Protein AF-A4AHR9-F1 (afdb_monomer)

pLDDT: mean 75.26, std 18.11, range [23.45, 96.38]

Secondary structure (DSSP, 8-state):
---EEEEEE-TTT-EEEEEEEEEEEEE-GGGS---GGG-S-HHHHHHHHTS-EEEEEEEEE--HHHHHHTBHHHHHHTT--S--SS--PPPHHHHHHHHHHHHHS--EEEEE---SS-----TTEEEEESS-TTS---HHHHGGGG--TT-EEEEEETTEEEEEEEEEEEEEEEEPPTT---SS-S--EEEEEEEEEEEEEEEEEEGGGS-HHHHHHS-STTSSB-TTSSBPS-SEEEE-HHHHHHHHHHTT-S--------------S--HHHHHHHHHHTS-PPP-----SSHHHHHHHHHTT-SEEE-TTT--EEEGGGEEEEESS-GGG--HHHHH-HHHHEEEEETTTHHHHHHTTSEEE-TTSBEEE-S-GGGSHHHHHHHHTTTTPBPTT--TTTHHHHHHHHHTT-

Structure (mmCIF, N/CA/C/O backbone):
data_AF-A4AHR9-F1
#
_entry.id   AF-A4AHR9-F1
#
loop_
_atom_site.group_PDB
_atom_site.id
_atom_site.type_symbol
_atom_site.label_atom_id
_atom_site.label_alt_id
_atom_site.label_comp_id
_atom_site.label_asym_id
_atom_site.label_entity_id
_atom_site.label_seq_id
_atom_site.pdbx_PDB_ins_code
_atom_site.Cartn_x
_atom_site.Cartn_y
_atom_site.Cartn_z
_atom_site.occupancy
_atom_site.B_iso_or_equiv
_atom_site.auth_seq_id
_atom_site.auth_comp_id
_atom_site.auth_asym_id
_atom_site.auth_atom_id
_atom_site.pdbx_PDB_model_num
ATOM 1 N N . MET A 1 1 ? 18.416 -4.545 -27.920 1.00 57.75 1 MET A N 1
ATOM 2 C CA . MET A 1 1 ? 17.160 -4.928 -27.235 1.00 57.75 1 MET A CA 1
ATOM 3 C C . MET A 1 1 ? 17.486 -4.883 -25.757 1.00 57.75 1 MET A C 1
ATOM 5 O O . MET A 1 1 ? 18.606 -5.255 -25.431 1.00 57.75 1 MET A O 1
ATOM 9 N N . ASP A 1 2 ? 16.595 -4.312 -24.946 1.00 60.19 2 ASP A N 1
ATOM 10 C CA . ASP A 1 2 ? 16.812 -3.929 -23.532 1.00 60.19 2 ASP A CA 1
ATOM 11 C C . ASP A 1 2 ? 17.636 -2.647 -23.286 1.00 60.19 2 ASP A C 1
ATOM 13 O O . ASP A 1 2 ? 18.011 -2.350 -22.154 1.00 60.19 2 ASP A O 1
ATOM 17 N N . ASP A 1 3 ? 17.876 -1.833 -24.320 1.00 79.88 3 ASP A N 1
ATOM 18 C CA . ASP A 1 3 ? 18.478 -0.508 -24.128 1.00 79.88 3 ASP A CA 1
ATOM 19 C C . ASP A 1 3 ? 17.451 0.464 -23.525 1.00 79.88 3 ASP A C 1
ATOM 21 O O . ASP A 1 3 ? 16.324 0.580 -24.020 1.00 79.88 3 ASP A O 1
ATOM 25 N N . THR A 1 4 ? 17.855 1.210 -22.495 1.00 85.25 4 THR A N 1
ATOM 26 C CA . THR A 1 4 ? 17.042 2.282 -21.905 1.00 85.25 4 THR A CA 1
ATOM 27 C C . THR A 1 4 ? 17.201 3.579 -22.697 1.00 85.25 4 THR A C 1
ATOM 29 O O . THR A 1 4 ? 18.312 4.062 -22.928 1.00 85.25 4 THR A O 1
ATOM 32 N N . ILE A 1 5 ? 16.079 4.179 -23.088 1.00 90.75 5 ILE A N 1
ATOM 33 C CA . ILE A 1 5 ? 16.001 5.462 -23.787 1.00 90.75 5 ILE A CA 1
ATOM 34 C C . ILE A 1 5 ? 15.324 6.491 -22.889 1.00 90.75 5 ILE A C 1
ATOM 36 O O . ILE A 1 5 ? 14.257 6.245 -22.338 1.00 90.75 5 ILE A O 1
ATOM 40 N N . TYR A 1 6 ? 15.921 7.679 -22.806 1.00 92.75 6 TYR A N 1
ATOM 41 C CA . TYR A 1 6 ? 15.359 8.819 -22.090 1.00 92.75 6 TYR A CA 1
ATOM 42 C C . TYR A 1 6 ? 14.897 9.881 -23.083 1.00 92.75 6 TYR A C 1
ATOM 44 O O . TYR A 1 6 ? 15.655 10.288 -23.969 1.00 92.75 6 TYR A O 1
ATOM 52 N N . LEU A 1 7 ? 13.652 10.329 -22.942 1.00 92.88 7 LEU A N 1
ATOM 53 C CA . LEU A 1 7 ? 13.069 11.363 -23.791 1.00 92.88 7 LEU A CA 1
ATOM 54 C C . LEU A 1 7 ? 13.269 12.737 -23.155 1.00 92.88 7 LEU A C 1
ATOM 56 O O . LEU A 1 7 ? 12.855 12.975 -22.020 1.00 92.88 7 LEU A O 1
ATOM 60 N N . TYR A 1 8 ? 13.873 13.658 -23.902 1.00 94.06 8 TYR A N 1
ATOM 61 C CA . TYR A 1 8 ? 14.058 15.047 -23.490 1.00 94.06 8 TYR A CA 1
ATOM 62 C C . TYR A 1 8 ? 12.941 15.927 -24.056 1.00 94.06 8 TYR A C 1
ATOM 64 O O . TYR A 1 8 ? 12.750 15.981 -25.271 1.00 94.06 8 TYR A O 1
ATOM 72 N N . GLY A 1 9 ? 12.226 16.630 -23.179 1.00 92.19 9 GLY A N 1
ATOM 73 C CA . GLY A 1 9 ? 11.267 17.656 -23.568 1.00 92.19 9 GLY A CA 1
ATOM 74 C C . GLY A 1 9 ? 11.985 18.982 -23.784 1.00 92.19 9 GLY A C 1
ATOM 75 O O . GLY A 1 9 ? 12.639 19.489 -22.872 1.00 92.19 9 GLY A O 1
ATOM 76 N N . SER A 1 10 ? 11.857 19.560 -24.978 1.00 87.12 10 SER A N 1
ATOM 77 C CA . SER A 1 10 ? 12.345 20.912 -25.264 1.00 87.12 10 SER A CA 1
ATOM 78 C C . SER A 1 10 ? 11.555 21.977 -24.487 1.00 87.12 10 SER A C 1
ATOM 80 O O . SER A 1 10 ? 10.662 21.665 -23.697 1.00 87.12 10 SER A O 1
ATOM 82 N N . SER A 1 11 ? 11.884 23.254 -24.700 1.00 82.50 11 SER A N 1
ATOM 83 C CA . SER A 1 11 ? 11.140 24.382 -24.123 1.00 82.50 11 SER A CA 1
ATOM 84 C C . SER A 1 11 ? 9.619 24.231 -24.335 1.00 82.50 11 SER A C 1
ATOM 86 O O . SER A 1 11 ? 9.219 23.835 -25.434 1.00 82.50 11 SER A O 1
ATOM 88 N N . PRO A 1 12 ? 8.776 24.518 -23.320 1.00 86.12 12 PRO A N 1
ATOM 89 C CA . PRO A 1 12 ? 9.120 25.117 -22.021 1.00 86.12 12 PRO A CA 1
ATOM 90 C C . PRO A 1 12 ? 9.610 24.124 -20.955 1.00 86.12 12 PRO A C 1
ATOM 92 O O . PRO A 1 12 ? 10.116 24.555 -19.926 1.00 86.12 12 PRO A O 1
ATOM 95 N N . ILE A 1 13 ? 9.503 22.811 -21.186 1.00 89.31 13 ILE A N 1
ATOM 96 C CA . ILE A 1 13 ? 9.798 21.785 -20.170 1.00 89.31 13 ILE A CA 1
ATOM 97 C C . ILE A 1 13 ? 11.296 21.730 -19.848 1.00 89.31 13 ILE A C 1
ATOM 99 O O . ILE A 1 13 ? 11.682 21.717 -18.685 1.00 89.31 13 ILE A O 1
ATOM 103 N N . SER A 1 14 ? 12.139 21.708 -20.884 1.00 93.75 14 SER A N 1
ATOM 104 C CA . SER A 1 14 ? 13.608 21.724 -20.785 1.00 93.75 14 SER A CA 1
ATOM 105 C C . SER A 1 14 ? 14.206 20.701 -19.801 1.00 93.75 14 SER A C 1
ATOM 107 O O . SER A 1 14 ? 15.181 21.003 -19.111 1.00 93.75 14 SER A O 1
ATOM 109 N N . ALA A 1 15 ? 13.665 19.483 -19.755 1.00 95.31 15 ALA A N 1
ATOM 110 C CA . ALA A 1 15 ? 14.046 18.426 -18.813 1.00 95.31 15 ALA A CA 1
ATOM 111 C C . ALA A 1 15 ? 13.847 17.028 -19.424 1.00 95.31 15 ALA A C 1
ATOM 113 O O . ALA A 1 15 ? 13.214 16.884 -20.476 1.00 95.31 15 ALA A O 1
ATOM 114 N N . LEU A 1 16 ? 14.364 15.984 -18.770 1.00 94.06 16 LEU A N 1
ATOM 115 C CA . LEU A 1 16 ? 13.955 14.612 -19.095 1.00 94.06 16 LEU A CA 1
ATOM 116 C C . LEU A 1 16 ? 12.494 14.393 -18.706 1.00 94.06 16 LEU A C 1
ATOM 118 O O . LEU A 1 16 ? 12.058 14.820 -17.647 1.00 94.06 16 LEU A O 1
ATOM 122 N N . THR A 1 17 ? 11.733 13.741 -19.577 1.00 92.62 17 THR A N 1
ATOM 123 C CA . THR A 1 17 ? 10.274 13.595 -19.438 1.00 92.62 17 THR A CA 1
ATOM 124 C C . THR A 1 17 ? 9.843 12.154 -19.261 1.00 92.62 17 THR A C 1
ATOM 126 O O . THR A 1 17 ? 8.966 11.886 -18.450 1.00 92.62 17 THR A O 1
ATOM 129 N N . HIS A 1 18 ? 10.493 11.227 -19.963 1.00 89.44 18 HIS A N 1
ATOM 130 C CA . HIS A 1 18 ? 10.139 9.816 -19.917 1.00 89.44 18 HIS A CA 1
ATOM 131 C C . HIS A 1 18 ? 11.390 8.946 -19.950 1.00 89.44 18 HIS A C 1
ATOM 133 O O . HIS A 1 18 ? 12.386 9.298 -20.591 1.00 89.44 18 HIS A O 1
ATOM 139 N N . MET A 1 19 ? 11.307 7.796 -19.293 1.00 86.88 19 MET A N 1
ATOM 140 C CA . MET A 1 19 ? 12.239 6.683 -19.402 1.00 86.88 19 MET A CA 1
ATOM 141 C C . MET A 1 19 ? 11.508 5.512 -20.050 1.00 86.88 19 MET A C 1
ATOM 143 O O . MET A 1 19 ? 10.445 5.102 -19.584 1.00 86.88 19 MET A O 1
ATOM 147 N N . CYS A 1 20 ? 12.086 4.962 -21.108 1.00 85.12 20 CYS A N 1
ATOM 148 C CA . CYS A 1 20 ? 11.518 3.862 -21.871 1.00 85.12 20 CYS A CA 1
ATOM 149 C C . CYS A 1 20 ? 12.560 2.766 -22.084 1.00 85.12 20 CYS A C 1
ATOM 151 O O . CYS A 1 20 ? 13.760 3.033 -22.062 1.00 85.12 20 CYS A O 1
ATOM 153 N N . VAL A 1 21 ? 12.110 1.553 -22.380 1.00 86.19 21 VAL A N 1
ATOM 154 C CA . VAL A 1 21 ? 12.971 0.465 -22.865 1.00 86.19 21 VAL A CA 1
ATOM 155 C C . VAL A 1 21 ? 12.640 0.139 -24.311 1.00 86.19 21 VAL A C 1
ATOM 157 O O . VAL A 1 21 ? 11.489 0.236 -24.744 1.00 86.19 21 VAL A O 1
ATOM 160 N N . VAL A 1 22 ? 13.663 -0.228 -25.077 1.00 86.19 22 VAL A N 1
ATOM 161 C CA . VAL A 1 22 ? 13.504 -0.638 -26.473 1.00 86.19 22 VAL A CA 1
ATOM 162 C C . VAL A 1 22 ? 12.971 -2.066 -26.530 1.00 86.19 22 VAL A C 1
ATOM 164 O O . VAL A 1 22 ? 13.717 -3.013 -26.284 1.00 86.19 22 VAL A O 1
ATOM 167 N N . GLU A 1 23 ? 11.706 -2.217 -26.922 1.00 83.44 23 GLU A N 1
ATOM 168 C CA . GLU A 1 23 ? 11.093 -3.531 -27.151 1.00 83.44 23 GLU A CA 1
ATOM 169 C C . GLU A 1 23 ? 11.484 -4.110 -28.506 1.00 83.44 23 GLU A C 1
ATOM 171 O O . GLU A 1 23 ? 11.795 -5.291 -28.629 1.00 83.44 23 GLU A O 1
ATOM 176 N N . GLN A 1 24 ? 11.481 -3.274 -29.543 1.00 82.56 24 GLN A N 1
ATOM 177 C CA . GLN A 1 24 ? 11.711 -3.725 -30.910 1.00 82.56 24 GLN A CA 1
ATOM 178 C C . GLN A 1 24 ? 12.408 -2.635 -31.719 1.00 82.56 24 GLN A C 1
ATOM 180 O O . GLN A 1 24 ? 12.124 -1.448 -31.565 1.00 82.56 24 GLN A O 1
ATOM 185 N N . VAL A 1 25 ? 13.322 -3.042 -32.599 1.00 86.62 25 VAL A N 1
ATOM 186 C CA . VAL A 1 25 ? 14.052 -2.167 -33.528 1.00 86.62 25 VAL A CA 1
ATOM 187 C C . VAL A 1 25 ? 13.825 -2.625 -34.962 1.00 86.62 25 VAL A C 1
ATOM 189 O O . VAL A 1 25 ? 13.572 -3.803 -35.199 1.00 86.62 25 VAL A O 1
ATOM 192 N N . GLY A 1 26 ? 13.956 -1.708 -35.919 1.00 83.81 26 GLY A N 1
ATOM 193 C CA . GLY A 1 26 ? 13.818 -2.030 -37.340 1.00 83.81 26 GLY A CA 1
ATOM 194 C C . GLY A 1 26 ? 12.373 -2.269 -37.772 1.00 83.81 26 GLY A C 1
ATOM 195 O O . GLY A 1 26 ? 12.147 -3.017 -38.715 1.00 83.81 26 GLY A O 1
ATOM 196 N N . ILE A 1 27 ? 11.409 -1.653 -37.084 1.00 81.06 27 ILE A N 1
ATOM 197 C CA . ILE A 1 27 ? 9.991 -1.781 -37.430 1.00 81.06 27 ILE A CA 1
ATOM 198 C C . ILE A 1 27 ? 9.753 -1.104 -38.791 1.00 81.06 27 ILE A C 1
ATOM 200 O O . ILE A 1 27 ? 10.212 0.035 -38.971 1.00 81.06 27 ILE A O 1
ATOM 204 N N . PRO A 1 28 ? 9.076 -1.779 -39.740 1.00 77.62 28 PRO A N 1
ATOM 205 C CA . PRO A 1 28 ? 8.651 -1.173 -40.998 1.00 77.62 28 PRO A CA 1
ATOM 206 C C . PRO A 1 28 ? 7.729 0.024 -40.755 1.00 77.62 28 PRO A C 1
ATOM 208 O O . PRO A 1 28 ? 6.968 0.054 -39.786 1.00 77.62 28 PRO A O 1
ATOM 211 N N . PHE A 1 29 ? 7.775 1.023 -41.635 1.00 72.56 29 PHE A N 1
ATOM 212 C CA . PHE A 1 29 ? 6.964 2.235 -41.483 1.00 72.56 29 PHE A CA 1
ATOM 213 C C . PHE A 1 29 ? 5.456 1.934 -41.477 1.00 72.56 29 PHE A C 1
ATOM 215 O O . PHE A 1 29 ? 4.679 2.685 -40.900 1.00 72.56 29 PHE A O 1
ATOM 222 N N . GLU A 1 30 ? 5.042 0.837 -42.100 1.00 76.81 30 GLU A N 1
ATOM 223 C CA . GLU A 1 30 ? 3.656 0.395 -42.235 1.00 76.81 30 GLU A CA 1
ATOM 224 C C . GLU A 1 30 ? 3.081 -0.179 -40.929 1.00 76.81 30 GLU A C 1
ATOM 226 O O . GLU A 1 30 ? 1.866 -0.219 -40.763 1.00 76.81 30 GLU A O 1
ATOM 231 N N . GLU A 1 31 ? 3.938 -0.592 -39.990 1.00 74.25 31 GLU A N 1
ATOM 232 C CA . GLU A 1 31 ? 3.554 -1.221 -38.715 1.00 74.25 31 GLU A CA 1
ATOM 233 C C . GLU A 1 31 ? 3.596 -0.248 -37.520 1.00 74.25 31 GLU A C 1
ATOM 235 O O . GLU A 1 31 ? 3.485 -0.654 -36.354 1.00 74.25 31 GLU A O 1
ATOM 240 N N . ARG A 1 32 ? 3.779 1.054 -37.780 1.00 76.38 32 ARG A N 1
ATOM 241 C CA . ARG A 1 32 ? 3.751 2.085 -36.734 1.00 76.38 32 ARG A CA 1
ATOM 242 C C . ARG A 1 32 ? 2.322 2.409 -36.292 1.00 76.38 32 ARG A C 1
ATOM 244 O O . ARG A 1 32 ? 1.348 2.163 -36.998 1.00 76.38 32 ARG A O 1
ATOM 251 N N . ILE A 1 33 ? 2.225 3.068 -35.142 1.00 67.62 33 ILE A N 1
ATOM 252 C CA . ILE A 1 33 ? 1.001 3.760 -34.730 1.00 67.62 33 ILE A CA 1
ATOM 253 C C . ILE A 1 33 ? 0.767 4.916 -35.709 1.00 67.62 33 ILE A C 1
ATOM 255 O O . ILE A 1 33 ? 1.682 5.704 -35.949 1.00 67.62 33 ILE A O 1
ATOM 259 N N . ASN A 1 34 ? -0.431 4.999 -36.291 1.00 73.38 34 ASN A N 1
ATOM 260 C CA . ASN A 1 34 ? -0.783 6.101 -37.179 1.00 73.38 34 ASN A CA 1
ATOM 261 C C . ASN A 1 34 ? -0.894 7.398 -36.366 1.00 73.38 34 ASN A C 1
ATOM 263 O O . ASN A 1 34 ? -1.883 7.617 -35.671 1.00 73.38 34 ASN A O 1
ATOM 267 N N . ASP A 1 35 ? 0.147 8.220 -36.444 1.00 71.06 35 ASP A N 1
ATOM 268 C CA . ASP A 1 35 ? 0.265 9.515 -35.780 1.00 71.06 35 ASP A CA 1
ATOM 269 C C . ASP A 1 35 ? 0.288 10.679 -36.783 1.00 71.06 35 ASP A C 1
ATOM 271 O O . ASP A 1 35 ? 0.747 11.764 -36.437 1.00 71.06 35 ASP A O 1
ATOM 275 N N . ASP A 1 36 ? -0.210 10.474 -38.011 1.00 77.75 36 ASP A N 1
ATOM 276 C CA . ASP A 1 36 ? -0.131 11.445 -39.118 1.00 77.75 36 ASP A CA 1
ATOM 277 C C . ASP A 1 36 ? -0.694 12.824 -38.745 1.00 77.75 36 ASP A C 1
ATOM 279 O O . ASP A 1 36 ? -0.117 13.844 -39.122 1.00 77.75 36 ASP A O 1
ATOM 283 N N . ASP A 1 37 ? -1.745 12.855 -37.925 1.00 75.56 37 ASP A N 1
ATOM 284 C CA . ASP A 1 37 ? -2.400 14.081 -37.453 1.00 75.56 37 ASP A CA 1
ATOM 285 C C . ASP A 1 37 ? -1.510 14.944 -36.537 1.00 75.56 37 ASP A C 1
ATOM 287 O O . ASP A 1 37 ? -1.776 16.130 -36.341 1.00 75.56 37 ASP A O 1
ATOM 291 N N . PHE A 1 38 ? -0.434 14.375 -35.982 1.00 69.06 38 PHE A N 1
ATOM 292 C CA . PHE A 1 38 ? 0.514 15.076 -35.111 1.00 69.06 38 PHE A CA 1
ATOM 293 C C . PHE A 1 38 ? 1.730 15.632 -35.869 1.00 69.06 38 PHE A C 1
ATOM 295 O O . PHE A 1 38 ? 2.564 16.328 -35.281 1.00 69.06 38 PHE A O 1
ATOM 302 N N . TRP A 1 39 ? 1.843 15.365 -37.175 1.00 72.06 39 TRP A N 1
ATOM 303 C CA . TRP A 1 39 ? 2.919 15.887 -38.015 1.00 72.06 39 TRP A CA 1
ATOM 304 C C . TRP A 1 39 ? 2.533 17.233 -38.629 1.00 72.06 39 TRP A C 1
ATOM 306 O O . TRP A 1 39 ? 1.737 17.313 -39.558 1.00 72.06 39 TRP A O 1
ATOM 316 N N . ALA A 1 40 ? 3.171 18.305 -38.157 1.00 73.50 40 ALA A N 1
ATOM 317 C CA . ALA A 1 40 ? 2.975 19.648 -38.711 1.00 73.50 40 ALA A CA 1
ATOM 318 C C . ALA A 1 40 ? 3.577 19.830 -40.123 1.00 73.50 40 ALA A C 1
ATOM 320 O O . ALA A 1 40 ? 3.170 20.732 -40.851 1.00 73.50 40 ALA A O 1
ATOM 321 N N . ASP A 1 41 ? 4.547 18.991 -40.509 1.00 80.12 41 ASP A N 1
ATOM 322 C CA . ASP A 1 41 ? 5.221 19.028 -41.811 1.00 80.12 41 ASP A CA 1
ATOM 323 C C . ASP A 1 41 ? 5.170 17.653 -42.492 1.00 80.12 41 ASP A C 1
ATOM 325 O O . ASP A 1 41 ? 5.854 16.700 -42.102 1.00 80.12 41 ASP A O 1
ATOM 329 N N . SER A 1 42 ? 4.363 17.560 -43.550 1.00 73.69 42 SER A N 1
ATOM 330 C CA . SER A 1 42 ? 4.167 16.333 -44.323 1.00 73.69 42 SER A CA 1
ATOM 331 C C . SER A 1 42 ? 5.421 15.890 -45.094 1.00 73.69 42 SER A C 1
ATOM 333 O O . SER A 1 42 ? 5.572 14.699 -45.374 1.00 73.69 42 SER A O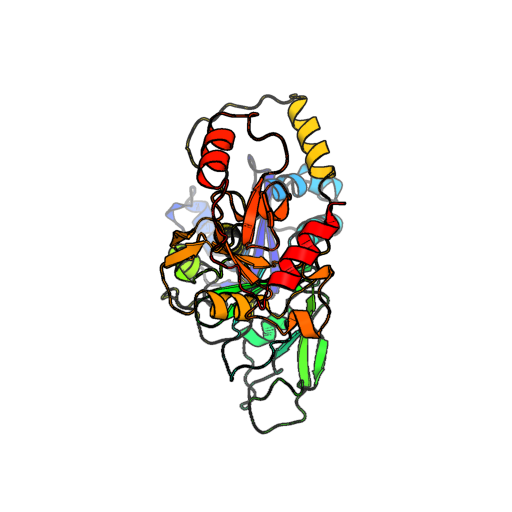 1
ATOM 335 N N . ASN A 1 43 ? 6.350 16.801 -45.409 1.00 76.62 43 ASN A N 1
ATOM 336 C CA . ASN A 1 43 ? 7.616 16.447 -46.058 1.00 76.62 43 ASN A CA 1
ATOM 337 C C . ASN A 1 43 ? 8.594 15.808 -45.063 1.00 76.62 43 ASN A C 1
ATOM 339 O O . ASN A 1 43 ? 9.242 14.814 -45.392 1.00 76.62 43 ASN A O 1
ATOM 343 N N . ALA A 1 44 ? 8.632 16.293 -43.819 1.00 73.12 44 ALA A N 1
ATOM 344 C CA . ALA A 1 44 ? 9.413 15.670 -42.750 1.00 73.12 44 ALA A CA 1
ATOM 345 C C . ALA A 1 44 ? 8.932 14.239 -42.435 1.00 73.12 44 ALA A C 1
ATOM 347 O O . ALA A 1 44 ? 9.748 13.352 -42.158 1.00 73.12 44 ALA A O 1
ATOM 348 N N . LEU A 1 45 ? 7.619 13.992 -42.533 1.00 71.75 45 LEU A N 1
ATOM 349 C CA . LEU A 1 45 ? 7.036 12.652 -42.430 1.00 71.75 45 LEU A CA 1
ATOM 350 C C . LEU A 1 45 ? 7.521 11.739 -43.570 1.00 71.75 45 LEU A C 1
ATOM 352 O O . LEU A 1 45 ? 7.919 10.602 -43.316 1.00 71.75 45 LEU A O 1
ATOM 356 N N . LEU A 1 46 ? 7.543 12.234 -44.814 1.00 71.88 46 LEU A N 1
ATOM 357 C CA . LEU A 1 46 ? 8.037 11.498 -45.988 1.00 71.88 46 LEU A CA 1
ATOM 358 C C . LEU A 1 46 ? 9.526 11.135 -45.873 1.00 71.88 46 LEU A C 1
ATOM 360 O O . LEU A 1 46 ? 9.890 9.988 -46.127 1.00 71.88 46 LEU A O 1
ATOM 364 N N . GLU A 1 47 ? 10.380 12.054 -45.419 1.00 73.62 47 GLU A N 1
ATOM 365 C CA . GLU A 1 47 ? 11.806 11.776 -45.175 1.00 73.62 47 GLU A CA 1
ATOM 366 C C . GLU A 1 47 ? 12.031 10.747 -44.054 1.00 73.62 47 GLU A C 1
ATOM 368 O O . GLU A 1 47 ? 13.013 9.995 -44.054 1.00 73.62 47 GLU A O 1
ATOM 373 N N . ARG A 1 48 ? 11.111 10.687 -43.084 1.00 71.44 48 ARG A N 1
ATOM 374 C CA . ARG A 1 48 ? 11.131 9.719 -41.978 1.00 71.44 48 ARG A CA 1
ATOM 375 C C . ARG A 1 48 ? 10.682 8.317 -42.390 1.00 71.44 48 ARG A C 1
ATOM 377 O O . ARG A 1 48 ? 11.112 7.369 -41.730 1.00 71.44 48 ARG A O 1
ATOM 384 N N . LYS A 1 49 ? 9.911 8.159 -43.478 1.00 70.19 49 LYS A N 1
ATOM 385 C CA . LYS A 1 49 ? 9.473 6.844 -44.001 1.00 70.19 49 LYS A CA 1
ATOM 386 C C . LYS A 1 49 ? 10.633 5.905 -44.311 1.00 70.19 49 LYS A C 1
ATOM 388 O O . LYS A 1 49 ? 10.527 4.706 -44.098 1.00 70.19 49 LYS A O 1
ATOM 393 N N . ALA A 1 50 ? 11.756 6.449 -44.775 1.00 69.50 50 ALA A N 1
ATOM 394 C CA . ALA A 1 50 ? 12.919 5.666 -45.187 1.00 69.50 50 ALA A CA 1
ATOM 395 C C . ALA A 1 50 ? 13.837 5.235 -44.024 1.00 69.50 50 ALA A C 1
ATOM 397 O O . ALA A 1 50 ? 14.893 4.647 -44.260 1.00 69.50 50 ALA A O 1
ATOM 398 N N . ARG A 1 51 ? 13.496 5.563 -42.769 1.00 73.69 51 ARG A N 1
ATOM 399 C CA . ARG A 1 51 ? 14.337 5.279 -41.596 1.00 73.69 51 ARG A CA 1
ATOM 400 C C . ARG A 1 51 ? 13.760 4.129 -40.767 1.00 73.69 51 ARG A C 1
ATOM 402 O O . ARG A 1 51 ? 12.545 4.024 -40.662 1.00 73.69 51 ARG A O 1
ATOM 409 N N . PRO A 1 52 ? 14.607 3.308 -40.121 1.00 72.81 52 PRO A N 1
ATOM 410 C CA . PRO A 1 52 ? 14.138 2.250 -39.234 1.00 72.81 52 PRO A CA 1
ATOM 411 C C . PRO A 1 52 ? 13.483 2.834 -37.977 1.00 72.81 52 PRO A C 1
ATOM 413 O O . PRO A 1 52 ? 14.038 3.738 -37.336 1.00 72.81 52 PRO A O 1
ATOM 416 N N . TRP A 1 53 ? 12.324 2.285 -37.613 1.00 81.25 53 TRP A N 1
ATOM 417 C CA . TRP A 1 53 ? 11.575 2.658 -36.414 1.00 81.25 53 TRP A CA 1
ATOM 418 C C . TRP A 1 53 ? 11.882 1.719 -35.249 1.00 81.25 53 TRP A C 1
ATOM 420 O O . TRP A 1 53 ? 12.439 0.632 -35.419 1.00 81.25 53 TRP A O 1
ATOM 430 N N . MET A 1 54 ? 11.541 2.164 -34.045 1.00 85.31 54 MET A N 1
ATOM 431 C CA . MET A 1 54 ? 11.628 1.360 -32.832 1.00 85.31 54 MET A CA 1
ATOM 432 C C . MET A 1 54 ? 10.336 1.494 -32.037 1.00 85.31 54 MET A C 1
ATOM 434 O O . MET A 1 54 ? 9.730 2.566 -32.030 1.00 85.31 54 MET A O 1
ATOM 438 N N . ARG A 1 55 ? 9.942 0.416 -31.362 1.00 84.31 55 ARG A N 1
ATOM 439 C CA . ARG A 1 55 ? 8.863 0.430 -30.378 1.00 84.31 55 ARG A CA 1
ATOM 440 C C . ARG A 1 55 ? 9.481 0.556 -29.002 1.00 84.31 55 ARG A C 1
ATOM 442 O O . ARG A 1 55 ? 10.412 -0.175 -28.656 1.00 84.31 55 ARG A O 1
ATOM 449 N N . LEU A 1 56 ? 8.972 1.528 -28.262 1.00 84.12 56 LEU A N 1
ATOM 450 C CA . LEU A 1 56 ? 9.382 1.813 -26.902 1.00 84.12 56 LEU A CA 1
ATOM 451 C C . LEU A 1 56 ? 8.242 1.439 -25.974 1.00 84.12 56 LEU A C 1
ATOM 453 O O . LEU A 1 56 ? 7.102 1.822 -26.230 1.00 84.12 56 LEU A O 1
ATOM 457 N N . ARG A 1 57 ? 8.572 0.762 -24.880 1.00 82.94 57 ARG A N 1
ATOM 458 C CA . ARG A 1 57 ? 7.665 0.627 -23.747 1.00 82.94 57 ARG A CA 1
ATOM 459 C C . ARG A 1 57 ? 8.030 1.666 -22.709 1.00 82.94 57 ARG A C 1
ATOM 461 O O . ARG A 1 57 ? 9.186 1.740 -22.285 1.00 82.94 57 ARG A O 1
ATOM 468 N N . LEU A 1 58 ? 7.051 2.484 -22.345 1.00 80.00 58 LEU A N 1
ATOM 469 C CA . LEU A 1 58 ? 7.188 3.453 -21.269 1.00 80.00 58 LEU A CA 1
ATOM 470 C C . LEU A 1 58 ? 7.429 2.706 -19.954 1.00 80.00 58 LEU A C 1
ATOM 472 O O . LEU A 1 58 ? 6.723 1.748 -19.651 1.00 80.00 58 LEU A O 1
ATOM 476 N N . ILE A 1 59 ? 8.442 3.137 -19.206 1.00 76.56 59 ILE A N 1
ATOM 477 C CA . ILE A 1 59 ? 8.734 2.629 -17.862 1.00 76.56 59 ILE A CA 1
ATOM 478 C C . ILE A 1 59 ? 8.379 3.669 -16.808 1.00 76.56 59 ILE A C 1
ATOM 480 O O . ILE A 1 59 ? 7.813 3.320 -15.782 1.00 76.56 59 ILE A O 1
ATOM 484 N N . HIS A 1 60 ? 8.729 4.935 -17.047 1.00 71.56 60 HIS A N 1
ATOM 485 C CA . HIS A 1 60 ? 8.515 5.997 -16.070 1.00 71.56 60 HIS A CA 1
ATOM 486 C C . HIS A 1 60 ? 8.255 7.336 -16.745 1.00 71.56 60 HIS A C 1
ATOM 488 O O . HIS A 1 60 ? 8.983 7.719 -17.667 1.00 71.56 60 HIS A O 1
ATOM 494 N N . SER A 1 61 ? 7.254 8.054 -16.251 1.00 83.38 61 SER A N 1
ATOM 495 C CA . SER A 1 61 ? 6.981 9.447 -16.599 1.00 83.38 61 SER A CA 1
ATOM 496 C C . SER A 1 61 ? 7.462 10.327 -15.452 1.00 83.38 61 SER A C 1
ATOM 498 O O . SER A 1 61 ? 6.924 10.251 -14.352 1.00 83.38 61 SER A O 1
ATOM 500 N N . PHE A 1 62 ? 8.462 11.175 -15.696 1.00 80.31 62 PHE A N 1
ATOM 501 C CA . PHE A 1 62 ? 9.024 12.017 -14.642 1.00 80.31 62 PHE A CA 1
ATOM 502 C C . PHE A 1 62 ? 8.011 13.088 -14.199 1.00 80.31 62 PHE A C 1
ATOM 504 O O . PHE A 1 62 ? 7.517 13.900 -14.998 1.00 80.31 62 PHE A O 1
ATOM 511 N N . SER A 1 63 ? 7.731 13.118 -12.899 1.00 76.94 63 SER A N 1
ATOM 512 C CA . SER A 1 63 ? 6.919 14.127 -12.219 1.00 76.94 63 SER A CA 1
ATOM 513 C C . SER A 1 63 ? 7.509 15.533 -12.374 1.00 76.94 63 SER A C 1
ATOM 515 O O . SER A 1 63 ? 8.620 15.726 -12.873 1.00 76.94 63 SER A O 1
ATOM 517 N N . GLU A 1 64 ? 6.761 16.560 -11.968 1.00 77.31 64 GLU A N 1
ATOM 518 C CA . GLU A 1 64 ? 7.272 17.935 -11.993 1.00 77.31 64 GLU A CA 1
ATOM 519 C C . GLU A 1 64 ? 8.501 18.103 -11.085 1.00 77.31 64 GLU A C 1
ATOM 521 O O . GLU A 1 64 ? 9.459 18.781 -11.454 1.00 77.31 64 GLU A O 1
ATOM 526 N N . GLN A 1 65 ? 8.504 17.440 -9.927 1.00 70.69 65 GLN A N 1
ATOM 527 C CA . GLN A 1 65 ? 9.614 17.475 -8.980 1.00 70.69 65 GLN A CA 1
ATOM 528 C C . GLN A 1 65 ? 10.869 16.816 -9.562 1.00 70.69 65 GLN A C 1
ATOM 530 O O . GLN A 1 65 ? 11.928 17.444 -9.587 1.00 70.69 65 GLN A O 1
ATOM 535 N N . GLU A 1 66 ? 10.738 15.614 -10.125 1.00 78.88 66 GLU A N 1
ATOM 536 C CA . GLU A 1 66 ? 11.855 14.919 -10.775 1.00 78.88 66 GLU A CA 1
ATOM 537 C C . GLU A 1 66 ? 12.365 15.706 -11.985 1.00 78.88 66 GLU A C 1
ATOM 539 O O . GLU A 1 66 ? 13.569 15.816 -12.196 1.00 78.88 66 GLU A O 1
ATOM 544 N N . ARG A 1 67 ? 11.475 16.343 -12.759 1.00 89.69 67 ARG A N 1
ATOM 545 C CA . ARG A 1 67 ? 11.8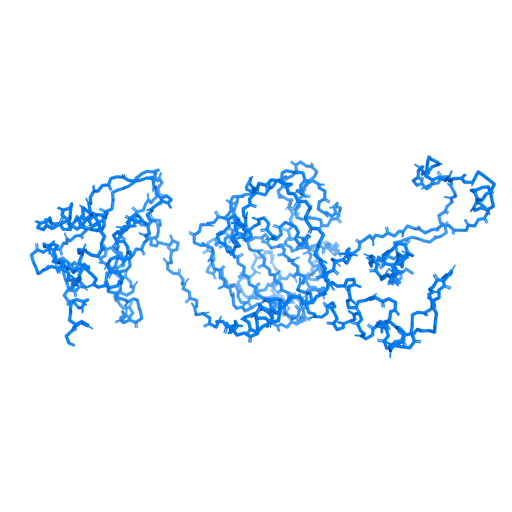59 17.217 -13.880 1.00 89.69 67 ARG A CA 1
ATOM 546 C C . ARG A 1 67 ? 12.674 18.433 -13.450 1.00 89.69 67 ARG A C 1
ATOM 548 O O . ARG A 1 67 ? 13.536 18.866 -14.214 1.00 89.69 67 ARG A O 1
ATOM 555 N N . ARG A 1 68 ? 12.451 18.976 -12.249 1.00 84.38 68 ARG A N 1
ATOM 556 C CA . ARG A 1 68 ? 13.293 20.055 -11.696 1.00 84.38 68 ARG A CA 1
ATOM 557 C C . ARG A 1 68 ? 14.708 19.547 -11.413 1.00 84.38 68 ARG A C 1
ATOM 559 O O . ARG A 1 68 ? 15.679 20.227 -11.752 1.00 84.38 68 ARG A O 1
ATOM 566 N N . VAL A 1 69 ? 14.836 18.334 -10.871 1.00 83.50 69 VAL A N 1
ATOM 567 C CA . VAL A 1 69 ? 16.139 17.696 -10.619 1.00 83.50 69 VAL A CA 1
ATOM 568 C C . VAL A 1 69 ? 16.821 17.276 -11.924 1.00 83.50 69 VAL A C 1
ATOM 570 O O . VAL A 1 69 ? 18.023 17.474 -12.076 1.00 83.50 69 VAL A O 1
ATOM 573 N N . LEU A 1 70 ? 16.061 16.781 -12.901 1.00 91.88 70 LEU A N 1
ATOM 574 C CA . LEU A 1 70 ? 16.508 16.337 -14.227 1.00 91.88 70 LEU A CA 1
ATOM 575 C C . LEU A 1 70 ? 16.402 17.434 -15.298 1.00 91.88 70 LEU A C 1
ATOM 577 O O . LEU A 1 70 ? 16.239 17.157 -16.493 1.00 91.88 70 LEU A O 1
ATOM 581 N N . SER A 1 71 ? 16.484 18.693 -14.870 1.00 95.00 71 SER A N 1
ATOM 582 C CA . SER A 1 71 ? 16.442 19.853 -15.753 1.00 95.00 71 SER A CA 1
ATOM 583 C C . SER A 1 71 ? 17.696 19.944 -16.624 1.00 95.00 71 SER A C 1
ATOM 585 O O . SER A 1 71 ? 18.744 19.364 -16.326 1.00 95.00 71 SER A O 1
ATOM 587 N N . LEU A 1 72 ? 17.619 20.709 -17.716 1.00 93.00 72 LEU A N 1
ATOM 588 C CA . LEU A 1 72 ? 18.770 20.981 -18.576 1.00 93.00 72 LEU A CA 1
ATOM 589 C C . LEU A 1 72 ? 19.959 21.554 -17.793 1.00 93.00 72 LEU A C 1
ATOM 591 O O . LEU A 1 72 ? 21.100 21.211 -18.095 1.00 93.00 72 LEU A O 1
ATOM 595 N N . GLU A 1 73 ? 19.707 22.422 -16.815 1.00 91.44 73 GLU A N 1
ATOM 596 C CA . GLU A 1 73 ? 20.755 23.024 -15.986 1.00 91.44 73 GLU A CA 1
ATOM 597 C C . GLU A 1 73 ? 21.445 21.975 -15.117 1.00 91.44 73 GLU A C 1
ATOM 599 O O . GLU A 1 73 ? 22.669 21.842 -15.170 1.00 91.44 73 GLU A O 1
ATOM 604 N N . SER A 1 74 ? 20.669 21.154 -14.409 1.00 88.56 74 SER A N 1
ATOM 605 C CA . SER A 1 74 ? 21.202 20.052 -13.608 1.00 88.56 74 SER A CA 1
ATOM 606 C C . SER A 1 74 ? 21.970 19.050 -14.464 1.00 88.56 74 SER A C 1
ATOM 608 O O . SER A 1 74 ? 23.083 18.661 -14.116 1.00 88.56 74 SER A O 1
ATOM 610 N N . MET A 1 75 ? 21.440 18.665 -15.626 1.00 93.25 75 MET A N 1
ATOM 611 C CA . MET A 1 75 ? 22.148 17.761 -16.532 1.00 93.25 75 MET A CA 1
ATOM 612 C C . MET A 1 75 ? 23.454 18.372 -17.047 1.00 93.25 75 MET A C 1
ATOM 614 O O . MET A 1 75 ? 24.439 17.650 -17.194 1.00 93.25 75 MET A O 1
ATOM 618 N N . LYS A 1 76 ? 23.503 19.691 -17.283 1.00 90.56 76 LYS A N 1
ATOM 619 C CA . LYS A 1 76 ? 24.741 20.382 -17.670 1.00 90.56 76 LYS A CA 1
ATOM 620 C C . LYS A 1 76 ? 25.804 20.331 -16.583 1.00 90.56 76 LYS A C 1
ATOM 622 O O . LYS A 1 76 ? 26.957 20.028 -16.882 1.00 90.56 76 LYS A O 1
ATOM 627 N N . LEU A 1 77 ? 25.405 20.544 -15.330 1.00 89.88 77 LEU A N 1
ATOM 628 C CA . LEU A 1 77 ? 26.288 20.379 -14.170 1.00 89.88 77 LEU A CA 1
ATOM 629 C C . LEU A 1 77 ? 26.805 18.940 -14.028 1.00 89.88 77 LEU A C 1
ATOM 631 O O . LEU A 1 77 ? 27.882 18.729 -13.484 1.00 89.88 77 LEU A O 1
ATOM 635 N N . ASN A 1 78 ? 26.068 17.965 -14.563 1.00 88.81 78 ASN A N 1
ATOM 636 C CA . ASN A 1 78 ? 26.408 16.543 -14.536 1.00 88.81 78 ASN A CA 1
ATOM 637 C C . ASN A 1 78 ? 26.982 16.029 -15.877 1.00 88.81 78 ASN A C 1
ATOM 639 O O . ASN A 1 78 ? 26.957 14.832 -16.161 1.00 88.81 78 ASN A O 1
ATOM 643 N N . GLY A 1 79 ? 27.530 16.923 -16.710 1.00 89.00 79 GLY A N 1
ATOM 644 C CA . GLY A 1 79 ? 28.338 16.556 -17.881 1.00 89.00 79 GLY A CA 1
ATOM 645 C C . GLY A 1 79 ? 27.629 16.624 -19.236 1.00 89.00 79 GLY A C 1
ATOM 646 O O . GLY A 1 79 ? 28.231 16.295 -20.260 1.00 89.00 79 GLY A O 1
ATOM 647 N N . LEU A 1 80 ? 26.373 17.076 -19.296 1.00 92.12 80 LEU A N 1
ATOM 648 C CA . LEU A 1 80 ? 25.706 17.359 -20.567 1.00 92.12 80 LEU A CA 1
ATOM 649 C C . LEU A 1 80 ? 26.185 18.702 -21.140 1.00 92.12 80 LEU A C 1
ATOM 651 O O . LEU A 1 80 ? 26.026 19.743 -20.526 1.00 92.12 80 LEU A O 1
ATOM 655 N N . GLN A 1 81 ? 26.725 18.737 -22.356 1.00 88.12 81 GLN A N 1
ATOM 656 C CA . GLN A 1 81 ? 27.236 20.006 -22.902 1.00 88.12 81 GLN A CA 1
ATOM 657 C C . GLN A 1 81 ? 26.112 20.984 -23.293 1.00 88.12 81 GLN A C 1
ATOM 659 O O . GLN A 1 81 ? 26.135 22.171 -22.959 1.00 88.12 81 GLN A O 1
ATOM 664 N N . HIS A 1 82 ? 25.111 20.490 -24.024 1.00 88.94 82 HIS A N 1
ATOM 665 C CA . HIS A 1 82 ? 24.013 21.284 -24.579 1.00 88.94 82 HIS A CA 1
ATOM 666 C C . HIS A 1 82 ? 22.729 20.452 -24.606 1.00 88.94 82 HIS A C 1
ATOM 668 O O . HIS A 1 82 ? 22.791 19.223 -24.524 1.00 88.94 82 HIS A O 1
ATOM 674 N N . ALA A 1 83 ? 21.582 21.110 -24.795 1.00 87.88 83 ALA A N 1
ATOM 675 C CA . ALA A 1 83 ? 20.306 20.421 -24.959 1.00 87.88 83 ALA A CA 1
ATOM 676 C C . ALA A 1 83 ? 20.391 19.353 -26.076 1.00 87.88 83 ALA A C 1
ATOM 678 O O . ALA A 1 83 ? 20.970 19.630 -27.137 1.00 87.88 83 ALA A O 1
ATOM 679 N N . PRO A 1 84 ? 19.853 18.138 -25.868 1.00 87.50 84 PRO A N 1
ATOM 680 C CA . PRO A 1 84 ? 19.840 17.103 -26.894 1.00 87.50 84 PRO A CA 1
ATOM 681 C C . PRO A 1 84 ? 18.985 17.544 -28.089 1.00 87.50 84 PRO A C 1
ATOM 683 O O . PRO A 1 84 ? 17.787 17.755 -27.954 1.00 87.50 84 PRO A O 1
ATOM 686 N N . GLN A 1 85 ? 19.608 17.676 -29.262 1.00 81.75 85 GLN A N 1
ATOM 687 C CA . GLN A 1 85 ? 18.927 17.965 -30.539 1.00 81.75 85 GLN A CA 1
ATOM 688 C C . GLN A 1 85 ? 18.761 16.706 -31.409 1.00 81.75 85 GLN A C 1
ATOM 690 O O . GLN A 1 85 ? 18.115 16.719 -32.452 1.00 81.75 85 GLN A O 1
ATOM 695 N N . SER A 1 86 ? 19.393 15.605 -31.007 1.00 81.31 86 SER A N 1
ATOM 696 C CA . SER A 1 86 ? 19.382 14.319 -31.698 1.00 81.31 86 SER A CA 1
ATOM 697 C C . SER A 1 86 ? 19.717 13.199 -30.713 1.00 81.31 86 SER A C 1
ATOM 699 O O . SER A 1 86 ? 20.049 13.460 -29.552 1.00 81.31 86 SER A O 1
ATOM 701 N N . ARG A 1 87 ? 19.643 11.943 -31.175 1.00 83.25 87 ARG A N 1
ATOM 702 C CA . ARG A 1 87 ? 20.064 10.773 -30.394 1.00 83.25 87 ARG A CA 1
ATOM 703 C C . ARG A 1 87 ? 21.522 10.939 -29.963 1.00 83.25 87 ARG A C 1
ATOM 705 O O . ARG A 1 87 ? 22.408 11.045 -30.808 1.00 83.25 87 ARG A O 1
ATOM 712 N N . LYS A 1 88 ? 21.757 10.954 -28.654 1.00 86.44 88 LYS A N 1
ATOM 713 C CA . LYS A 1 88 ? 23.084 11.062 -28.046 1.00 86.44 88 LYS A CA 1
ATOM 714 C C . LYS A 1 88 ? 23.227 10.023 -26.950 1.00 86.44 88 LYS A C 1
ATOM 716 O O . LYS A 1 88 ? 22.258 9.711 -26.262 1.00 86.44 88 LYS A O 1
ATOM 721 N N . ARG A 1 89 ? 24.448 9.515 -26.779 1.00 88.88 89 ARG A N 1
ATOM 722 C CA . ARG A 1 89 ? 24.779 8.701 -25.612 1.00 88.88 89 ARG A CA 1
ATOM 723 C C . ARG A 1 89 ? 24.703 9.584 -24.372 1.00 88.88 89 ARG A C 1
ATOM 725 O O . ARG A 1 89 ? 25.187 10.716 -24.391 1.00 88.88 89 ARG A O 1
ATOM 732 N N . MET A 1 90 ? 24.079 9.067 -23.325 1.00 89.94 90 MET A N 1
ATOM 733 C CA . MET A 1 90 ? 23.942 9.792 -22.074 1.00 89.94 90 MET A CA 1
ATOM 734 C C . MET A 1 90 ? 25.299 9.897 -21.364 1.00 89.94 90 MET A C 1
ATOM 736 O O . MET A 1 90 ? 25.992 8.880 -21.269 1.00 89.94 90 MET A O 1
ATOM 740 N N . PRO A 1 91 ? 25.700 11.091 -20.888 1.00 92.19 91 PRO A N 1
ATOM 741 C CA . PRO A 1 91 ? 26.874 11.228 -20.033 1.00 92.19 91 PRO A CA 1
ATOM 742 C C . PRO A 1 91 ? 26.711 10.422 -18.741 1.00 92.19 91 PRO A C 1
ATOM 744 O O . PRO A 1 91 ? 25.612 10.357 -18.192 1.00 92.19 91 PRO A O 1
ATOM 747 N N . GLU A 1 92 ? 27.808 9.856 -18.240 1.00 88.69 92 GLU A N 1
ATOM 748 C CA . GLU A 1 92 ? 27.816 9.027 -17.028 1.00 88.69 92 GLU A CA 1
ATOM 749 C C . GLU A 1 92 ? 27.282 9.784 -15.806 1.00 88.69 92 GLU A C 1
ATOM 751 O O . GLU A 1 92 ? 26.376 9.293 -15.146 1.00 88.69 92 GLU A O 1
ATOM 756 N N . GLY A 1 93 ? 27.708 11.034 -15.588 1.00 83.94 93 GLY A N 1
ATOM 757 C CA . GLY A 1 93 ? 27.196 11.851 -14.480 1.00 83.94 93 GLY A CA 1
ATOM 758 C C . GLY A 1 93 ? 25.690 12.132 -14.561 1.00 83.94 93 GLY A C 1
ATOM 759 O O . GLY A 1 93 ? 25.010 12.200 -13.540 1.00 83.94 93 GLY A O 1
ATOM 760 N N . VAL A 1 94 ? 25.123 12.246 -15.768 1.00 89.25 94 VAL A N 1
ATOM 761 C CA . VAL A 1 94 ? 23.665 12.364 -15.941 1.00 89.25 94 VAL A CA 1
ATOM 762 C C . VAL A 1 94 ? 22.982 11.031 -15.642 1.00 89.25 94 VAL A C 1
ATOM 764 O O . VAL A 1 94 ? 21.929 11.019 -15.011 1.00 89.25 94 VAL A O 1
ATOM 767 N N . ALA A 1 95 ? 23.582 9.910 -16.048 1.00 85.62 95 ALA A N 1
ATOM 768 C CA . ALA A 1 95 ? 23.078 8.584 -15.707 1.00 85.62 95 ALA A CA 1
ATOM 769 C C . ALA A 1 95 ? 23.097 8.348 -14.186 1.00 85.62 95 ALA A C 1
ATOM 771 O O . ALA A 1 95 ? 22.124 7.830 -13.648 1.00 85.62 95 ALA A O 1
ATOM 772 N N . GLU A 1 96 ? 24.140 8.791 -13.481 1.00 79.12 96 GLU A N 1
ATOM 773 C CA . GLU A 1 96 ? 24.226 8.758 -12.015 1.00 79.12 96 GLU A CA 1
ATOM 774 C C . GLU A 1 96 ? 23.201 9.678 -11.345 1.00 79.12 96 GLU A C 1
ATOM 776 O O . GLU A 1 96 ? 22.600 9.301 -10.342 1.00 79.12 96 GLU A O 1
ATOM 781 N N . LEU A 1 97 ? 22.972 10.876 -11.894 1.00 79.38 97 LEU A N 1
ATOM 782 C CA . LEU A 1 97 ? 21.931 11.794 -11.425 1.00 79.38 97 LEU A CA 1
ATOM 783 C C . LEU A 1 97 ? 20.545 11.149 -11.532 1.00 79.38 97 LEU A C 1
ATOM 785 O O . LEU A 1 97 ? 19.788 11.174 -10.567 1.00 79.38 97 LEU A O 1
ATOM 789 N N . ILE A 1 98 ? 20.237 10.545 -12.681 1.00 82.62 98 ILE A N 1
ATOM 790 C CA . ILE A 1 98 ? 18.990 9.806 -12.898 1.00 82.62 98 ILE A CA 1
ATOM 791 C C . ILE A 1 98 ? 18.915 8.613 -11.958 1.00 82.62 98 ILE A C 1
ATOM 793 O O . ILE A 1 98 ? 17.882 8.400 -11.342 1.00 82.62 98 ILE A O 1
ATOM 797 N N . ALA A 1 99 ? 19.993 7.843 -11.823 1.00 69.75 99 ALA A N 1
ATOM 798 C CA . ALA A 1 99 ? 20.029 6.703 -10.924 1.00 69.75 99 ALA A CA 1
ATOM 799 C C . ALA A 1 99 ? 19.821 7.133 -9.472 1.00 69.75 99 ALA A C 1
ATOM 801 O O . ALA A 1 99 ? 19.155 6.418 -8.747 1.00 69.75 99 ALA A O 1
ATOM 802 N N . ARG A 1 100 ? 20.331 8.294 -9.047 1.00 69.06 100 ARG A N 1
ATOM 803 C CA . ARG A 1 100 ? 20.089 8.855 -7.713 1.00 69.06 100 ARG A CA 1
ATOM 804 C C . ARG A 1 100 ? 18.643 9.303 -7.541 1.00 69.06 100 ARG A C 1
ATOM 806 O O . ARG A 1 100 ? 18.061 9.000 -6.510 1.00 69.06 100 ARG A O 1
ATOM 813 N N . GLU A 1 101 ? 18.075 9.981 -8.533 1.00 68.50 101 GLU A N 1
ATOM 814 C CA . GLU A 1 101 ? 16.673 10.409 -8.497 1.00 68.50 101 GLU A CA 1
ATOM 815 C C . GLU A 1 101 ? 15.736 9.194 -8.467 1.00 68.50 101 GLU A C 1
ATOM 817 O O . GLU A 1 101 ? 14.892 9.071 -7.588 1.00 68.50 101 GLU A O 1
ATOM 822 N N . LEU A 1 102 ? 15.976 8.216 -9.341 1.00 62.72 102 LEU A N 1
ATOM 823 C CA . LEU A 1 102 ? 15.220 6.967 -9.416 1.00 62.72 102 LEU A CA 1
ATOM 824 C C . LEU A 1 102 ? 15.527 5.993 -8.270 1.00 62.72 102 LEU A C 1
ATOM 826 O O . LEU A 1 102 ? 14.678 5.178 -7.944 1.00 62.72 102 LEU A O 1
ATOM 830 N N . ALA A 1 103 ? 16.698 6.057 -7.629 1.00 52.22 103 ALA A N 1
ATOM 831 C CA . ALA A 1 103 ? 16.996 5.281 -6.418 1.00 52.22 103 ALA A CA 1
ATOM 832 C C . ALA A 1 103 ? 16.228 5.803 -5.197 1.00 52.22 103 ALA A C 1
ATOM 834 O O . ALA A 1 103 ? 16.129 5.105 -4.188 1.00 52.22 103 ALA A O 1
ATOM 835 N N . VAL A 1 104 ? 15.694 7.025 -5.280 1.00 48.28 104 VAL A N 1
ATOM 836 C CA . VAL A 1 104 ? 14.768 7.591 -4.294 1.00 48.28 104 VAL A CA 1
ATOM 837 C C . VAL A 1 104 ? 13.312 7.244 -4.643 1.00 48.28 104 VAL A C 1
ATOM 839 O O . VAL A 1 104 ? 12.470 7.196 -3.742 1.00 48.28 104 VAL A O 1
ATOM 842 N N . VAL A 1 105 ? 13.015 6.914 -5.907 1.00 50.56 105 VAL A N 1
ATOM 843 C CA . VAL A 1 105 ? 11.699 6.425 -6.336 1.00 50.56 105 VAL A CA 1
ATOM 844 C C . VAL A 1 105 ? 11.548 4.960 -5.944 1.00 50.56 105 VAL A C 1
ATOM 846 O O . VAL A 1 105 ? 12.204 4.066 -6.470 1.00 50.56 105 VAL A O 1
ATOM 849 N N . LYS A 1 106 ? 10.653 4.703 -4.994 1.00 62.41 106 LYS A N 1
ATOM 850 C CA . LYS A 1 106 ? 10.251 3.340 -4.656 1.00 62.41 106 LYS A CA 1
ATOM 851 C C . LYS A 1 106 ? 9.367 2.812 -5.781 1.00 62.41 106 LYS A C 1
ATOM 853 O O . LYS A 1 106 ? 8.352 3.441 -6.077 1.00 62.41 106 LYS A O 1
ATOM 858 N N . ASN A 1 107 ? 9.710 1.667 -6.369 1.00 78.56 107 ASN A N 1
ATOM 859 C CA . ASN A 1 107 ? 8.758 0.981 -7.239 1.00 78.56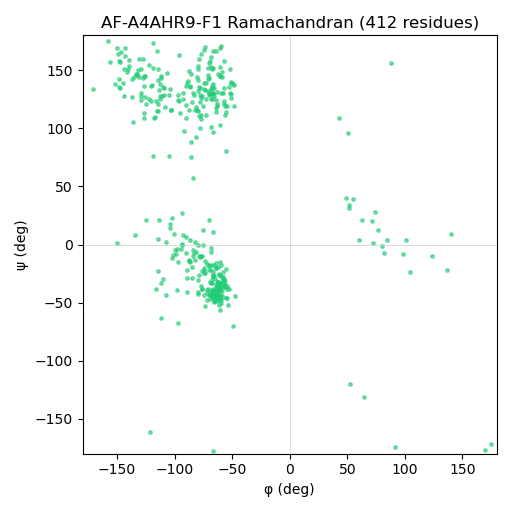 107 ASN A CA 1
ATOM 860 C C . ASN A 1 107 ? 7.643 0.386 -6.382 1.00 78.56 107 ASN A C 1
ATOM 862 O O . ASN A 1 107 ? 7.856 0.045 -5.212 1.00 78.56 107 ASN A O 1
ATOM 866 N N . PHE A 1 108 ? 6.461 0.257 -6.973 1.00 83.06 108 PHE A N 1
ATOM 867 C CA . PHE A 1 108 ? 5.315 -0.352 -6.325 1.00 83.06 108 PHE A CA 1
ATOM 868 C C . PHE A 1 108 ? 5.031 -1.706 -6.959 1.00 83.06 108 PHE A C 1
ATOM 870 O O . PHE A 1 108 ? 5.021 -1.862 -8.179 1.00 83.06 108 PHE A O 1
ATOM 877 N N . TRP A 1 109 ? 4.796 -2.688 -6.104 1.00 92.75 109 TRP A N 1
ATOM 878 C CA . TRP A 1 109 ? 4.550 -4.064 -6.490 1.00 92.75 109 TRP A CA 1
ATOM 879 C C . TRP A 1 109 ? 3.253 -4.549 -5.876 1.00 92.75 109 TRP A C 1
ATOM 881 O O . TRP A 1 109 ? 2.936 -4.217 -4.740 1.00 92.75 109 TRP A O 1
ATOM 891 N N . TRP A 1 110 ? 2.540 -5.393 -6.597 1.00 93.62 110 TRP A N 1
ATOM 892 C CA . TRP A 1 110 ? 1.344 -6.082 -6.158 1.00 93.62 110 TRP A CA 1
ATOM 893 C C . TRP A 1 110 ? 1.635 -7.571 -6.021 1.00 93.62 110 TRP A C 1
ATOM 895 O O . TRP A 1 110 ? 2.107 -8.206 -6.966 1.00 93.62 110 TRP A O 1
ATOM 905 N N . VAL A 1 111 ? 1.316 -8.151 -4.863 1.00 91.62 111 VAL A N 1
ATOM 906 C CA . VAL A 1 111 ? 1.409 -9.599 -4.651 1.00 91.62 111 VAL A CA 1
ATOM 907 C C . VAL A 1 111 ? 0.042 -10.216 -4.379 1.00 91.62 111 VAL A C 1
ATOM 909 O O . VAL A 1 111 ? -0.647 -9.850 -3.429 1.00 91.62 111 VAL A O 1
ATOM 912 N N . ASN A 1 112 ? -0.335 -11.199 -5.194 1.00 87.50 112 ASN A N 1
ATOM 913 C CA . ASN A 1 112 ? -1.513 -12.029 -4.981 1.00 87.50 112 ASN A CA 1
ATOM 914 C C . ASN A 1 112 ? -1.201 -13.129 -3.964 1.00 87.50 112 ASN A C 1
ATOM 916 O O . ASN A 1 112 ? -0.412 -14.039 -4.223 1.00 87.50 112 ASN A O 1
ATOM 920 N N . GLN A 1 113 ? -1.873 -13.097 -2.822 1.00 73.62 113 GLN A N 1
ATOM 921 C CA . GLN A 1 113 ? -1.703 -14.054 -1.734 1.00 73.62 113 GLN A CA 1
ATOM 922 C C . GLN A 1 113 ? -3.027 -14.790 -1.489 1.00 73.62 113 GLN A C 1
ATOM 924 O O . GLN A 1 113 ? -3.772 -14.477 -0.560 1.00 73.62 113 GLN A O 1
ATOM 929 N N . GLY A 1 114 ? -3.351 -15.740 -2.379 1.00 57.44 114 GLY A N 1
ATOM 930 C CA . GLY A 1 114 ? -4.711 -16.292 -2.523 1.00 57.44 114 GLY A CA 1
ATOM 931 C C . GLY A 1 114 ? -4.874 -17.817 -2.626 1.00 57.44 114 GLY A C 1
ATOM 932 O O . GLY A 1 114 ? -5.984 -18.279 -2.861 1.00 57.44 114 GLY A O 1
ATOM 933 N N . GLY A 1 115 ? -3.837 -18.632 -2.423 1.00 47.44 115 GLY A N 1
ATOM 934 C CA . GLY A 1 115 ? -3.995 -20.093 -2.304 1.00 47.44 115 GLY A CA 1
ATOM 935 C C . GLY A 1 115 ? -2.688 -20.746 -1.859 1.00 47.44 115 GLY A C 1
ATOM 936 O O . GLY A 1 115 ? -1.639 -20.377 -2.367 1.00 47.44 115 GLY A O 1
ATOM 937 N N . THR A 1 116 ? -2.632 -21.660 -0.888 1.00 36.66 116 THR A N 1
ATOM 938 C CA . THR A 1 116 ? -3.629 -22.595 -0.339 1.00 36.66 116 THR A CA 1
ATOM 939 C C . THR A 1 116 ? -3.725 -22.526 1.196 1.00 36.66 116 THR A C 1
ATOM 941 O O . THR A 1 116 ? -2.734 -22.760 1.883 1.00 36.66 116 THR A O 1
ATOM 944 N N . ALA A 1 117 ? -4.945 -22.279 1.690 1.00 30.98 117 ALA A N 1
ATOM 945 C CA . ALA A 1 117 ? -5.462 -22.526 3.045 1.00 30.98 117 ALA A CA 1
ATOM 946 C C . ALA A 1 117 ? -4.634 -22.012 4.246 1.00 30.98 117 ALA A C 1
ATOM 948 O O . ALA A 1 117 ? -3.763 -22.707 4.756 1.00 30.98 117 ALA A O 1
ATOM 949 N N . ASP A 1 118 ? -5.003 -20.826 4.746 1.00 38.00 118 ASP A N 1
ATOM 950 C CA . ASP A 1 118 ? -4.879 -20.404 6.159 1.00 38.00 118 ASP A CA 1
ATOM 951 C C . ASP A 1 118 ? -3.494 -20.577 6.818 1.00 38.00 118 ASP A C 1
ATOM 953 O O . ASP A 1 118 ? -3.352 -20.828 8.018 1.00 38.00 118 ASP A O 1
ATOM 957 N N . ARG A 1 119 ? -2.429 -20.459 6.021 1.00 40.03 119 ARG A N 1
ATOM 958 C CA . ARG A 1 119 ? -1.062 -20.456 6.537 1.00 40.03 119 ARG A CA 1
ATOM 959 C C . ARG A 1 119 ? -0.824 -19.121 7.225 1.00 40.03 119 ARG A C 1
ATOM 961 O O . ARG A 1 119 ? -1.235 -18.080 6.721 1.00 40.03 119 ARG A O 1
ATOM 968 N N . ARG A 1 120 ? -0.151 -19.165 8.376 1.00 43.81 120 ARG A N 1
ATOM 969 C CA . ARG A 1 120 ? 0.390 -18.015 9.113 1.00 43.81 120 ARG A CA 1
ATOM 970 C C . ARG A 1 120 ? 1.298 -17.218 8.167 1.00 43.81 120 ARG A C 1
ATOM 972 O O . ARG A 1 120 ? 2.499 -17.448 8.185 1.00 43.81 120 ARG A O 1
ATOM 979 N N . GLN A 1 121 ? 0.723 -16.379 7.301 1.00 51.78 121 GLN A N 1
ATOM 980 C CA . GLN A 1 121 ? 1.435 -15.734 6.201 1.00 51.78 121 GLN A CA 1
ATOM 981 C C . GLN A 1 121 ? 2.632 -14.993 6.768 1.00 51.78 121 GLN A C 1
ATOM 983 O O . GLN A 1 121 ? 2.489 -14.060 7.565 1.00 51.78 121 GLN A O 1
ATOM 988 N N . ASP A 1 122 ? 3.815 -15.470 6.396 1.00 55.00 122 ASP A N 1
ATOM 989 C CA . ASP A 1 122 ? 5.035 -14.790 6.746 1.00 55.00 122 ASP A CA 1
ATOM 990 C C . ASP A 1 122 ? 5.244 -13.661 5.740 1.00 55.00 122 ASP A C 1
ATOM 992 O O . ASP A 1 122 ? 5.804 -13.847 4.664 1.00 55.00 122 ASP A O 1
ATOM 996 N N . PHE A 1 123 ? 4.758 -12.467 6.084 1.00 66.69 123 PHE A N 1
ATOM 997 C CA . PHE A 1 123 ? 4.973 -11.243 5.305 1.00 66.69 123 PHE A CA 1
ATOM 998 C C . PHE A 1 123 ? 6.445 -10.788 5.297 1.00 66.69 123 PHE A C 1
ATOM 1000 O O . PHE A 1 123 ? 6.732 -9.670 4.885 1.00 66.69 123 PHE A O 1
ATOM 1007 N N . GLN A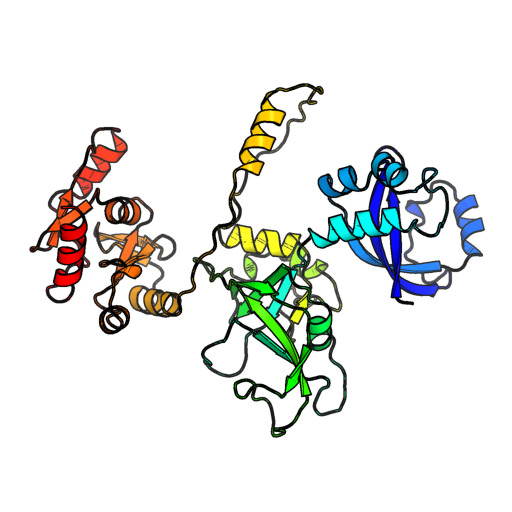 1 124 ? 7.378 -11.615 5.781 1.00 73.69 124 GLN A N 1
ATOM 1008 C CA . GLN A 1 124 ? 8.816 -11.343 5.790 1.00 73.69 124 GLN A CA 1
ATOM 1009 C C . GLN A 1 124 ? 9.522 -11.780 4.504 1.00 73.69 124 GLN A C 1
ATOM 1011 O O . GLN A 1 124 ? 10.658 -11.366 4.280 1.00 73.69 124 GLN A O 1
ATOM 1016 N N . HIS A 1 125 ? 8.894 -12.595 3.652 1.00 79.44 125 HIS A N 1
ATOM 1017 C CA . HIS A 1 125 ? 9.495 -12.990 2.380 1.00 79.44 125 HIS A CA 1
ATOM 1018 C C . HIS A 1 125 ? 8.469 -13.416 1.324 1.00 79.44 125 HIS A C 1
ATOM 1020 O O . HIS A 1 125 ? 7.349 -13.820 1.630 1.00 79.44 125 HIS A O 1
ATOM 1026 N N . LEU A 1 126 ? 8.874 -13.330 0.062 1.00 87.12 126 LEU A N 1
ATOM 1027 C CA . LEU A 1 126 ? 8.167 -13.843 -1.102 1.00 87.12 126 LEU A CA 1
ATOM 1028 C C . LEU A 1 126 ? 9.064 -14.857 -1.793 1.00 87.12 126 LEU A C 1
ATOM 1030 O O . LEU A 1 126 ? 10.245 -14.583 -1.988 1.00 87.12 126 LEU A O 1
ATOM 1034 N N . TRP A 1 127 ? 8.498 -15.981 -2.222 1.00 88.00 127 TRP A N 1
ATOM 1035 C CA . TRP A 1 127 ? 9.234 -16.984 -2.982 1.00 88.00 127 TRP A CA 1
ATOM 1036 C C . TRP A 1 127 ? 8.476 -17.412 -4.240 1.00 88.00 127 TRP A C 1
ATOM 1038 O O . TRP A 1 127 ? 7.248 -17.512 -4.221 1.00 88.00 127 TRP A O 1
ATOM 1048 N N . ALA A 1 128 ? 9.199 -17.686 -5.326 1.00 87.69 128 ALA A N 1
ATOM 1049 C CA . ALA A 1 128 ? 8.650 -18.318 -6.524 1.00 87.69 128 ALA A CA 1
ATOM 1050 C C . ALA A 1 128 ? 9.662 -19.272 -7.179 1.00 87.69 128 ALA A C 1
ATOM 1052 O O . ALA A 1 128 ? 10.871 -19.038 -7.097 1.00 87.69 128 ALA A O 1
ATOM 1053 N N . PRO A 1 129 ? 9.204 -20.331 -7.869 1.00 87.25 129 PRO A N 1
ATOM 1054 C CA . PRO A 1 129 ? 10.104 -21.235 -8.574 1.00 87.25 129 PRO A CA 1
ATOM 1055 C C . PRO A 1 129 ? 10.759 -20.553 -9.787 1.00 87.25 129 PRO A C 1
ATOM 1057 O O . PRO A 1 129 ? 10.237 -19.582 -10.340 1.00 87.25 129 PRO A O 1
ATOM 1060 N N . LEU A 1 130 ? 11.904 -21.088 -10.232 1.00 86.31 130 LEU A N 1
ATOM 1061 C CA . LEU A 1 130 ? 12.583 -20.588 -11.434 1.00 86.31 130 LEU A CA 1
ATOM 1062 C C . LEU A 1 130 ? 11.757 -20.816 -12.709 1.00 86.31 130 LEU A C 1
ATOM 1064 O O . LEU A 1 130 ? 11.693 -19.947 -13.580 1.00 86.31 130 LEU A O 1
ATOM 1068 N N . THR A 1 131 ? 11.116 -21.983 -12.796 1.00 83.50 131 THR A N 1
ATOM 1069 C CA . THR A 1 131 ? 10.280 -22.426 -13.918 1.00 83.50 131 THR A CA 1
ATOM 1070 C C . THR A 1 131 ? 9.085 -23.226 -13.405 1.00 83.50 131 THR A C 1
ATOM 1072 O O . THR A 1 131 ? 9.067 -23.673 -12.258 1.00 83.50 131 THR A O 1
ATOM 1075 N N . ALA A 1 132 ? 8.062 -23.383 -14.241 1.00 81.81 132 ALA A N 1
ATOM 1076 C CA . ALA A 1 132 ? 6.915 -24.233 -13.951 1.00 81.81 132 ALA A CA 1
ATOM 1077 C C . ALA A 1 132 ? 7.306 -25.715 -14.074 1.00 81.81 132 ALA A C 1
ATOM 1079 O O . ALA A 1 132 ? 8.365 -26.046 -14.601 1.00 81.81 132 ALA A O 1
ATOM 1080 N N . ALA A 1 133 ? 6.427 -26.623 -13.642 1.00 77.19 133 ALA A N 1
ATOM 1081 C CA . ALA A 1 133 ? 6.674 -28.068 -13.725 1.00 77.19 133 ALA A CA 1
ATOM 1082 C C . ALA A 1 133 ? 6.937 -28.572 -15.162 1.00 77.19 133 ALA A C 1
ATOM 1084 O O . ALA A 1 133 ? 7.578 -29.601 -15.346 1.00 77.19 133 ALA A O 1
ATOM 1085 N N . ASP A 1 134 ? 6.455 -27.849 -16.175 1.00 79.25 134 ASP A N 1
ATOM 1086 C CA . ASP A 1 134 ? 6.680 -28.126 -17.597 1.00 79.25 134 ASP A CA 1
ATOM 1087 C C . ASP A 1 134 ? 7.900 -27.384 -18.188 1.00 79.25 134 ASP A C 1
ATOM 1089 O O . ASP A 1 134 ? 8.106 -27.392 -19.400 1.00 79.25 134 ASP A O 1
ATOM 1093 N N . GLY A 1 135 ? 8.706 -26.731 -17.346 1.00 77.94 135 GLY A N 1
ATOM 1094 C CA . GLY A 1 135 ? 9.905 -25.987 -17.731 1.00 77.94 135 GLY A CA 1
ATOM 1095 C C . GLY A 1 135 ? 9.646 -24.581 -18.281 1.00 77.94 135 GLY A C 1
ATOM 1096 O O . GLY A 1 135 ? 10.603 -23.866 -18.583 1.00 77.94 135 GLY A O 1
ATOM 1097 N N . ARG A 1 136 ? 8.386 -24.136 -18.405 1.00 83.38 136 ARG A N 1
ATOM 1098 C CA . ARG A 1 136 ? 8.088 -22.774 -18.876 1.00 83.38 136 ARG A CA 1
ATOM 1099 C C . ARG A 1 136 ? 8.471 -21.723 -17.836 1.00 83.38 136 ARG A C 1
ATOM 1101 O O . ARG A 1 136 ? 8.273 -21.904 -16.635 1.00 83.38 136 ARG A O 1
ATOM 1108 N N . ARG A 1 137 ? 8.967 -20.580 -18.312 1.00 82.00 137 ARG A N 1
ATOM 1109 C CA . ARG A 1 137 ? 9.121 -19.368 -17.497 1.00 82.00 137 ARG A CA 1
ATOM 1110 C C . ARG A 1 137 ? 7.789 -18.632 -17.394 1.00 82.00 137 ARG A C 1
ATOM 1112 O O . ARG A 1 137 ? 7.033 -18.588 -18.362 1.00 82.00 137 ARG A O 1
ATOM 1119 N N . MET A 1 138 ? 7.530 -18.036 -16.235 1.00 82.44 138 MET A N 1
ATOM 1120 C CA . MET A 1 138 ? 6.331 -17.239 -15.980 1.00 82.44 138 MET A CA 1
ATOM 1121 C C . MET A 1 138 ? 6.755 -15.823 -15.594 1.00 82.44 138 MET A C 1
ATOM 1123 O O . MET A 1 138 ? 7.482 -15.644 -14.616 1.00 82.44 138 MET A O 1
ATOM 1127 N N . ARG A 1 139 ? 6.262 -14.815 -16.327 1.00 83.69 139 ARG A N 1
ATOM 1128 C CA . ARG A 1 139 ? 6.650 -13.405 -16.136 1.00 83.69 139 ARG A CA 1
ATOM 1129 C C . ARG A 1 139 ? 6.454 -12.943 -14.686 1.00 83.69 139 ARG A C 1
ATOM 1131 O O . ARG A 1 139 ? 7.376 -12.410 -14.092 1.00 83.69 139 ARG A O 1
ATOM 1138 N N . HIS A 1 140 ? 5.310 -13.259 -14.079 1.00 85.81 140 HIS A N 1
ATOM 1139 C CA . HIS A 1 140 ? 4.985 -12.888 -12.693 1.00 85.81 140 HIS A CA 1
ATOM 1140 C C . HIS A 1 140 ? 5.829 -13.598 -11.611 1.00 85.81 140 HIS A C 1
ATOM 1142 O O . HIS A 1 140 ? 5.647 -13.349 -10.422 1.00 85.81 140 HIS A O 1
ATOM 1148 N N . TRP A 1 141 ? 6.672 -14.571 -11.974 1.00 89.38 141 TRP A N 1
ATOM 1149 C CA . TRP A 1 141 ? 7.692 -15.130 -11.074 1.00 89.38 141 TRP A CA 1
ATOM 1150 C C . TRP A 1 141 ? 9.051 -14.492 -11.323 1.00 89.38 141 TRP A C 1
ATOM 1152 O O . TRP A 1 141 ? 9.779 -14.220 -10.374 1.00 89.38 141 TRP A O 1
ATOM 1162 N N . ASP A 1 142 ? 9.372 -14.239 -12.592 1.00 86.69 142 ASP A N 1
ATOM 1163 C CA . ASP A 1 142 ? 10.591 -13.538 -12.989 1.00 86.69 142 ASP A CA 1
ATOM 1164 C C . ASP A 1 142 ? 10.631 -12.106 -12.419 1.00 86.69 142 ASP A C 1
ATOM 1166 O O . ASP A 1 142 ? 11.695 -11.654 -12.010 1.00 86.69 142 ASP A O 1
ATOM 1170 N N . SER A 1 143 ? 9.480 -11.436 -12.275 1.00 89.31 143 SER A N 1
ATOM 1171 C CA . SER A 1 143 ? 9.380 -10.087 -11.692 1.00 89.31 143 SER A CA 1
ATOM 1172 C C . SER A 1 143 ? 9.896 -9.966 -10.251 1.00 89.31 143 SER A C 1
ATOM 1174 O O . SER A 1 143 ? 10.187 -8.860 -9.810 1.00 89.31 143 SER A O 1
ATOM 1176 N N . LEU A 1 144 ? 10.063 -11.067 -9.503 1.00 90.12 144 LEU A N 1
ATOM 1177 C CA . LEU A 1 144 ? 10.736 -11.010 -8.197 1.00 90.12 144 LEU A CA 1
ATOM 1178 C C . LEU A 1 144 ? 12.197 -10.552 -8.319 1.00 90.12 144 LEU A C 1
ATOM 1180 O O . LEU A 1 144 ? 12.689 -9.864 -7.429 1.00 90.12 144 LEU A O 1
ATOM 1184 N N . ASP A 1 145 ? 12.882 -10.889 -9.416 1.00 89.44 145 ASP A N 1
ATOM 1185 C CA . ASP A 1 145 ? 14.276 -10.482 -9.644 1.00 89.44 145 ASP A CA 1
ATOM 1186 C C . ASP A 1 145 ? 14.415 -8.975 -9.915 1.00 89.44 145 ASP A C 1
ATOM 1188 O O . ASP A 1 145 ? 15.501 -8.413 -9.770 1.00 89.44 145 ASP A O 1
ATOM 1192 N N . GLU A 1 146 ? 13.318 -8.311 -10.279 1.00 85.44 146 GLU A N 1
ATOM 1193 C CA . GLU A 1 146 ? 13.278 -6.876 -10.558 1.00 85.44 146 GLU A CA 1
ATOM 1194 C C . GLU A 1 146 ? 13.085 -6.030 -9.288 1.00 85.44 146 GLU A C 1
ATOM 1196 O O . GLU A 1 146 ? 13.422 -4.843 -9.289 1.00 85.44 146 GLU A O 1
ATOM 1201 N N . ALA A 1 147 ? 12.595 -6.633 -8.198 1.00 85.94 147 ALA A N 1
ATOM 1202 C CA . ALA A 1 147 ? 12.348 -5.956 -6.931 1.00 85.94 147 ALA A CA 1
ATOM 1203 C C . ALA A 1 147 ? 13.657 -5.542 -6.237 1.00 85.94 147 ALA A C 1
ATOM 1205 O O . ALA A 1 147 ? 14.569 -6.350 -6.020 1.00 85.94 147 ALA A O 1
ATOM 1206 N N . LYS A 1 148 ? 13.743 -4.271 -5.837 1.00 81.81 148 LYS A N 1
ATOM 1207 C CA . LYS A 1 148 ? 14.934 -3.673 -5.219 1.00 81.81 148 LYS A CA 1
ATOM 1208 C C . LYS A 1 148 ? 14.668 -3.263 -3.782 1.00 81.81 148 LYS A C 1
ATOM 1210 O O . LYS A 1 148 ? 13.560 -2.886 -3.417 1.00 81.81 148 LYS A O 1
ATOM 1215 N N . ALA A 1 149 ? 15.721 -3.291 -2.965 1.00 78.06 149 ALA A N 1
ATOM 1216 C CA . ALA A 1 149 ? 15.661 -2.788 -1.598 1.00 78.06 149 ALA A CA 1
ATOM 1217 C C . ALA A 1 149 ? 15.083 -1.364 -1.576 1.00 78.06 149 ALA A C 1
ATOM 1219 O O . ALA A 1 149 ? 15.589 -0.478 -2.260 1.00 78.06 149 ALA A O 1
ATOM 1220 N N . GLY A 1 150 ? 14.037 -1.152 -0.782 1.00 70.69 150 GLY A N 1
ATOM 1221 C CA . GLY A 1 150 ? 13.331 0.122 -0.702 1.00 70.69 150 GLY A CA 1
ATOM 1222 C C . GLY A 1 150 ? 11.981 0.153 -1.417 1.00 70.69 150 GLY A C 1
ATOM 1223 O O . GLY A 1 150 ? 11.137 0.946 -0.989 1.00 70.69 150 GLY A O 1
ATOM 1224 N N . ASP A 1 151 ? 11.749 -0.716 -2.404 1.00 82.12 151 ASP A N 1
ATOM 1225 C CA . ASP A 1 151 ? 10.472 -0.830 -3.116 1.00 82.12 151 ASP A CA 1
ATOM 1226 C C . ASP A 1 151 ? 9.322 -1.196 -2.171 1.00 82.12 151 ASP A C 1
ATOM 1228 O O . ASP A 1 151 ? 9.529 -1.833 -1.137 1.00 82.12 151 ASP A O 1
ATOM 1232 N N . VAL A 1 152 ? 8.101 -0.803 -2.520 1.00 84.94 152 VAL A N 1
ATOM 1233 C CA . VAL A 1 152 ? 6.896 -1.054 -1.724 1.00 84.94 152 VAL A CA 1
ATOM 1234 C C . VAL A 1 152 ? 6.087 -2.178 -2.352 1.00 84.94 152 VAL A C 1
ATOM 1236 O O . VAL A 1 152 ? 5.832 -2.170 -3.549 1.00 84.94 152 VAL A O 1
ATOM 1239 N N . VAL A 1 153 ? 5.641 -3.127 -1.537 1.00 90.56 153 VAL A N 1
ATOM 1240 C CA . VAL A 1 153 ? 4.794 -4.244 -1.966 1.00 90.56 153 VAL A CA 1
ATOM 1241 C C . VAL A 1 153 ? 3.429 -4.113 -1.308 1.00 90.56 153 VAL A C 1
ATOM 1243 O O . VAL A 1 153 ? 3.358 -4.120 -0.085 1.00 90.56 153 VAL A O 1
ATOM 1246 N N . VAL A 1 154 ? 2.347 -4.023 -2.078 1.00 91.00 154 VAL A N 1
ATOM 1247 C CA . VAL A 1 154 ? 0.969 -4.145 -1.589 1.00 91.00 154 VAL A CA 1
ATOM 1248 C C . VAL A 1 154 ? 0.513 -5.602 -1.649 1.00 91.00 154 VAL A C 1
ATOM 1250 O O . VAL A 1 154 ? 0.763 -6.316 -2.620 1.00 91.00 154 VAL A O 1
ATOM 1253 N N . HIS A 1 155 ? -0.146 -6.055 -0.586 1.00 88.12 155 HIS A N 1
ATOM 1254 C CA . HIS A 1 155 ? -0.555 -7.445 -0.407 1.00 88.12 155 HIS A CA 1
ATOM 1255 C C . HIS A 1 155 ? -2.042 -7.594 -0.697 1.00 88.12 155 HIS A C 1
ATOM 1257 O O . HIS A 1 155 ? -2.866 -7.041 0.030 1.00 88.12 155 HIS A O 1
ATOM 1263 N N . TYR A 1 156 ? -2.386 -8.353 -1.734 1.00 86.31 156 TYR A N 1
ATOM 1264 C CA . TYR A 1 156 ? -3.763 -8.613 -2.127 1.00 86.31 156 TYR A CA 1
ATOM 1265 C C . TYR A 1 156 ? -4.203 -10.023 -1.743 1.00 86.31 156 TYR A C 1
ATOM 1267 O O . TYR A 1 156 ? -3.544 -11.010 -2.071 1.00 86.31 156 TYR A O 1
ATOM 1275 N N . SER A 1 157 ? -5.341 -10.139 -1.069 1.00 77.38 157 SER A N 1
ATOM 1276 C CA . SER A 1 157 ? -5.912 -11.413 -0.651 1.00 77.38 157 SER A CA 1
ATOM 1277 C C . SER A 1 157 ? -7.434 -11.330 -0.554 1.00 77.38 157 SER A C 1
ATOM 1279 O O . SER A 1 157 ? -7.982 -10.362 -0.037 1.00 77.38 157 SER A O 1
ATOM 1281 N N . HIS A 1 158 ? -8.126 -12.369 -1.029 1.00 69.38 158 HIS A N 1
ATOM 1282 C CA . HIS A 1 158 ? -9.581 -12.536 -0.887 1.00 69.38 158 HIS A CA 1
ATOM 1283 C C . HIS A 1 158 ? -10.439 -11.334 -1.332 1.00 69.38 158 HIS A C 1
ATOM 1285 O O . HIS A 1 158 ? -11.492 -11.096 -0.749 1.00 69.38 158 HIS A O 1
ATOM 1291 N N . GLY A 1 159 ? -10.022 -10.588 -2.358 1.00 73.38 159 GLY A N 1
ATOM 1292 C CA . GLY A 1 159 ? -10.765 -9.411 -2.832 1.00 73.38 159 GLY A CA 1
ATOM 1293 C C . GLY A 1 159 ? -10.242 -8.071 -2.313 1.00 73.38 159 GLY A C 1
ATOM 1294 O O . GLY A 1 159 ? -10.667 -7.034 -2.812 1.00 73.38 159 GLY A O 1
ATOM 1295 N N . TYR A 1 160 ? -9.293 -8.084 -1.373 1.00 78.69 160 TYR A N 1
ATOM 1296 C CA . TYR A 1 160 ? -8.844 -6.895 -0.655 1.00 78.69 160 TYR A CA 1
ATOM 1297 C C . TYR A 1 160 ? -7.335 -6.701 -0.747 1.00 78.69 160 TYR A C 1
ATOM 1299 O O . TYR A 1 160 ? -6.575 -7.664 -0.661 1.00 78.69 160 TYR A O 1
ATOM 1307 N N . VAL A 1 161 ? -6.886 -5.449 -0.812 1.00 84.19 161 VAL A N 1
ATOM 1308 C CA . VAL A 1 161 ? -5.523 -5.084 -0.424 1.00 84.19 161 VAL A CA 1
ATOM 1309 C C . VAL A 1 161 ? -5.494 -4.915 1.091 1.00 84.19 161 VAL A C 1
ATOM 1311 O O . VAL A 1 161 ? -6.165 -4.050 1.653 1.00 84.19 161 VAL A O 1
ATOM 1314 N N . ILE A 1 162 ? -4.734 -5.774 1.762 1.00 75.25 162 ILE A N 1
ATOM 1315 C CA . ILE A 1 162 ? -4.744 -5.903 3.225 1.00 75.25 162 ILE A CA 1
ATOM 1316 C C . ILE A 1 162 ? -3.626 -5.115 3.905 1.00 75.25 162 ILE A C 1
ATOM 1318 O O . ILE A 1 162 ? -3.661 -4.918 5.115 1.00 75.25 162 ILE A O 1
ATOM 1322 N N . GLY A 1 163 ? -2.618 -4.678 3.157 1.00 75.00 163 GLY A N 1
ATOM 1323 C CA . GLY A 1 163 ? -1.480 -3.974 3.722 1.00 75.00 163 GLY A CA 1
ATOM 1324 C C . GLY A 1 163 ? -0.338 -3.788 2.740 1.00 75.00 163 GLY A C 1
ATOM 1325 O O . GLY A 1 163 ? -0.422 -4.186 1.577 1.00 75.00 163 GLY A O 1
ATOM 1326 N N . SER A 1 164 ? 0.754 -3.215 3.235 1.00 84.69 164 SER A N 1
ATOM 1327 C CA . SER A 1 164 ? 1.965 -2.957 2.458 1.00 84.69 164 SER A CA 1
ATOM 1328 C C . SER A 1 164 ? 3.236 -3.336 3.215 1.00 84.69 164 SER A C 1
ATOM 1330 O O . SER A 1 164 ? 3.319 -3.067 4.408 1.00 84.69 164 SER A O 1
ATOM 1332 N N . SER A 1 165 ? 4.247 -3.853 2.526 1.00 82.88 165 SER A N 1
ATOM 1333 C CA . SER A 1 165 ? 5.612 -4.057 3.034 1.00 82.88 165 SER A CA 1
ATOM 1334 C C . SER A 1 165 ? 6.626 -3.248 2.233 1.00 82.88 165 SER A C 1
ATOM 1336 O O . SER A 1 165 ? 6.303 -2.667 1.198 1.00 82.88 165 SER A O 1
ATOM 1338 N N . GLN A 1 166 ? 7.876 -3.253 2.686 1.00 81.81 166 GLN A N 1
ATOM 1339 C CA . GLN A 1 166 ? 9.020 -2.768 1.930 1.00 81.81 166 GLN A CA 1
ATOM 1340 C C . GLN A 1 166 ? 9.973 -3.923 1.607 1.00 81.81 166 GLN A C 1
ATOM 1342 O O . GLN A 1 166 ? 10.192 -4.793 2.443 1.00 81.81 166 GLN A O 1
ATOM 1347 N N . VAL A 1 167 ? 10.559 -3.936 0.414 1.00 82.12 167 VAL A N 1
ATOM 1348 C CA . VAL A 1 167 ? 11.608 -4.891 0.043 1.00 82.12 167 VAL A CA 1
ATOM 1349 C C . VAL A 1 167 ? 12.884 -4.564 0.816 1.00 82.12 167 VAL A C 1
ATOM 1351 O O . VAL A 1 167 ? 13.345 -3.420 0.811 1.00 82.12 167 VAL A O 1
ATOM 1354 N N . SER A 1 168 ? 13.470 -5.563 1.473 1.00 75.31 168 SER A N 1
ATOM 1355 C CA . SER A 1 168 ? 14.661 -5.399 2.316 1.00 75.31 168 SER A CA 1
ATOM 1356 C C . SER A 1 168 ? 15.961 -5.561 1.541 1.00 75.31 168 SER A C 1
ATOM 1358 O O . SER A 1 168 ? 16.903 -4.793 1.734 1.00 75.31 168 SER A O 1
ATOM 1360 N N . LYS A 1 169 ? 16.006 -6.541 0.639 1.00 78.31 169 LYS A N 1
ATOM 1361 C CA . LYS A 1 169 ? 17.150 -6.853 -0.221 1.00 78.31 169 LYS A CA 1
ATOM 1362 C C . LYS A 1 169 ? 16.667 -7.417 -1.552 1.00 78.31 169 LYS A C 1
ATOM 1364 O O . LYS A 1 169 ? 15.554 -7.932 -1.642 1.00 78.31 169 LYS A O 1
ATOM 1369 N N . ALA A 1 170 ? 17.531 -7.309 -2.558 1.00 76.19 170 ALA A N 1
ATOM 1370 C CA . ALA A 1 170 ? 17.299 -7.875 -3.880 1.00 76.19 170 ALA A CA 1
ATOM 1371 C C . ALA A 1 170 ? 17.061 -9.392 -3.819 1.00 76.19 170 ALA A C 1
ATOM 1373 O O . ALA A 1 170 ? 17.485 -10.056 -2.865 1.00 76.19 170 ALA A O 1
ATOM 1374 N N . SER A 1 171 ? 16.411 -9.912 -4.863 1.00 88.25 171 SER A N 1
ATOM 1375 C CA . SER A 1 171 ? 16.169 -11.344 -5.038 1.00 88.25 171 SER A CA 1
ATOM 1376 C C . SER A 1 171 ? 17.452 -12.162 -4.888 1.00 88.25 171 SER A C 1
ATOM 1378 O O . SER A 1 171 ? 18.520 -11.789 -5.382 1.00 88.25 171 SER A O 1
ATOM 1380 N N . SER A 1 172 ? 17.342 -13.300 -4.211 1.00 87.12 172 SER A N 1
ATOM 1381 C CA . SER A 1 172 ? 18.421 -14.276 -4.094 1.00 87.12 172 SER A CA 1
ATOM 1382 C C . SER A 1 172 ? 17.918 -15.694 -4.362 1.00 87.12 172 SER A C 1
ATOM 1384 O O . SER A 1 172 ? 16.784 -16.008 -3.987 1.00 87.12 172 SER A O 1
ATOM 1386 N N . PRO A 1 173 ? 18.746 -16.575 -4.955 1.00 89.19 173 PRO A N 1
ATOM 1387 C CA . PRO A 1 173 ? 18.409 -17.986 -5.075 1.00 89.19 173 PRO A CA 1
ATOM 1388 C C . PRO A 1 173 ? 18.190 -18.614 -3.697 1.00 89.19 173 PRO A C 1
ATOM 1390 O O . PRO A 1 173 ? 19.033 -18.473 -2.810 1.00 89.19 173 PRO A O 1
ATOM 1393 N N . MET A 1 174 ? 17.079 -19.327 -3.525 1.00 86.38 174 MET A N 1
ATOM 1394 C CA . MET A 1 174 ? 16.728 -19.972 -2.261 1.00 86.38 174 MET A CA 1
ATOM 1395 C C . MET A 1 174 ? 16.012 -21.292 -2.519 1.00 86.38 174 MET A C 1
ATOM 1397 O O . MET A 1 174 ? 15.154 -21.384 -3.404 1.00 86.38 174 MET A O 1
ATOM 1401 N N . ALA A 1 175 ? 16.348 -22.312 -1.728 1.00 83.00 175 ALA A N 1
ATOM 1402 C CA . ALA A 1 175 ? 15.603 -23.563 -1.725 1.00 83.00 175 ALA A CA 1
ATOM 1403 C C . ALA A 1 175 ? 14.142 -23.293 -1.354 1.00 83.00 175 ALA A C 1
ATOM 1405 O O . ALA A 1 175 ? 13.855 -22.421 -0.537 1.00 83.00 175 ALA A O 1
ATOM 1406 N N . ARG A 1 176 ? 13.217 -24.038 -1.954 1.00 79.38 176 ARG A N 1
ATOM 1407 C CA . ARG A 1 176 ? 11.790 -23.924 -1.650 1.00 79.38 176 ARG A CA 1
ATOM 1408 C C . ARG A 1 176 ? 11.536 -23.934 -0.129 1.00 79.38 176 ARG A C 1
ATOM 1410 O O . ARG A 1 176 ? 11.856 -24.933 0.520 1.00 79.38 176 ARG A O 1
ATOM 1417 N N . PRO A 1 177 ? 10.956 -22.864 0.449 1.00 74.62 177 PRO A N 1
ATOM 1418 C CA . PRO A 1 177 ? 10.636 -22.840 1.869 1.00 74.62 177 PRO A CA 1
ATOM 1419 C C . PRO A 1 177 ? 9.615 -23.926 2.217 1.00 74.62 177 PRO A C 1
ATOM 1421 O O . PRO A 1 177 ? 8.716 -24.213 1.426 1.00 74.62 177 PRO A O 1
ATOM 1424 N N . ALA A 1 178 ? 9.710 -24.493 3.422 1.00 66.94 178 ALA A N 1
ATOM 1425 C CA . ALA A 1 178 ? 8.798 -25.548 3.879 1.00 66.94 178 ALA A CA 1
ATOM 1426 C C . ALA A 1 178 ? 7.318 -25.111 3.863 1.00 66.94 178 ALA A C 1
ATOM 1428 O O . ALA A 1 178 ? 6.427 -25.930 3.654 1.00 66.94 178 ALA A O 1
ATOM 1429 N N . ASP A 1 179 ? 7.069 -23.809 4.022 1.00 59.19 179 ASP A N 1
ATOM 1430 C CA . ASP A 1 179 ? 5.729 -23.219 4.032 1.00 59.19 179 ASP A CA 1
ATOM 1431 C C . ASP A 1 179 ? 5.152 -22.980 2.614 1.00 59.19 179 ASP A C 1
ATOM 1433 O O . ASP A 1 179 ? 3.969 -22.652 2.468 1.00 59.19 179 ASP A O 1
ATOM 1437 N N . PHE A 1 180 ? 5.947 -23.198 1.555 1.00 60.94 180 PHE A N 1
ATOM 1438 C CA . PHE A 1 180 ? 5.580 -23.061 0.138 1.00 60.94 180 PHE A CA 1
ATOM 1439 C C . PHE A 1 180 ? 5.387 -24.439 -0.528 1.00 60.94 180 PHE A C 1
ATOM 1441 O O . PHE A 1 180 ? 6.214 -24.903 -1.307 1.00 60.94 180 PHE A O 1
ATOM 1448 N N . GLU A 1 181 ? 4.266 -25.115 -0.262 1.00 51.69 181 GLU A N 1
ATOM 1449 C CA . GLU A 1 181 ? 3.902 -26.338 -1.002 1.00 51.69 181 GLU A CA 1
ATOM 1450 C C . GLU A 1 181 ? 2.948 -26.067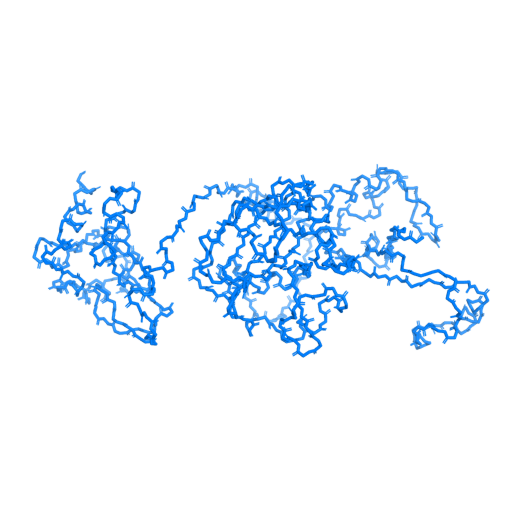 -2.175 1.00 51.69 181 GLU A C 1
ATOM 1452 O O . GLU A 1 181 ? 1.774 -25.768 -1.965 1.00 51.69 181 GLU A O 1
ATOM 1457 N N . THR A 1 182 ? 3.430 -26.280 -3.404 1.00 49.12 182 THR A N 1
ATOM 1458 C CA . THR A 1 182 ? 2.614 -26.732 -4.544 1.00 49.12 182 THR A CA 1
ATOM 1459 C C . THR A 1 182 ? 3.389 -27.821 -5.303 1.00 49.12 182 THR A C 1
ATOM 1461 O O . THR A 1 182 ? 4.365 -27.554 -5.996 1.00 49.12 182 THR A O 1
ATOM 1464 N N . GLY A 1 183 ? 2.972 -29.082 -5.152 1.00 49.91 183 GLY A N 1
ATOM 1465 C CA . GLY A 1 183 ? 3.477 -30.207 -5.953 1.00 49.91 183 GLY A CA 1
ATOM 1466 C C . GLY A 1 183 ? 4.734 -30.924 -5.428 1.00 49.91 183 GLY A C 1
ATOM 1467 O O . GLY A 1 183 ? 5.535 -30.383 -4.672 1.00 49.91 183 GLY A O 1
ATOM 1468 N N . ALA A 1 184 ? 4.873 -32.184 -5.854 1.00 46.09 184 ALA A N 1
ATOM 1469 C CA . ALA A 1 184 ? 5.663 -33.273 -5.263 1.00 46.09 184 ALA A CA 1
ATOM 1470 C C . ALA A 1 184 ? 7.208 -33.174 -5.330 1.00 46.09 184 ALA A C 1
ATOM 1472 O O . ALA A 1 184 ? 7.879 -34.198 -5.214 1.00 46.09 184 ALA A O 1
ATOM 1473 N N . VAL A 1 185 ? 7.795 -31.988 -5.505 1.00 50.38 185 VAL A N 1
ATOM 1474 C CA . VAL A 1 185 ? 9.255 -31.835 -5.666 1.00 50.38 185 VAL A CA 1
ATOM 1475 C C . VAL A 1 185 ? 9.824 -31.038 -4.493 1.00 50.38 185 VAL A C 1
ATOM 1477 O O . VAL A 1 185 ? 9.465 -29.883 -4.282 1.00 50.38 185 VAL A O 1
ATOM 1480 N N . ARG A 1 186 ? 10.667 -31.680 -3.678 1.00 49.09 186 ARG A N 1
ATOM 1481 C CA . ARG A 1 186 ? 11.184 -31.129 -2.411 1.00 49.09 186 ARG A CA 1
ATOM 1482 C C . ARG A 1 186 ? 12.493 -30.335 -2.538 1.00 49.09 186 ARG A C 1
ATOM 1484 O O . ARG A 1 186 ? 12.843 -29.666 -1.577 1.00 49.09 186 ARG A O 1
ATOM 1491 N N . ASP A 1 187 ? 13.137 -30.324 -3.710 1.00 56.28 187 ASP A N 1
ATOM 1492 C CA . ASP A 1 187 ? 14.516 -29.818 -3.871 1.00 56.28 187 ASP A CA 1
ATOM 1493 C C . ASP A 1 187 ? 14.685 -28.716 -4.943 1.00 56.28 187 ASP A C 1
ATOM 1495 O O . ASP A 1 187 ? 15.788 -28.484 -5.437 1.00 56.28 187 ASP A O 1
ATOM 1499 N N . ASP A 1 188 ? 13.614 -28.007 -5.315 1.00 72.56 188 ASP A N 1
ATOM 1500 C CA . ASP A 1 188 ? 13.713 -26.936 -6.316 1.00 72.56 188 ASP A CA 1
ATOM 1501 C C . ASP A 1 188 ? 14.333 -25.655 -5.732 1.00 72.56 188 ASP A C 1
ATOM 1503 O O . ASP A 1 188 ? 13.855 -25.102 -4.734 1.00 72.56 188 ASP A O 1
ATOM 1507 N N . ILE A 1 189 ? 15.364 -25.139 -6.410 1.00 83.38 189 ILE A N 1
ATOM 1508 C CA . ILE A 1 189 ? 15.874 -23.780 -6.201 1.00 83.38 189 ILE A CA 1
ATOM 1509 C C . ILE A 1 189 ? 14.921 -22.802 -6.893 1.00 83.38 189 ILE A C 1
ATOM 1511 O O . ILE A 1 189 ? 14.620 -22.931 -8.081 1.00 83.38 189 ILE A O 1
ATOM 1515 N N . GLY A 1 190 ? 14.450 -21.819 -6.134 1.00 88.31 190 GLY A N 1
ATOM 1516 C CA . GLY A 1 190 ? 13.652 -20.703 -6.618 1.00 88.31 190 GLY A CA 1
ATOM 1517 C C . GLY A 1 190 ? 14.311 -19.366 -6.316 1.00 88.31 190 GLY A C 1
ATOM 1518 O O . GLY A 1 190 ? 15.509 -19.282 -6.046 1.00 88.31 190 GLY A O 1
ATOM 1519 N N . ARG A 1 191 ? 13.493 -18.324 -6.361 1.00 89.75 191 ARG A N 1
ATOM 1520 C CA . ARG A 1 191 ? 13.852 -16.931 -6.105 1.00 89.75 191 ARG A CA 1
ATOM 1521 C C . ARG A 1 191 ? 13.165 -16.479 -4.841 1.00 89.75 191 ARG A C 1
ATOM 1523 O O . ARG A 1 191 ? 11.986 -16.776 -4.663 1.00 89.75 191 ARG A O 1
ATOM 1530 N N . GLU A 1 192 ? 13.878 -15.742 -4.008 1.00 90.19 192 GLU A N 1
ATOM 1531 C CA . GLU A 1 192 ? 13.343 -15.194 -2.772 1.00 90.19 192 GLU A CA 1
ATOM 1532 C C . GLU A 1 192 ? 13.616 -13.701 -2.664 1.00 90.19 192 GLU A C 1
ATOM 1534 O O . GLU A 1 192 ? 14.761 -13.265 -2.776 1.00 90.19 192 GLU A O 1
ATOM 1539 N N . VAL A 1 193 ? 12.568 -12.941 -2.361 1.00 89.50 193 VAL A N 1
ATOM 1540 C CA . VAL A 1 193 ? 12.643 -11.521 -2.018 1.00 89.50 193 VAL A CA 1
ATOM 1541 C C . VAL A 1 193 ? 12.254 -11.371 -0.562 1.00 89.50 193 VAL A C 1
ATOM 1543 O O . VAL A 1 193 ? 11.179 -11.798 -0.152 1.00 89.50 193 VAL A O 1
ATOM 1546 N N . TRP A 1 194 ? 13.116 -10.744 0.230 1.00 83.44 194 TRP A N 1
ATOM 1547 C CA . TRP A 1 194 ? 12.813 -10.485 1.631 1.00 83.44 194 TRP A CA 1
ATOM 1548 C C . TRP A 1 194 ? 12.095 -9.156 1.779 1.00 83.44 194 TRP A C 1
ATOM 1550 O O . TRP A 1 194 ? 12.445 -8.163 1.141 1.00 83.44 194 TRP A O 1
ATOM 1560 N N . LEU A 1 195 ? 11.122 -9.143 2.673 1.00 81.38 195 LEU A N 1
ATOM 1561 C CA . LEU A 1 195 ? 10.287 -8.006 2.993 1.00 81.38 195 LEU A CA 1
ATOM 1562 C C . LEU A 1 195 ? 10.474 -7.626 4.461 1.00 81.38 195 LEU A C 1
ATOM 1564 O O . LEU A 1 195 ? 10.779 -8.450 5.323 1.00 81.38 195 LEU A O 1
ATOM 1568 N N . HIS A 1 196 ? 10.268 -6.356 4.761 1.00 65.56 196 HIS A N 1
ATOM 1569 C CA . HIS A 1 196 ? 10.249 -5.824 6.112 1.00 65.56 196 HIS A CA 1
ATOM 1570 C C . HIS A 1 196 ? 9.182 -4.729 6.219 1.00 65.56 196 HIS A C 1
ATOM 1572 O O . HIS A 1 196 ? 8.613 -4.290 5.223 1.00 65.56 196 HIS A O 1
ATOM 1578 N N . HIS A 1 197 ? 8.876 -4.298 7.443 1.00 64.25 197 HIS A N 1
ATOM 1579 C CA . HIS A 1 197 ? 7.871 -3.256 7.710 1.00 64.25 197 HIS A CA 1
ATOM 1580 C C . HIS A 1 197 ? 6.471 -3.537 7.127 1.00 64.25 197 HIS A C 1
ATOM 1582 O O . HIS A 1 197 ? 5.813 -2.605 6.667 1.00 64.25 197 HIS A O 1
ATOM 1588 N N . PHE A 1 198 ? 5.987 -4.786 7.167 1.00 69.81 198 PHE A N 1
ATOM 1589 C CA . PHE A 1 198 ? 4.586 -5.048 6.827 1.00 69.81 198 PHE A CA 1
ATOM 1590 C C . PHE A 1 198 ? 3.646 -4.234 7.731 1.00 69.81 198 PHE A C 1
ATOM 1592 O O . PHE A 1 198 ? 3.688 -4.343 8.961 1.00 69.81 198 PHE A O 1
ATOM 1599 N N . ARG A 1 199 ? 2.789 -3.436 7.097 1.00 63.75 199 ARG A N 1
ATOM 1600 C CA . ARG A 1 199 ? 1.741 -2.614 7.692 1.00 63.75 199 ARG A CA 1
ATOM 1601 C C . ARG A 1 199 ? 0.396 -3.097 7.171 1.00 63.75 199 ARG A C 1
ATOM 1603 O O . ARG A 1 199 ? 0.071 -2.855 6.013 1.00 63.75 199 ARG A O 1
ATOM 1610 N N . GLU A 1 200 ? -0.380 -3.742 8.034 1.00 62.94 200 GLU A N 1
ATOM 1611 C CA . GLU A 1 200 ? -1.788 -4.032 7.758 1.00 62.94 200 GLU A CA 1
ATOM 1612 C C . GLU A 1 200 ? -2.574 -2.713 7.706 1.00 62.94 200 GLU A C 1
ATOM 1614 O O . GLU A 1 200 ? -2.334 -1.803 8.508 1.00 62.94 200 GLU A O 1
ATOM 1619 N N . PHE A 1 201 ? -3.483 -2.588 6.745 1.00 65.06 201 PHE A N 1
ATOM 1620 C CA . PHE A 1 201 ? -4.387 -1.449 6.665 1.00 65.06 201 PHE A CA 1
ATOM 1621 C C . PHE A 1 201 ? -5.513 -1.615 7.684 1.00 65.06 201 PHE A C 1
ATOM 1623 O O . PHE A 1 201 ? -6.102 -2.687 7.810 1.00 65.06 201 PHE A O 1
ATOM 1630 N N . GLU A 1 202 ? -5.830 -0.543 8.411 1.00 56.44 202 GLU A N 1
ATOM 1631 C CA . GLU A 1 202 ? -6.916 -0.555 9.402 1.00 56.44 202 GLU A CA 1
ATOM 1632 C C . GLU A 1 202 ? -8.268 -0.875 8.755 1.00 56.44 202 GLU A C 1
ATOM 1634 O O . GLU A 1 202 ? -9.097 -1.587 9.331 1.00 56.44 202 GLU A O 1
ATOM 1639 N N . VAL A 1 203 ? -8.447 -0.379 7.529 1.00 62.81 203 VAL A N 1
ATOM 1640 C CA . VAL A 1 203 ? -9.537 -0.724 6.624 1.00 62.81 203 VAL A CA 1
ATOM 1641 C C . VAL A 1 203 ? -8.917 -1.386 5.389 1.00 62.81 203 VAL A C 1
ATOM 1643 O O . VAL A 1 203 ? -8.238 -0.702 4.622 1.00 62.81 203 VAL A O 1
ATOM 1646 N N . PRO A 1 204 ? -9.108 -2.705 5.190 1.00 68.50 204 PRO A N 1
ATOM 1647 C CA . PRO A 1 204 ? -8.705 -3.371 3.959 1.00 68.50 204 PRO A CA 1
ATOM 1648 C C . PRO A 1 204 ? -9.365 -2.705 2.752 1.00 68.50 204 PRO A C 1
ATOM 1650 O O . PRO A 1 204 ? -10.563 -2.421 2.771 1.00 68.50 204 PRO A O 1
ATOM 1653 N N . VAL A 1 205 ? -8.584 -2.462 1.707 1.00 76.25 205 VAL A N 1
ATOM 1654 C CA . VAL A 1 205 ? -9.043 -1.739 0.520 1.00 76.25 205 VAL A CA 1
ATOM 1655 C C . VAL A 1 205 ? -9.671 -2.735 -0.445 1.00 76.25 205 VAL A C 1
ATOM 1657 O O . VAL A 1 205 ? -8.986 -3.627 -0.943 1.00 76.25 205 VAL A O 1
ATOM 1660 N N . GLU A 1 206 ? -10.971 -2.607 -0.698 1.00 79.88 206 GLU A N 1
ATOM 1661 C CA . GLU A 1 206 ? -11.660 -3.381 -1.738 1.00 79.88 206 GLU A CA 1
ATOM 1662 C C . GLU A 1 206 ? -11.063 -3.081 -3.114 1.00 79.88 206 GLU A C 1
ATOM 1664 O O . GLU A 1 206 ? -10.674 -1.947 -3.395 1.00 79.88 206 GLU A O 1
ATOM 1669 N N . LEU A 1 207 ? -11.008 -4.084 -3.994 1.00 84.31 207 LEU A N 1
ATOM 1670 C CA . LEU A 1 207 ? -10.527 -3.901 -5.367 1.00 84.31 207 LEU A CA 1
ATOM 1671 C C . LEU A 1 207 ? -11.258 -2.750 -6.080 1.00 84.31 207 LEU A C 1
ATOM 1673 O O . LEU A 1 207 ? -10.655 -1.989 -6.833 1.00 84.31 207 LEU A O 1
ATOM 1677 N N . GLU A 1 208 ? -12.555 -2.623 -5.826 1.00 85.88 208 GLU A N 1
ATOM 1678 C CA . GLU A 1 208 ? -13.452 -1.627 -6.398 1.00 85.88 208 GLU A CA 1
ATOM 1679 C C . GLU A 1 208 ? -13.150 -0.196 -5.935 1.00 85.88 208 GLU A C 1
ATOM 1681 O O . GLU A 1 208 ? -13.566 0.748 -6.605 1.00 85.88 208 GLU A O 1
ATOM 1686 N N . ALA A 1 209 ? -12.396 -0.017 -4.844 1.00 79.56 209 ALA A N 1
ATOM 1687 C CA . ALA A 1 209 ? -11.897 1.295 -4.440 1.00 79.56 209 ALA A CA 1
ATOM 1688 C C . ALA A 1 209 ? -10.816 1.829 -5.398 1.00 79.56 209 ALA A C 1
ATOM 1690 O O . ALA A 1 209 ? -10.552 3.028 -5.410 1.00 79.56 209 ALA A O 1
ATOM 1691 N N . ILE A 1 210 ? -10.213 0.959 -6.217 1.00 86.56 210 ILE A N 1
ATOM 1692 C CA . ILE A 1 210 ? -9.287 1.341 -7.283 1.00 86.56 210 ILE A CA 1
ATOM 1693 C C . ILE A 1 210 ? -10.104 1.577 -8.570 1.00 86.56 210 ILE A C 1
ATOM 1695 O O . ILE A 1 210 ? -10.749 0.635 -9.063 1.00 86.56 210 ILE A O 1
ATOM 1699 N N . PRO A 1 211 ? -10.071 2.796 -9.150 1.00 87.38 211 PRO A N 1
ATOM 1700 C CA . PRO A 1 211 ? -10.815 3.136 -10.362 1.00 87.38 211 PRO A CA 1
ATOM 1701 C C . PRO A 1 211 ? -10.634 2.110 -11.485 1.00 87.38 211 PRO A C 1
ATOM 1703 O O . PRO A 1 211 ? -9.535 1.601 -11.723 1.00 87.38 211 PRO A O 1
ATOM 1706 N N . LEU A 1 212 ? -11.727 1.784 -12.178 1.00 85.94 212 LEU A N 1
ATOM 1707 C CA . LEU A 1 212 ? -11.718 0.756 -13.222 1.00 85.94 212 LEU A CA 1
ATOM 1708 C C . LEU A 1 212 ? -10.811 1.147 -14.394 1.00 85.94 212 LEU A C 1
ATOM 1710 O O . LEU A 1 212 ? -10.183 0.281 -14.993 1.00 85.94 212 LEU A O 1
ATOM 1714 N N . GLU A 1 213 ? -10.735 2.436 -14.703 1.00 81.50 213 GLU A N 1
ATOM 1715 C CA . GLU A 1 213 ? -9.909 3.003 -15.765 1.00 81.50 213 GLU A CA 1
ATOM 1716 C C . GLU A 1 213 ? -8.429 2.710 -15.494 1.00 81.50 213 GLU A C 1
ATOM 1718 O O . GLU A 1 213 ? -7.753 2.132 -16.340 1.00 81.50 213 GLU A O 1
ATOM 1723 N N . LEU A 1 214 ? -7.965 2.969 -14.265 1.00 77.50 214 LEU A N 1
ATOM 1724 C CA . LEU A 1 214 ? -6.591 2.668 -13.858 1.00 77.50 214 LEU A CA 1
ATOM 1725 C C . LEU A 1 214 ? -6.295 1.168 -13.915 1.00 77.50 214 LEU A C 1
ATOM 1727 O O . LEU A 1 214 ? -5.232 0.768 -14.373 1.00 77.50 214 LEU A O 1
ATOM 1731 N N . ARG A 1 215 ? -7.246 0.316 -13.514 1.00 87.44 215 ARG A N 1
ATOM 1732 C CA . ARG A 1 215 ? -7.066 -1.144 -13.585 1.00 87.44 215 ARG A CA 1
ATOM 1733 C C . ARG A 1 215 ? -6.989 -1.671 -15.018 1.00 87.44 215 ARG A C 1
ATOM 1735 O O . ARG A 1 215 ? -6.393 -2.716 -15.240 1.00 87.44 215 ARG A O 1
ATOM 1742 N N . ARG A 1 216 ? -7.601 -0.993 -15.989 1.00 79.25 216 ARG A N 1
ATOM 1743 C CA . ARG A 1 216 ? -7.566 -1.403 -17.404 1.00 79.25 216 ARG A CA 1
ATOM 1744 C C . ARG A 1 216 ? -6.329 -0.890 -18.137 1.00 79.25 216 ARG A C 1
ATOM 1746 O O . ARG A 1 216 ? -5.876 -1.565 -19.061 1.00 79.25 216 ARG A O 1
ATOM 1753 N N . ASP A 1 217 ? -5.798 0.247 -17.693 1.00 60.81 217 ASP A N 1
ATOM 1754 C CA . ASP A 1 217 ? -4.721 0.980 -18.364 1.00 60.81 217 ASP A CA 1
ATOM 1755 C C . ASP A 1 217 ? -3.359 0.880 -17.651 1.00 60.81 217 ASP A C 1
ATOM 1757 O O . ASP A 1 217 ? -2.393 1.466 -18.127 1.00 60.81 217 ASP A O 1
ATOM 1761 N N . ASP A 1 218 ? -3.261 0.126 -16.548 1.00 64.44 218 ASP A N 1
ATOM 1762 C CA . ASP A 1 218 ? -2.061 -0.003 -15.705 1.00 64.44 218 ASP A CA 1
ATOM 1763 C C . ASP A 1 218 ? -0.781 -0.305 -16.510 1.00 64.44 218 ASP A C 1
ATOM 1765 O O . ASP A 1 218 ? 0.086 0.556 -16.629 1.00 64.44 218 ASP A O 1
ATOM 1769 N N . LEU A 1 219 ? -0.651 -1.515 -17.081 1.00 59.94 219 LEU A N 1
ATOM 1770 C CA . LEU A 1 219 ? 0.574 -1.958 -17.780 1.00 59.94 219 LEU A CA 1
ATOM 1771 C C . LEU A 1 219 ? 0.351 -2.973 -18.926 1.00 59.94 219 LEU A C 1
ATOM 1773 O O . LEU A 1 219 ? 1.316 -3.437 -19.535 1.00 59.94 219 LEU A O 1
ATOM 1777 N N . GLY A 1 220 ? -0.892 -3.357 -19.238 1.00 66.12 220 GLY A N 1
ATOM 1778 C CA . GLY A 1 220 ? -1.177 -4.394 -20.243 1.00 66.12 220 GLY A CA 1
ATOM 1779 C C . GLY A 1 220 ? -0.646 -5.781 -19.843 1.00 66.12 220 GLY A C 1
ATOM 1780 O O . GLY A 1 220 ? -0.881 -6.236 -18.722 1.00 66.12 220 GLY A O 1
ATOM 1781 N N . GLU A 1 221 ? 0.069 -6.475 -20.744 1.00 57.69 221 GLU A N 1
ATOM 1782 C CA . GLU A 1 221 ? 0.734 -7.747 -20.415 1.00 57.69 221 GLU A CA 1
ATOM 1783 C C . GLU A 1 221 ? 1.764 -7.520 -19.293 1.00 57.69 221 GLU A C 1
ATOM 1785 O O . GLU A 1 221 ? 2.858 -7.013 -19.527 1.00 57.69 221 GLU A O 1
ATOM 1790 N N . GLY A 1 222 ? 1.436 -7.904 -18.061 1.00 72.75 222 GLY A N 1
ATOM 1791 C CA . GLY A 1 222 ? 2.296 -7.698 -16.887 1.00 72.75 222 GLY A CA 1
ATOM 1792 C C . GLY A 1 222 ? 1.640 -6.923 -15.746 1.00 72.75 222 GLY A C 1
ATOM 1793 O O . GLY A 1 222 ? 2.189 -6.930 -14.651 1.00 72.75 222 GLY A O 1
ATOM 1794 N N . SER A 1 223 ? 0.463 -6.334 -15.973 1.00 85.12 223 SER A N 1
ATOM 1795 C CA . SER A 1 223 ? -0.389 -5.778 -14.913 1.00 85.12 223 SER A CA 1
ATOM 1796 C C . SER A 1 223 ? -0.935 -6.882 -13.992 1.00 85.12 223 SER A C 1
ATOM 1798 O O . SER A 1 223 ? -1.144 -7.995 -14.469 1.00 85.12 223 SER A O 1
ATOM 1800 N N . PRO A 1 224 ? -1.247 -6.646 -12.704 1.00 90.81 224 PRO A N 1
ATOM 1801 C CA . PRO A 1 224 ? -2.044 -7.581 -11.909 1.00 90.81 224 PRO A CA 1
ATOM 1802 C C . PRO A 1 224 ? -3.509 -7.675 -12.369 1.00 90.81 224 PRO A C 1
ATOM 1804 O O . PRO A 1 224 ? -4.246 -8.496 -11.818 1.00 90.81 224 PRO A O 1
ATOM 1807 N N . PHE A 1 225 ? -3.947 -6.889 -13.359 1.00 91.69 225 PHE A N 1
ATOM 1808 C CA . PHE A 1 225 ? -5.330 -6.851 -13.830 1.00 91.69 225 PHE A CA 1
ATOM 1809 C C . PHE A 1 225 ? -5.501 -7.415 -15.247 1.00 91.69 225 PHE A C 1
ATOM 1811 O O . PHE A 1 225 ? -4.675 -7.232 -16.137 1.00 91.69 225 PHE A O 1
ATOM 1818 N N . GLU A 1 226 ? -6.623 -8.096 -15.466 1.00 88.75 226 GLU A N 1
ATOM 1819 C CA . GLU A 1 226 ? -7.120 -8.466 -16.789 1.00 88.75 226 GLU A CA 1
ATOM 1820 C C . GLU A 1 226 ? -7.703 -7.239 -17.510 1.00 88.75 226 GLU A C 1
ATOM 1822 O O . GLU A 1 226 ? -8.076 -6.251 -16.879 1.00 88.75 226 GLU A O 1
ATOM 1827 N N . HIS A 1 227 ? -7.966 -7.342 -18.819 1.00 80.31 227 HIS A N 1
ATOM 1828 C CA . HIS A 1 227 ? -8.706 -6.311 -19.570 1.00 80.31 227 HIS A CA 1
ATOM 1829 C C . HIS A 1 227 ? -10.089 -5.967 -18.982 1.00 80.31 227 HIS A C 1
ATOM 1831 O O . HIS A 1 227 ? -10.637 -4.901 -19.264 1.00 80.31 227 HIS A O 1
ATOM 1837 N N . SER A 1 228 ? -10.665 -6.872 -18.183 1.00 84.69 228 SER A N 1
ATOM 1838 C CA . SER A 1 228 ? -11.923 -6.668 -17.456 1.00 84.69 228 SER A CA 1
ATOM 1839 C C . SER A 1 228 ? -11.771 -5.802 -16.193 1.00 84.69 228 SER A C 1
ATOM 1841 O O . SER A 1 228 ? -12.772 -5.421 -15.590 1.00 84.69 228 SER A O 1
ATOM 1843 N N . GLY A 1 229 ? -10.535 -5.520 -15.769 1.00 85.50 229 GLY A N 1
ATOM 1844 C CA . GLY A 1 229 ? -10.174 -4.900 -14.496 1.00 85.50 229 GLY A CA 1
ATOM 1845 C C . GLY A 1 229 ? -10.121 -5.881 -13.319 1.00 85.50 229 GLY A C 1
ATOM 1846 O O . GLY A 1 229 ? -9.716 -5.494 -12.222 1.00 85.50 229 GLY A O 1
ATOM 1847 N N . LYS A 1 230 ? -10.538 -7.141 -13.492 1.00 89.44 230 LYS A N 1
ATOM 1848 C CA . LYS A 1 230 ? -10.399 -8.163 -12.443 1.00 89.44 230 LYS A CA 1
ATOM 1849 C C . LYS A 1 230 ? -8.934 -8.504 -12.222 1.00 89.44 230 LYS A C 1
ATOM 1851 O O . LYS A 1 230 ? -8.136 -8.415 -13.146 1.00 89.44 230 LYS A O 1
ATOM 1856 N N . VAL A 1 231 ? -8.597 -8.939 -11.014 1.00 90.12 231 VAL A N 1
ATOM 1857 C CA . VAL A 1 231 ? -7.246 -9.422 -10.718 1.00 90.12 231 VAL A CA 1
ATOM 1858 C C . VAL A 1 231 ? -6.995 -10.720 -11.478 1.00 90.12 231 VAL A C 1
ATOM 1860 O O . VAL A 1 231 ? -7.767 -11.672 -11.351 1.00 90.12 231 VAL A O 1
ATOM 1863 N N . GLN A 1 232 ? -5.923 -10.751 -12.264 1.00 89.56 232 GLN A N 1
ATOM 1864 C CA . GLN A 1 232 ? -5.563 -11.915 -13.060 1.00 89.56 232 GLN A CA 1
ATOM 1865 C C . GLN A 1 232 ? -4.880 -13.001 -12.221 1.00 89.56 232 GLN A C 1
ATOM 1867 O O . GLN A 1 232 ? -4.308 -12.745 -11.156 1.00 89.56 232 GLN A O 1
ATOM 1872 N N . GLN A 1 233 ? -4.890 -14.234 -12.733 1.00 84.38 233 GLN A N 1
ATOM 1873 C CA . GLN A 1 233 ? -4.144 -15.330 -12.122 1.00 84.38 233 GLN A CA 1
ATOM 1874 C C . GLN A 1 233 ? -2.636 -15.171 -12.351 1.00 84.38 233 GLN A C 1
ATOM 1876 O O . GLN A 1 233 ? -2.124 -15.330 -13.455 1.00 84.38 233 GLN A O 1
ATOM 1881 N N . GLY A 1 234 ? -1.923 -14.904 -11.264 1.00 87.12 234 GLY A N 1
ATOM 1882 C CA . GLY A 1 234 ? -0.467 -14.881 -11.172 1.00 87.12 234 GLY A CA 1
ATOM 1883 C C . GLY A 1 234 ? -0.053 -14.414 -9.781 1.00 87.12 234 GLY A C 1
ATOM 1884 O O . GLY A 1 234 ? -0.905 -14.329 -8.894 1.00 87.12 234 GLY A O 1
ATOM 1885 N N . TYR A 1 235 ? 1.241 -14.168 -9.570 1.00 89.00 235 TYR A N 1
ATOM 1886 C CA . TYR A 1 235 ? 1.795 -14.013 -8.222 1.00 89.00 235 TYR A CA 1
ATOM 1887 C C . TYR A 1 235 ? 2.272 -12.597 -7.895 1.00 89.00 235 TYR A C 1
ATOM 1889 O O . TYR A 1 235 ? 1.716 -11.983 -6.990 1.00 89.00 235 TYR A O 1
ATOM 1897 N N . PHE A 1 236 ? 3.276 -12.084 -8.606 1.00 91.31 236 PHE A N 1
ATOM 1898 C CA . PHE A 1 236 ? 3.938 -10.820 -8.292 1.00 91.31 236 PHE A CA 1
ATOM 1899 C C . PHE A 1 236 ? 3.999 -9.936 -9.538 1.00 91.31 236 PHE A C 1
ATOM 1901 O O . PHE A 1 236 ? 4.439 -10.395 -10.592 1.00 91.31 236 PHE A O 1
ATOM 1908 N N . PHE A 1 237 ? 3.534 -8.693 -9.424 1.00 92.25 237 PHE A N 1
ATOM 1909 C CA . PHE A 1 237 ? 3.363 -7.779 -10.553 1.00 92.25 237 PHE A CA 1
ATOM 1910 C C . PHE A 1 237 ? 3.841 -6.372 -10.195 1.00 92.25 237 PHE A C 1
ATOM 1912 O O . PHE A 1 237 ? 3.612 -5.940 -9.066 1.00 92.25 237 PHE A O 1
ATOM 1919 N N . PRO A 1 238 ? 4.471 -5.631 -11.116 1.00 87.81 238 PRO A N 1
ATOM 1920 C CA . PRO A 1 238 ? 4.621 -4.190 -10.952 1.00 87.81 238 PRO A CA 1
ATOM 1921 C C . PRO A 1 238 ? 3.248 -3.508 -11.040 1.00 87.81 238 PRO A C 1
ATOM 1923 O O . PRO A 1 238 ? 2.355 -3.999 -11.729 1.00 87.81 238 PRO A O 1
ATOM 1926 N N . ILE A 1 239 ? 3.091 -2.378 -10.355 1.00 83.00 239 ILE A N 1
ATOM 1927 C CA . ILE A 1 239 ? 1.944 -1.473 -10.516 1.00 83.00 239 ILE A CA 1
ATOM 1928 C C . ILE A 1 239 ? 2.436 -0.040 -10.678 1.00 83.00 239 ILE A C 1
ATOM 1930 O O . ILE A 1 239 ? 3.479 0.330 -10.129 1.00 83.00 239 ILE A O 1
ATOM 1934 N N . VAL A 1 240 ? 1.675 0.777 -11.401 1.00 74.25 240 VAL A N 1
ATOM 1935 C CA . VAL A 1 240 ? 1.974 2.210 -11.502 1.00 74.25 240 VAL A CA 1
ATOM 1936 C C . VAL A 1 240 ? 1.704 2.937 -10.177 1.00 74.25 240 VAL A C 1
ATOM 1938 O O . VAL A 1 240 ? 0.931 2.482 -9.324 1.00 74.25 240 VAL A O 1
ATOM 1941 N N . SER A 1 241 ? 2.360 4.081 -9.975 1.00 74.06 241 SER A N 1
ATOM 1942 C CA . SER A 1 241 ? 2.279 4.844 -8.724 1.00 74.06 241 SER A CA 1
ATOM 1943 C C . SER A 1 241 ? 0.879 5.405 -8.465 1.00 74.06 241 SER A C 1
ATOM 1945 O O . SER A 1 241 ? 0.491 5.544 -7.308 1.00 74.06 241 SER A O 1
ATOM 1947 N N . GLU A 1 242 ? 0.089 5.656 -9.509 1.00 73.75 242 GLU A N 1
ATOM 1948 C CA . GLU A 1 242 ? -1.303 6.097 -9.421 1.00 73.75 242 GLU A CA 1
ATOM 1949 C C . GLU A 1 242 ? -2.184 5.047 -8.733 1.00 73.75 242 GLU A C 1
ATOM 1951 O O . GLU A 1 242 ? -2.997 5.385 -7.872 1.00 73.75 242 GLU A O 1
ATOM 1956 N N . ILE A 1 243 ? -1.977 3.760 -9.037 1.00 79.25 243 ILE A N 1
ATOM 1957 C CA . ILE A 1 243 ? -2.699 2.661 -8.382 1.00 79.25 243 ILE A CA 1
ATOM 1958 C C . ILE A 1 243 ? -2.288 2.554 -6.918 1.00 79.25 243 ILE A C 1
ATOM 1960 O O . ILE A 1 243 ? -3.148 2.454 -6.043 1.00 79.25 243 ILE A O 1
ATOM 1964 N N . ALA A 1 244 ? -0.987 2.626 -6.632 1.00 81.81 244 ALA A N 1
ATOM 1965 C CA . ALA A 1 244 ? -0.503 2.655 -5.256 1.00 81.81 244 ALA A CA 1
ATOM 1966 C C . ALA A 1 244 ? -1.073 3.858 -4.479 1.00 81.81 244 ALA A C 1
ATOM 1968 O O . ALA A 1 244 ? -1.482 3.710 -3.328 1.00 81.81 244 ALA A O 1
ATOM 1969 N N . GLY A 1 245 ? -1.161 5.027 -5.117 1.00 74.25 245 GLY A N 1
ATOM 1970 C CA . GLY A 1 245 ? -1.754 6.239 -4.560 1.00 74.25 245 GLY A CA 1
ATOM 1971 C C . GLY A 1 245 ? -3.220 6.057 -4.174 1.00 74.25 245 GLY A C 1
ATOM 1972 O O . GLY A 1 245 ? -3.581 6.337 -3.031 1.00 74.25 245 GLY A O 1
ATOM 1973 N N . GLU A 1 246 ? -4.056 5.526 -5.071 1.00 80.50 246 GLU A N 1
ATOM 1974 C CA . GLU A 1 246 ? -5.468 5.259 -4.758 1.00 80.50 246 GLU A CA 1
ATOM 1975 C C . GLU A 1 246 ? -5.625 4.205 -3.652 1.00 80.50 246 GLU A C 1
ATOM 1977 O O . GLU A 1 246 ? -6.469 4.369 -2.772 1.00 80.50 246 GLU A O 1
ATOM 1982 N N . ILE A 1 247 ? -4.761 3.184 -3.607 1.00 83.50 247 ILE A N 1
ATOM 1983 C CA . ILE A 1 247 ? -4.735 2.210 -2.505 1.00 83.50 247 ILE A CA 1
ATOM 1984 C C . ILE A 1 247 ? -4.431 2.902 -1.173 1.00 83.50 247 ILE A C 1
ATOM 1986 O O . ILE A 1 247 ? -5.168 2.726 -0.205 1.00 83.50 247 ILE A O 1
ATOM 1990 N N . PHE A 1 248 ? -3.358 3.692 -1.093 1.00 79.75 248 PHE A N 1
ATOM 1991 C CA . PHE A 1 248 ? -2.970 4.340 0.161 1.00 79.75 248 PHE A CA 1
ATOM 1992 C C . PHE A 1 248 ? -3.970 5.410 0.600 1.00 79.75 248 PHE A C 1
ATOM 1994 O O . PHE A 1 248 ? -4.220 5.555 1.795 1.00 79.75 248 PHE A O 1
ATOM 2001 N N . LYS A 1 249 ? -4.596 6.111 -0.343 1.00 76.06 249 LYS A N 1
ATOM 2002 C CA . LYS A 1 249 ? -5.700 7.036 -0.077 1.00 76.06 249 LYS A CA 1
ATOM 2003 C C . LYS A 1 249 ? -6.927 6.306 0.468 1.00 76.06 249 LYS A C 1
ATOM 2005 O O . LYS A 1 249 ? -7.445 6.697 1.510 1.00 76.06 249 LYS A O 1
ATOM 2010 N N . ALA A 1 250 ? -7.353 5.217 -0.173 1.00 72.19 250 ALA A N 1
ATOM 2011 C CA . ALA A 1 250 ? -8.468 4.396 0.301 1.00 72.19 250 ALA A CA 1
ATOM 2012 C C . ALA A 1 250 ? -8.181 3.756 1.671 1.00 72.19 250 ALA A C 1
ATOM 2014 O O . ALA A 1 250 ? -9.085 3.616 2.491 1.00 72.19 250 ALA A O 1
ATOM 2015 N N . ALA A 1 251 ? -6.915 3.436 1.952 1.00 68.94 251 ALA A N 1
ATOM 2016 C CA . ALA A 1 251 ? -6.454 2.953 3.251 1.00 68.94 251 ALA A CA 1
ATOM 2017 C C . ALA A 1 251 ? -6.359 4.055 4.330 1.00 68.94 251 ALA A C 1
ATOM 2019 O O . ALA A 1 251 ? -5.956 3.763 5.457 1.00 68.94 251 ALA A O 1
ATOM 2020 N N . GLY A 1 252 ? -6.680 5.315 4.005 1.00 70.12 252 GLY A N 1
ATOM 2021 C CA . GLY A 1 252 ? -6.595 6.453 4.929 1.00 70.12 252 GLY A CA 1
ATOM 2022 C C . GLY A 1 252 ? -5.163 6.884 5.261 1.00 70.12 252 GLY A C 1
ATOM 2023 O O . GLY A 1 252 ? -4.926 7.510 6.290 1.00 70.12 252 GLY A O 1
ATOM 2024 N N . LEU A 1 253 ? -4.192 6.517 4.422 1.00 67.25 253 LEU A N 1
ATOM 2025 C CA . LEU A 1 253 ? -2.763 6.789 4.614 1.00 67.25 253 LEU A CA 1
ATOM 2026 C C . LEU A 1 253 ? -2.263 8.000 3.822 1.00 67.25 253 LEU A C 1
ATOM 2028 O O . LEU A 1 253 ? -1.125 8.424 4.019 1.00 67.25 253 LEU A O 1
ATOM 2032 N N . LEU A 1 254 ? -3.107 8.547 2.950 1.00 54.78 254 LEU A N 1
ATOM 2033 C CA . LEU A 1 254 ? -2.899 9.810 2.254 1.00 54.78 254 LEU A CA 1
ATOM 2034 C C . LEU A 1 254 ? -4.112 10.699 2.524 1.00 54.78 254 LEU A C 1
ATOM 2036 O O . LEU A 1 254 ? -5.248 10.275 2.305 1.00 54.78 254 LEU A O 1
ATOM 2040 N N . GLU A 1 255 ? -3.884 11.920 3.007 1.00 41.28 255 GLU A N 1
ATOM 2041 C CA . GLU A 1 255 ? -4.965 12.891 3.155 1.00 41.28 255 GLU A CA 1
ATOM 2042 C C . GLU A 1 255 ? -5.476 13.301 1.770 1.00 41.28 255 GLU A C 1
ATOM 2044 O O . GLU A 1 255 ? -4.708 13.676 0.881 1.00 41.28 255 GLU A O 1
ATOM 2049 N N . SER A 1 256 ? -6.794 13.260 1.580 1.00 37.34 256 SER A N 1
ATOM 2050 C CA . SER A 1 256 ? -7.432 13.982 0.489 1.00 37.34 256 SER A CA 1
ATOM 2051 C C . SER A 1 256 ? -7.275 15.476 0.764 1.00 37.34 256 SER A C 1
ATOM 2053 O O . SER A 1 256 ? -8.055 16.054 1.521 1.00 37.34 256 SER A O 1
ATOM 2055 N N . GLY A 1 257 ? -6.264 16.097 0.154 1.00 33.84 257 GLY A N 1
ATOM 2056 C CA . GLY A 1 257 ? -6.236 17.548 0.002 1.00 33.84 257 GLY A CA 1
ATOM 2057 C C . GLY A 1 257 ? -7.556 18.029 -0.621 1.00 33.84 257 GLY A C 1
ATOM 2058 O O . GLY A 1 257 ? -8.202 17.257 -1.342 1.00 33.84 257 GLY A O 1
ATOM 2059 N N . PRO A 1 258 ? -7.997 19.265 -0.326 1.00 29.45 258 PRO A N 1
ATOM 2060 C CA . PRO A 1 258 ? -9.290 19.751 -0.772 1.00 29.45 258 PRO A CA 1
ATOM 2061 C C . PRO A 1 258 ? -9.399 19.609 -2.289 1.00 29.45 258 PRO A C 1
ATOM 2063 O O . PRO A 1 258 ? -8.614 20.170 -3.051 1.00 29.45 258 PRO A O 1
ATOM 2066 N N . THR A 1 259 ? -10.381 18.820 -2.709 1.00 36.59 259 THR A N 1
ATOM 2067 C CA . THR A 1 259 ? -10.853 18.772 -4.083 1.00 36.59 259 THR A CA 1
ATOM 2068 C C . THR A 1 259 ? -11.881 19.878 -4.218 1.00 36.59 259 THR A C 1
ATOM 2070 O O . THR A 1 259 ? -13.058 19.656 -3.990 1.00 36.59 259 THR A O 1
ATOM 2073 N N . ASP A 1 260 ? -11.422 21.077 -4.554 1.00 31.09 260 ASP A N 1
ATOM 2074 C CA . ASP A 1 260 ? -12.253 22.059 -5.240 1.00 31.09 260 ASP A CA 1
ATOM 2075 C C . ASP A 1 260 ? -11.377 22.827 -6.230 1.00 31.09 260 ASP A C 1
ATOM 2077 O O . ASP A 1 260 ? -10.259 23.248 -5.927 1.00 31.09 260 ASP A O 1
ATOM 2081 N N . GLY A 1 261 ? -11.856 22.867 -7.471 1.00 30.41 261 GLY A N 1
ATOM 2082 C CA . GLY A 1 261 ? -11.126 23.350 -8.634 1.00 30.41 261 GLY A CA 1
ATOM 2083 C C . GLY A 1 261 ? -10.817 24.845 -8.612 1.00 30.41 261 GLY A C 1
ATOM 2084 O O . GLY A 1 261 ? -11.413 25.597 -7.858 1.00 30.41 261 GLY A O 1
ATOM 2085 N N . ALA A 1 262 ? -9.909 25.224 -9.521 1.00 34.97 262 ALA A N 1
ATOM 2086 C CA . ALA A 1 262 ? -9.652 26.571 -10.044 1.00 34.97 262 ALA A CA 1
ATOM 2087 C C . ALA A 1 262 ? -9.643 27.701 -8.992 1.00 34.97 262 ALA A C 1
ATOM 2089 O O . ALA A 1 262 ? -10.670 28.152 -8.516 1.00 34.97 262 ALA A O 1
ATOM 2090 N N . GLU A 1 263 ? -8.486 28.266 -8.672 1.00 25.31 263 GLU A N 1
ATOM 2091 C CA . GLU A 1 263 ? -7.942 29.345 -9.498 1.00 25.31 263 GLU A CA 1
ATOM 2092 C C . GLU A 1 263 ? -6.407 29.328 -9.518 1.00 25.31 263 GLU A C 1
ATOM 2094 O O . GLU A 1 263 ? -5.734 29.209 -8.496 1.00 25.31 263 GLU A O 1
ATOM 2099 N N . ARG A 1 264 ? -5.842 29.484 -10.720 1.00 40.84 264 ARG A N 1
ATOM 2100 C CA . ARG A 1 264 ? -4.438 29.853 -10.900 1.00 40.84 264 ARG A CA 1
ATOM 2101 C C . ARG A 1 264 ? -4.237 31.249 -10.310 1.00 40.84 264 ARG A C 1
ATOM 2103 O O . ARG A 1 264 ? -4.721 32.214 -10.893 1.00 40.84 264 ARG A O 1
ATOM 2110 N N . SER A 1 265 ? -3.456 31.369 -9.242 1.00 30.75 265 SER A N 1
ATOM 2111 C CA . SER A 1 265 ? -2.743 32.613 -8.950 1.00 30.75 265 SER A CA 1
ATOM 2112 C C . SER A 1 265 ? -1.257 32.393 -9.212 1.00 30.75 265 SER A C 1
ATOM 2114 O O . SER A 1 265 ? -0.633 31.529 -8.595 1.00 30.75 265 SER A O 1
ATOM 2116 N N . GLU A 1 266 ? -0.705 33.147 -10.158 1.00 33.59 266 GLU A N 1
ATOM 2117 C CA . GLU A 1 266 ? 0.718 33.167 -10.489 1.00 33.59 266 GLU A CA 1
ATOM 2118 C C . GLU A 1 266 ? 1.545 33.511 -9.240 1.00 33.59 266 GLU A C 1
ATOM 2120 O O . GLU A 1 266 ? 1.484 34.625 -8.722 1.00 33.59 266 GLU A O 1
ATOM 2125 N N . ALA A 1 267 ? 2.315 32.546 -8.737 1.00 30.12 267 ALA A N 1
ATOM 2126 C CA . ALA A 1 267 ? 3.236 32.772 -7.633 1.00 30.12 267 ALA A CA 1
ATOM 2127 C C . ALA A 1 267 ? 4.502 33.466 -8.156 1.00 30.12 267 ALA A C 1
ATOM 2129 O O . ALA A 1 267 ? 5.309 32.876 -8.878 1.00 30.12 267 ALA A O 1
ATOM 2130 N N . SER A 1 268 ? 4.683 34.732 -7.782 1.00 32.31 268 SER A N 1
ATOM 2131 C CA . SER A 1 268 ? 5.932 35.466 -7.965 1.00 32.31 268 SER A CA 1
ATOM 2132 C C . SER A 1 268 ? 7.028 34.899 -7.060 1.00 32.31 268 SER A C 1
ATOM 2134 O O . SER A 1 268 ? 6.811 34.692 -5.865 1.00 32.31 268 SER A O 1
ATOM 2136 N N . ALA A 1 269 ? 8.217 34.689 -7.621 1.00 31.14 269 ALA A N 1
ATOM 2137 C CA . ALA A 1 269 ? 9.397 34.228 -6.901 1.00 31.14 269 ALA A CA 1
ATOM 2138 C C . ALA A 1 269 ? 9.753 35.162 -5.727 1.00 31.14 269 ALA A C 1
ATOM 2140 O O . ALA A 1 269 ? 10.030 36.342 -5.939 1.00 31.14 269 ALA A O 1
ATOM 2141 N N . GLY A 1 270 ? 9.783 34.616 -4.505 1.00 39.38 270 GLY A N 1
ATOM 2142 C CA . GLY A 1 270 ? 10.342 35.301 -3.333 1.00 39.38 270 GLY A CA 1
ATOM 2143 C C . GLY A 1 270 ? 9.596 35.162 -2.002 1.00 39.38 270 GLY A C 1
ATOM 2144 O O . GLY A 1 270 ? 9.968 35.869 -1.071 1.00 39.38 270 GLY A O 1
ATOM 2145 N N . ASP A 1 271 ? 8.578 34.306 -1.868 1.00 36.53 271 ASP A N 1
ATOM 2146 C CA . ASP A 1 271 ? 7.805 34.198 -0.618 1.00 36.53 271 ASP A CA 1
ATOM 2147 C C . ASP A 1 271 ? 8.562 33.435 0.506 1.00 36.53 271 ASP A C 1
ATOM 2149 O O . ASP A 1 271 ? 8.851 32.241 0.356 1.00 36.53 271 ASP A O 1
ATOM 2153 N N . PRO A 1 272 ? 8.845 34.072 1.664 1.00 34.31 272 PRO A N 1
ATOM 2154 C CA . PRO A 1 272 ? 9.442 33.438 2.844 1.00 34.31 272 PRO A CA 1
ATOM 2155 C C . PRO A 1 272 ? 8.626 32.283 3.456 1.00 34.31 272 PRO A C 1
ATOM 2157 O O . PRO A 1 272 ? 9.176 31.520 4.255 1.00 34.31 272 PRO A O 1
ATOM 2160 N N . PHE A 1 273 ? 7.343 32.113 3.104 1.00 34.25 273 PHE A N 1
ATOM 2161 C CA . PHE A 1 273 ? 6.543 30.956 3.530 1.00 34.25 273 PHE A CA 1
ATOM 2162 C C . PHE A 1 273 ? 7.002 29.638 2.888 1.00 34.25 273 PHE A C 1
ATOM 2164 O O . PHE A 1 273 ? 7.006 28.609 3.565 1.00 34.25 273 PHE A O 1
ATOM 2171 N N . ALA A 1 274 ? 7.493 29.663 1.642 1.00 38.91 274 ALA A N 1
ATOM 2172 C CA . ALA A 1 274 ? 8.038 28.475 0.977 1.00 38.91 274 ALA A CA 1
ATOM 2173 C C . ALA A 1 274 ? 9.287 27.943 1.702 1.00 38.91 274 ALA A C 1
ATOM 2175 O O . ALA A 1 274 ? 9.463 26.737 1.866 1.00 38.91 274 ALA A O 1
ATOM 2176 N N . GLN A 1 275 ? 10.114 28.851 2.231 1.00 36.00 275 GLN A N 1
ATOM 2177 C CA . GLN A 1 275 ? 11.296 28.501 3.021 1.00 36.00 275 GLN A CA 1
ATOM 2178 C C . GLN A 1 275 ? 10.930 27.851 4.368 1.00 36.00 275 GLN A C 1
ATOM 2180 O O . GLN A 1 275 ? 11.687 27.028 4.881 1.00 36.00 275 GLN A O 1
ATOM 2185 N N . ARG A 1 276 ? 9.769 28.204 4.943 1.00 30.25 276 ARG A N 1
ATOM 2186 C CA . ARG A 1 276 ? 9.275 27.653 6.215 1.00 30.25 276 ARG A CA 1
ATOM 2187 C C . ARG A 1 276 ? 8.623 26.276 6.044 1.00 30.25 276 ARG A C 1
ATOM 2189 O O . ARG A 1 276 ? 8.758 25.457 6.9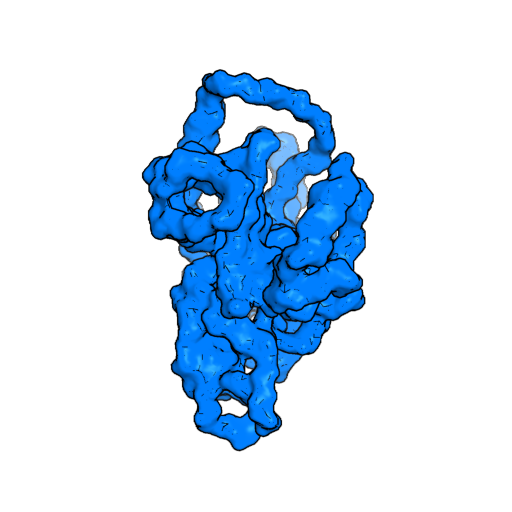46 1.00 30.25 276 ARG A O 1
ATOM 2196 N N . GLN A 1 277 ? 8.012 26.002 4.889 1.00 34.62 277 GLN A N 1
ATOM 2197 C CA . GLN A 1 277 ? 7.489 24.676 4.532 1.00 34.62 277 GLN A CA 1
ATOM 2198 C C . GLN A 1 277 ? 8.623 23.662 4.294 1.00 34.62 277 GLN A C 1
ATOM 2200 O O . GLN A 1 277 ? 8.595 22.572 4.851 1.00 34.62 277 GLN A O 1
ATOM 2205 N N . ILE A 1 278 ? 9.695 24.071 3.601 1.00 37.62 278 ILE A N 1
ATOM 2206 C CA . ILE A 1 278 ? 10.917 23.260 3.401 1.00 37.62 278 ILE A CA 1
ATOM 2207 C C . ILE A 1 278 ? 11.564 22.849 4.739 1.00 37.62 278 ILE A C 1
ATOM 2209 O O . ILE A 1 278 ? 12.149 21.774 4.851 1.00 37.62 278 ILE A O 1
ATOM 2213 N N . LEU A 1 279 ? 11.462 23.701 5.765 1.00 33.06 279 LEU A N 1
ATOM 2214 C CA . LEU A 1 279 ? 11.977 23.437 7.113 1.00 33.06 279 LEU A CA 1
ATOM 2215 C C . LEU A 1 279 ? 11.071 22.510 7.941 1.00 33.06 279 LEU A C 1
ATOM 2217 O O . LEU A 1 279 ? 11.587 21.828 8.822 1.00 33.06 279 LEU A O 1
ATOM 2221 N N . LEU A 1 280 ? 9.764 22.470 7.660 1.00 31.31 280 LEU A N 1
ATOM 2222 C CA . LEU A 1 280 ? 8.805 21.560 8.301 1.00 31.31 280 LEU A CA 1
ATOM 2223 C C . LEU A 1 280 ? 8.865 20.153 7.681 1.00 31.31 280 LEU A C 1
ATOM 2225 O O . LEU A 1 280 ? 8.941 19.173 8.419 1.00 31.31 280 LEU A O 1
ATOM 2229 N N . ASP A 1 281 ? 8.997 20.048 6.358 1.00 37.66 281 ASP A N 1
ATOM 2230 C CA . ASP A 1 281 ? 9.161 18.763 5.656 1.00 37.66 281 ASP A CA 1
ATOM 2231 C C . ASP A 1 281 ? 10.533 18.110 5.959 1.00 37.66 281 ASP A C 1
ATOM 2233 O O . ASP A 1 281 ? 10.705 16.895 5.863 1.00 37.66 281 ASP A O 1
ATOM 2237 N N . ALA A 1 282 ? 11.522 18.910 6.387 1.00 33.38 282 ALA A N 1
ATOM 2238 C CA . ALA A 1 282 ? 12.808 18.436 6.907 1.00 33.38 282 ALA A CA 1
ATOM 2239 C C . ALA A 1 282 ? 12.746 17.944 8.370 1.00 33.38 282 ALA A C 1
ATOM 2241 O O . ALA A 1 282 ? 13.721 17.363 8.855 1.00 33.38 282 ALA A O 1
ATOM 2242 N N . THR A 1 283 ? 11.634 18.174 9.081 1.00 27.98 283 THR A N 1
ATOM 2243 C CA . THR A 1 283 ? 11.426 17.724 10.472 1.00 27.98 283 THR A CA 1
ATOM 2244 C C . THR A 1 283 ? 10.584 16.456 10.609 1.00 27.98 283 THR A C 1
ATOM 2246 O O . THR A 1 283 ? 10.502 15.909 11.711 1.00 27.98 283 THR A O 1
ATOM 2249 N N . ASP A 1 284 ? 10.040 15.923 9.513 1.00 29.67 284 ASP A N 1
ATOM 2250 C CA . ASP A 1 284 ? 9.284 14.672 9.541 1.00 29.67 284 ASP A CA 1
ATOM 2251 C C . ASP A 1 284 ? 10.217 13.455 9.616 1.00 29.67 284 ASP A C 1
ATOM 2253 O O . ASP A 1 284 ? 10.824 12.985 8.649 1.00 29.67 284 ASP A O 1
ATOM 2257 N N . GLY A 1 285 ? 10.350 12.936 10.835 1.00 28.06 285 GLY A N 1
ATOM 2258 C CA . GLY A 1 285 ? 11.076 11.711 11.136 1.00 28.06 285 GLY A CA 1
ATOM 2259 C C . GLY A 1 285 ? 10.312 10.454 10.710 1.00 28.06 285 GLY A C 1
ATOM 2260 O O . GLY A 1 285 ? 9.113 10.308 10.941 1.00 28.06 285 GLY A O 1
ATOM 2261 N N . LYS A 1 286 ? 11.042 9.482 10.152 1.00 28.03 286 LYS A N 1
ATOM 2262 C CA . LYS A 1 286 ? 10.552 8.118 9.901 1.00 28.03 286 LYS A CA 1
ATOM 2263 C C . LYS A 1 286 ? 10.207 7.427 11.225 1.00 28.03 286 LYS A C 1
ATOM 2265 O O . LYS A 1 286 ? 11.091 7.181 12.044 1.00 28.03 286 LYS A O 1
ATOM 2270 N N . ALA A 1 287 ? 8.944 7.044 11.400 1.00 23.45 287 ALA A N 1
ATOM 2271 C CA . ALA A 1 287 ? 8.524 6.178 12.496 1.00 23.45 287 ALA A CA 1
ATOM 2272 C C . ALA A 1 287 ? 8.798 4.701 12.154 1.00 23.45 287 ALA A C 1
ATOM 2274 O O . ALA A 1 287 ? 8.237 4.150 11.207 1.00 23.45 287 ALA A O 1
ATOM 2275 N N . ILE A 1 288 ? 9.653 4.048 12.943 1.00 26.58 288 ILE A N 1
ATOM 2276 C CA . ILE A 1 288 ? 9.799 2.586 12.967 1.00 26.58 288 ILE A CA 1
ATOM 2277 C C . ILE A 1 288 ? 8.651 2.047 13.822 1.00 26.58 288 ILE A C 1
ATOM 2279 O O . ILE A 1 288 ? 8.602 2.327 15.019 1.00 26.58 288 ILE A O 1
ATOM 2283 N N . VAL A 1 289 ? 7.723 1.283 13.240 1.00 26.69 289 VAL A N 1
ATOM 2284 C CA . VAL A 1 289 ? 6.564 0.751 13.978 1.00 26.69 289 VAL A CA 1
ATOM 2285 C C . VAL A 1 289 ? 6.550 -0.775 13.939 1.00 26.69 289 VAL A C 1
ATOM 2287 O O . VAL A 1 289 ? 6.831 -1.403 12.922 1.00 26.69 289 VAL A O 1
ATOM 2290 N N . SER A 1 290 ? 6.264 -1.367 15.097 1.00 25.97 290 SER A N 1
ATOM 2291 C CA . SER A 1 290 ? 6.246 -2.808 15.344 1.00 25.97 290 SER A CA 1
ATOM 2292 C C . SER A 1 290 ? 4.902 -3.461 14.981 1.00 25.97 290 SER A C 1
ATOM 2294 O O . SER A 1 290 ? 3.832 -2.874 15.129 1.00 25.97 290 SER A O 1
ATOM 2296 N N . TYR A 1 291 ? 4.998 -4.709 14.519 1.00 30.56 291 TYR A N 1
ATOM 2297 C CA . TYR A 1 291 ? 3.959 -5.556 13.918 1.00 30.56 291 TYR A CA 1
ATOM 2298 C C . TYR A 1 291 ? 3.007 -6.242 14.930 1.00 30.56 291 TYR A C 1
ATOM 2300 O O . TYR A 1 291 ? 3.392 -6.514 16.072 1.00 30.56 291 TYR A O 1
ATOM 2308 N N . ARG A 1 292 ? 1.764 -6.561 14.513 1.00 38.56 292 ARG A N 1
ATOM 2309 C CA . ARG A 1 292 ? 0.726 -7.227 15.336 1.00 38.56 292 ARG A CA 1
ATOM 2310 C C . ARG A 1 292 ? -0.020 -8.319 14.541 1.00 38.56 292 ARG A C 1
ATOM 2312 O O . ARG A 1 292 ? -0.560 -8.035 13.487 1.00 38.56 292 ARG A O 1
ATOM 2319 N N . LYS A 1 293 ? -0.094 -9.551 15.074 1.00 38.53 293 LYS A N 1
ATOM 2320 C CA . LYS A 1 293 ? -0.742 -10.737 14.447 1.00 38.53 293 LYS A CA 1
ATOM 2321 C C . LYS A 1 293 ? -2.247 -10.893 14.727 1.00 38.53 293 LYS A C 1
ATOM 2323 O O . LYS A 1 293 ? -2.895 -11.737 14.126 1.00 38.53 293 LYS A O 1
ATOM 2328 N N . GLU A 1 294 ? -2.789 -10.153 15.692 1.00 41.59 294 GLU A N 1
ATOM 2329 C CA . GLU A 1 294 ? -4.072 -10.481 16.346 1.00 41.59 294 GLU A CA 1
ATOM 2330 C C . GLU A 1 294 ? -5.253 -9.625 15.846 1.00 41.59 294 GLU A C 1
ATOM 2332 O O . GLU A 1 294 ? -6.407 -9.917 16.155 1.00 41.59 294 GLU A O 1
ATOM 2337 N N . GLN A 1 295 ? -4.995 -8.558 15.083 1.00 47.41 295 GLN A N 1
ATOM 2338 C CA . GLN A 1 295 ? -5.966 -7.479 14.868 1.00 47.41 295 GLN A CA 1
ATOM 2339 C C . GLN A 1 295 ? -7.164 -7.895 14.005 1.00 47.41 295 GLN A C 1
ATOM 2341 O O . GLN A 1 295 ? -8.308 -7.621 14.381 1.00 47.41 295 GLN A O 1
ATOM 2346 N N . SER A 1 296 ? -6.929 -8.628 12.917 1.00 51.97 296 SER A N 1
ATOM 2347 C CA . SER A 1 296 ? -7.992 -9.209 12.087 1.00 51.97 296 SER A CA 1
ATOM 2348 C C . SER A 1 296 ? -8.875 -10.189 12.877 1.00 51.97 296 SER A C 1
ATOM 2350 O O . SER A 1 296 ? -10.104 -10.152 12.768 1.00 51.97 296 SER A O 1
ATOM 2352 N N . GLY A 1 297 ? -8.273 -10.999 13.757 1.00 59.41 297 GLY A N 1
ATOM 2353 C CA . GLY A 1 297 ? -8.973 -11.926 14.651 1.00 59.41 297 GLY A CA 1
ATOM 2354 C C . GLY A 1 297 ? -9.860 -11.217 15.677 1.00 59.41 297 GLY A C 1
ATOM 2355 O O . GLY A 1 297 ? -11.020 -11.590 15.855 1.00 59.41 297 GLY A O 1
ATOM 2356 N N . LEU A 1 298 ? -9.355 -10.147 16.294 1.00 66.75 298 LEU A N 1
ATOM 2357 C CA . LEU A 1 298 ? -10.103 -9.334 17.258 1.00 66.75 298 LEU A CA 1
ATOM 2358 C C . LEU A 1 298 ? -11.248 -8.562 16.586 1.00 66.75 298 LEU A C 1
ATOM 2360 O O . LEU A 1 298 ? -12.354 -8.495 17.122 1.00 66.75 298 LEU A O 1
ATOM 2364 N N . ARG A 1 299 ? -11.022 -8.025 15.380 1.00 73.62 299 ARG A N 1
ATOM 2365 C CA . ARG A 1 299 ? -12.068 -7.353 14.594 1.00 73.62 299 ARG A CA 1
ATOM 2366 C C . ARG A 1 299 ? -13.173 -8.336 14.194 1.00 73.62 299 ARG A C 1
ATOM 2368 O O . ARG A 1 299 ? -14.353 -8.041 14.385 1.00 73.62 299 ARG A O 1
ATOM 2375 N N . LYS A 1 300 ? -12.809 -9.539 13.733 1.00 70.75 300 LYS A N 1
ATOM 2376 C CA . LYS A 1 300 ? -13.765 -10.620 13.439 1.00 70.75 300 LYS A CA 1
ATOM 2377 C C . LYS A 1 300 ? -14.523 -11.079 14.686 1.00 70.75 300 LYS A C 1
ATOM 2379 O O . LYS A 1 300 ? -15.714 -11.353 14.586 1.00 70.75 300 LYS A O 1
ATOM 2384 N N . LEU A 1 301 ? -13.871 -11.133 15.849 1.00 78.38 301 LEU A N 1
ATOM 2385 C CA . LEU A 1 301 ? -14.515 -11.477 17.119 1.00 78.38 301 LEU A CA 1
ATOM 2386 C C . LEU A 1 301 ? -15.602 -10.465 17.507 1.00 78.38 301 LEU A C 1
ATOM 2388 O O . LEU A 1 301 ? -16.692 -10.870 17.907 1.00 78.38 301 LEU A O 1
ATOM 2392 N N . LEU A 1 302 ? -15.310 -9.166 17.402 1.00 83.69 302 LEU A N 1
ATOM 2393 C CA . LEU A 1 302 ? -16.235 -8.111 17.822 1.00 83.69 302 LEU A CA 1
ATOM 2394 C C . LEU A 1 302 ? -17.396 -7.920 16.842 1.00 83.69 302 LEU A C 1
ATOM 2396 O O . LEU A 1 302 ? -18.550 -7.786 17.258 1.00 83.69 302 LEU A O 1
ATOM 2400 N N . PHE A 1 303 ? -17.097 -7.915 15.543 1.00 84.75 303 PHE A N 1
ATOM 2401 C CA . PHE A 1 303 ? -18.055 -7.489 14.523 1.00 84.75 303 PHE A CA 1
ATOM 2402 C C . PHE A 1 303 ? -18.566 -8.638 13.657 1.00 84.75 303 PHE A C 1
ATOM 2404 O O . PHE A 1 303 ? -19.716 -8.605 13.229 1.00 84.75 303 PHE A O 1
ATOM 2411 N N . GLY A 1 304 ? -17.772 -9.687 13.431 1.00 78.00 304 GLY A N 1
ATOM 2412 C CA . GLY A 1 304 ? -18.149 -10.801 12.561 1.00 78.00 304 GLY A CA 1
ATOM 2413 C C . GLY A 1 304 ? -18.600 -10.311 11.183 1.00 78.00 304 GLY A C 1
ATOM 2414 O O . GLY A 1 304 ? -17.840 -9.657 10.479 1.00 78.00 304 GLY A O 1
ATOM 2415 N N . THR A 1 305 ? -19.847 -10.613 10.818 1.00 75.44 305 THR A N 1
ATOM 2416 C CA . THR A 1 305 ? -20.496 -10.168 9.569 1.00 75.44 305 THR A CA 1
ATOM 2417 C C . THR A 1 305 ? -21.503 -9.035 9.788 1.00 75.44 305 THR A C 1
ATOM 2419 O O . THR A 1 305 ? -22.363 -8.794 8.942 1.00 75.44 305 THR A O 1
ATOM 2422 N N . LYS A 1 306 ? -21.483 -8.385 10.957 1.00 74.69 306 LYS A N 1
ATOM 2423 C CA . LYS A 1 306 ? -22.418 -7.307 11.280 1.00 74.69 306 LYS A CA 1
ATOM 2424 C C . LYS A 1 306 ? -22.083 -6.058 10.467 1.00 74.69 306 LYS A C 1
ATOM 2426 O O . LYS A 1 306 ? -20.919 -5.716 10.292 1.00 74.69 306 LYS A O 1
ATOM 2431 N N . VAL A 1 307 ? -23.122 -5.352 10.029 1.00 70.75 307 VAL A N 1
ATOM 2432 C CA . VAL A 1 307 ? -23.004 -4.044 9.360 1.00 70.75 307 VAL A CA 1
ATOM 2433 C C . VAL A 1 307 ? -23.034 -2.885 10.357 1.00 70.75 307 VAL A C 1
ATOM 2435 O O . VAL A 1 307 ? -22.398 -1.856 10.136 1.00 70.75 307 VAL A O 1
ATOM 2438 N N . THR A 1 308 ? -23.712 -3.075 11.491 1.00 85.25 308 THR A N 1
ATOM 2439 C CA . THR A 1 308 ? -23.754 -2.144 12.621 1.00 85.25 308 THR A CA 1
ATOM 2440 C C . THR A 1 308 ? -23.435 -2.867 13.926 1.00 85.25 308 THR A C 1
ATOM 2442 O O . THR A 1 308 ? -23.692 -4.060 14.083 1.00 85.25 308 THR A O 1
ATOM 2445 N N . GLU A 1 309 ? -22.859 -2.145 14.879 1.00 94.88 309 GLU A N 1
ATOM 2446 C CA . GLU A 1 309 ? -22.670 -2.610 16.252 1.00 94.88 309 GLU A CA 1
ATOM 2447 C C . GLU A 1 309 ? -22.725 -1.407 17.206 1.00 94.88 309 GLU A C 1
ATOM 2449 O O . GLU A 1 309 ? -22.663 -0.243 16.802 1.00 94.88 309 GLU A O 1
ATOM 2454 N N . ARG A 1 310 ? -22.902 -1.664 18.498 1.00 96.38 310 ARG A N 1
ATOM 2455 C CA . ARG A 1 310 ? -22.904 -0.634 19.528 1.00 96.38 310 ARG A CA 1
ATOM 2456 C C . ARG A 1 310 ? -21.506 -0.393 20.066 1.00 96.38 310 ARG A C 1
ATOM 2458 O O . ARG A 1 310 ? -20.766 -1.324 20.372 1.00 96.38 310 ARG A O 1
ATOM 2465 N N . CYS A 1 311 ? -21.195 0.878 20.287 1.00 95.88 311 CYS A N 1
ATOM 2466 C CA . CYS A 1 311 ? -20.022 1.274 21.048 1.00 95.88 311 CYS A CA 1
ATOM 2467 C C . CYS A 1 311 ? -20.080 0.663 22.458 1.00 95.88 311 CYS A C 1
ATOM 2469 O O . CYS A 1 311 ? -21.083 0.786 23.167 1.00 95.88 311 CYS A O 1
ATOM 2471 N N . GLY A 1 312 ? -18.987 0.036 22.877 1.00 95.12 312 GLY A N 1
ATOM 2472 C CA . GLY A 1 312 ? -18.790 -0.547 24.197 1.00 95.12 312 GLY A CA 1
ATOM 2473 C C . GLY A 1 312 ? -18.805 0.480 25.326 1.00 95.12 312 GLY A C 1
ATOM 2474 O O . GLY A 1 312 ? -19.088 0.109 26.456 1.00 95.12 312 GLY A O 1
ATOM 2475 N N . ILE A 1 313 ? -18.585 1.764 25.031 1.00 94.69 313 ILE A N 1
ATOM 2476 C CA . ILE A 1 313 ? -18.611 2.849 26.022 1.00 94.69 313 ILE A CA 1
ATOM 2477 C C . ILE A 1 313 ? -19.973 3.550 26.023 1.00 94.69 313 ILE A C 1
ATOM 2479 O O . ILE A 1 313 ? -20.731 3.426 26.979 1.00 94.69 313 ILE A O 1
ATOM 2483 N N . CYS A 1 314 ? -20.328 4.260 24.946 1.00 93.19 314 CYS A N 1
ATOM 2484 C CA . CYS A 1 314 ? -21.537 5.095 24.931 1.00 93.19 314 CYS A CA 1
ATOM 2485 C C . CYS A 1 314 ? -22.835 4.354 24.590 1.00 93.19 314 CYS A C 1
ATOM 2487 O O . CYS A 1 314 ? -23.899 4.976 24.598 1.00 93.19 314 CYS A O 1
ATOM 2489 N N . ALA A 1 315 ? -22.752 3.065 24.242 1.00 93.81 315 ALA A N 1
ATOM 2490 C CA . ALA A 1 315 ? -23.866 2.196 23.857 1.00 93.81 315 ALA A CA 1
ATOM 2491 C C . ALA A 1 315 ? -24.676 2.630 22.618 1.00 93.81 315 ALA A C 1
ATOM 2493 O O . ALA A 1 315 ? -25.650 1.958 22.272 1.00 93.81 315 ALA A O 1
ATOM 2494 N N . ARG A 1 316 ? -24.281 3.708 21.929 1.00 93.31 316 ARG A N 1
ATOM 2495 C CA . ARG A 1 316 ? -24.893 4.123 20.660 1.00 93.31 316 ARG A CA 1
ATOM 2496 C C . ARG A 1 316 ? -24.506 3.152 19.550 1.00 93.31 316 ARG A C 1
ATOM 2498 O O . ARG A 1 316 ? -23.403 2.606 19.561 1.00 93.31 316 ARG A O 1
ATOM 2505 N N . GLU A 1 317 ? -25.428 2.944 18.622 1.00 95.38 317 GLU A N 1
ATOM 2506 C CA . GLU A 1 317 ? -25.242 2.086 17.457 1.00 95.38 317 GLU A CA 1
ATOM 2507 C C . GLU A 1 317 ? -24.592 2.862 16.312 1.00 95.38 317 GLU A C 1
ATOM 2509 O O . GLU A 1 317 ? -24.969 4.001 16.038 1.00 95.38 317 GLU A O 1
ATOM 2514 N N . TYR A 1 318 ? -23.609 2.239 15.667 1.00 78.69 318 TYR A N 1
ATOM 2515 C CA . TYR A 1 318 ? -22.870 2.801 14.546 1.00 78.69 318 TYR A CA 1
ATOM 2516 C C . TYR A 1 318 ? -22.627 1.729 13.480 1.00 78.69 318 TYR A C 1
ATOM 2518 O O . TYR A 1 318 ? -22.514 0.547 13.816 1.00 78.69 318 TYR A O 1
ATOM 2526 N N . PRO A 1 319 ? -22.470 2.121 12.207 1.00 72.94 319 PRO A N 1
ATOM 2527 C CA . PRO A 1 319 ? -21.817 1.284 11.209 1.00 72.94 319 PRO A CA 1
ATOM 2528 C C . PRO A 1 319 ? -20.458 0.769 11.704 1.00 72.94 319 PRO A C 1
ATOM 2530 O O . PRO A 1 319 ? -19.695 1.527 12.305 1.00 72.94 319 PRO A O 1
ATOM 2533 N N . VAL A 1 320 ? -20.128 -0.496 11.425 1.00 66.81 320 VAL A N 1
ATOM 2534 C CA . VAL A 1 320 ? -18.878 -1.142 11.887 1.00 66.81 320 VAL A CA 1
ATOM 2535 C C . VAL A 1 320 ? -17.613 -0.413 11.411 1.00 66.81 320 VAL A C 1
ATOM 2537 O O . VAL A 1 320 ? -16.593 -0.425 12.099 1.00 66.81 320 VAL A O 1
ATOM 2540 N N . GLN A 1 321 ? -17.674 0.286 10.275 1.00 69.44 321 GLN A N 1
ATOM 2541 C CA . GLN A 1 321 ? -16.584 1.142 9.787 1.00 69.44 321 GLN A CA 1
ATOM 2542 C C . GLN A 1 321 ? -16.248 2.320 10.722 1.00 69.44 321 GLN A C 1
ATOM 2544 O O . GLN A 1 321 ? -15.148 2.848 10.659 1.00 69.44 321 GLN A O 1
ATOM 2549 N N . PHE A 1 322 ? -17.159 2.710 11.620 1.00 71.00 322 PHE A N 1
ATOM 2550 C CA . PHE A 1 322 ? -16.942 3.783 12.598 1.00 71.00 322 PHE A CA 1
ATOM 2551 C C . PHE A 1 322 ? -16.667 3.265 14.018 1.00 71.00 322 PHE A C 1
ATOM 2553 O O . PHE A 1 322 ? -16.803 4.008 15.000 1.00 71.00 322 PHE A O 1
ATOM 2560 N N . LEU A 1 323 ? -16.303 1.984 14.132 1.00 73.00 323 LEU A N 1
ATOM 2561 C CA . LEU A 1 323 ? -15.958 1.322 15.384 1.00 73.00 323 LEU A CA 1
ATOM 2562 C C . LEU A 1 323 ? -14.539 0.744 15.322 1.00 73.00 323 LEU A C 1
ATOM 2564 O O . LEU A 1 323 ? -14.202 -0.073 14.458 1.00 73.00 323 LEU A O 1
ATOM 2568 N N . HIS A 1 324 ? -13.736 1.138 16.302 1.00 83.62 324 HIS A N 1
ATOM 2569 C CA . HIS A 1 324 ? -12.416 0.596 16.584 1.00 83.62 324 HIS A CA 1
ATOM 2570 C C . HIS A 1 324 ? -12.486 -0.623 17.501 1.00 83.62 324 HIS A C 1
ATOM 2572 O O . HIS A 1 324 ? -13.357 -0.727 18.366 1.00 83.62 324 HIS A O 1
ATOM 2578 N N . THR A 1 325 ? -11.525 -1.532 17.329 1.00 81.75 325 THR A N 1
ATOM 2579 C CA . THR A 1 325 ? -11.250 -2.630 18.263 1.00 81.75 325 THR A CA 1
ATOM 2580 C C . THR A 1 325 ? -10.302 -2.123 19.354 1.00 81.75 325 THR A C 1
ATOM 2582 O O . THR A 1 325 ? -9.099 -2.391 19.328 1.00 81.75 325 THR A O 1
ATOM 2585 N N . ALA A 1 326 ? -10.835 -1.341 20.291 1.00 84.19 326 ALA A N 1
ATOM 2586 C CA . ALA A 1 326 ? -10.053 -0.702 21.343 1.00 84.19 326 ALA A CA 1
ATOM 2587 C C . ALA A 1 326 ? -9.622 -1.718 22.408 1.00 84.19 326 ALA A C 1
ATOM 2589 O O . ALA A 1 326 ? -10.435 -2.507 22.889 1.00 84.19 326 ALA A O 1
ATOM 2590 N N . HIS A 1 327 ? -8.350 -1.686 22.805 1.00 84.81 327 HIS A N 1
ATOM 2591 C CA . HIS A 1 327 ? -7.865 -2.470 23.941 1.00 84.81 327 HIS A CA 1
ATOM 2592 C C . HIS A 1 327 ? -8.226 -1.780 25.261 1.00 84.81 327 HIS A C 1
ATOM 2594 O O . HIS A 1 327 ? -7.966 -0.592 25.430 1.00 84.81 327 HIS A O 1
ATOM 2600 N N . ILE A 1 328 ? -8.773 -2.533 26.215 1.00 90.88 328 ILE A N 1
ATOM 2601 C CA . ILE A 1 328 ? -9.111 -2.024 27.551 1.00 90.88 328 ILE A CA 1
ATOM 2602 C C . ILE A 1 328 ? -7.828 -1.829 28.372 1.00 90.88 328 ILE A C 1
ATOM 2604 O O . ILE A 1 328 ? -7.549 -0.735 28.863 1.00 90.88 328 ILE A O 1
ATOM 2608 N N . LYS A 1 329 ? -7.002 -2.878 28.465 1.00 83.62 329 LYS A N 1
ATOM 2609 C CA . LYS A 1 329 ? -5.624 -2.801 28.962 1.00 83.62 329 LYS A CA 1
ATOM 2610 C C . LYS A 1 329 ? -4.695 -2.597 27.775 1.00 83.62 329 LYS A C 1
ATOM 2612 O O . LYS A 1 329 ? -4.778 -3.344 26.805 1.00 83.62 329 LYS A O 1
ATOM 2617 N N . SER A 1 330 ? -3.791 -1.617 27.851 1.00 74.88 330 SER A N 1
ATOM 2618 C CA . SER A 1 330 ? -2.837 -1.362 26.764 1.00 74.88 330 SER A CA 1
ATOM 2619 C C . SER A 1 330 ? -2.119 -2.652 26.376 1.00 74.88 330 SER A C 1
ATOM 2621 O O . SER A 1 330 ? -1.546 -3.335 27.228 1.00 74.88 330 SER A O 1
ATOM 2623 N N . ARG A 1 331 ? -2.093 -2.965 25.078 1.00 61.19 331 ARG A N 1
ATOM 2624 C CA . ARG A 1 331 ? -1.447 -4.179 24.572 1.00 61.19 331 ARG A CA 1
ATOM 2625 C C . ARG A 1 331 ? 0.032 -4.264 24.963 1.00 61.19 331 ARG A C 1
ATOM 2627 O O . ARG A 1 331 ? 0.524 -5.356 25.239 1.00 61.19 331 ARG A O 1
ATOM 2634 N N . SER A 1 332 ? 0.744 -3.133 24.999 1.00 60.78 332 SER A N 1
ATOM 2635 C CA . SER A 1 332 ? 2.158 -3.096 25.411 1.00 60.78 332 SER A CA 1
ATOM 2636 C C . SER A 1 332 ? 2.362 -3.567 26.852 1.00 60.78 332 SER A C 1
ATOM 2638 O O . SER A 1 332 ? 3.420 -4.102 27.167 1.00 60.78 332 SER A O 1
ATOM 2640 N N . ALA A 1 333 ? 1.338 -3.431 27.692 1.00 65.31 333 ALA A N 1
ATOM 2641 C CA . ALA A 1 333 ? 1.340 -3.866 29.079 1.00 65.31 333 ALA A CA 1
ATOM 2642 C C . ALA A 1 333 ? 0.664 -5.230 29.301 1.00 65.31 333 ALA A C 1
ATOM 2644 O O . ALA A 1 333 ? 0.649 -5.718 30.431 1.00 65.31 333 ALA A O 1
ATOM 2645 N N . CYS A 1 334 ? 0.085 -5.839 28.260 1.00 65.06 334 CYS A N 1
ATOM 2646 C CA . CYS A 1 334 ? -0.520 -7.165 28.349 1.00 65.06 334 CYS A CA 1
ATOM 2647 C C . CYS A 1 334 ? 0.560 -8.256 28.336 1.00 65.06 334 CYS A C 1
ATOM 2649 O O . CYS A 1 334 ? 1.389 -8.301 27.412 1.00 65.06 334 CYS A O 1
ATOM 2651 N N . ALA A 1 335 ? 0.497 -9.158 29.316 1.00 69.44 335 ALA A N 1
ATOM 2652 C CA . ALA A 1 335 ? 1.188 -10.443 29.319 1.00 69.44 335 ALA A CA 1
ATOM 2653 C C . ALA A 1 335 ? 0.680 -11.343 28.178 1.00 69.44 335 ALA A C 1
ATOM 2655 O O . ALA A 1 335 ? -0.342 -11.057 27.552 1.00 69.44 335 ALA A O 1
ATOM 2656 N N . LEU A 1 336 ? 1.399 -12.425 27.876 1.00 64.81 336 LEU A N 1
ATOM 2657 C CA . LEU A 1 336 ? 1.059 -13.303 26.752 1.00 64.81 336 LEU A CA 1
ATOM 2658 C C . LEU A 1 336 ? -0.336 -13.924 26.914 1.00 64.81 336 LEU A C 1
ATOM 2660 O O . LEU A 1 336 ? -1.094 -14.001 25.952 1.00 64.81 336 LEU A O 1
ATOM 2664 N N . GLU A 1 337 ? -0.688 -14.302 28.137 1.00 69.19 337 GLU A N 1
ATOM 2665 C CA . GLU A 1 337 ? -1.978 -14.886 28.495 1.00 69.19 337 GLU A CA 1
ATOM 2666 C C . GLU A 1 337 ? -3.111 -13.867 28.316 1.00 69.19 337 GLU A C 1
ATOM 2668 O O . GLU A 1 337 ? -4.156 -14.186 27.757 1.00 69.19 337 GLU A O 1
ATOM 2673 N N . GLU A 1 338 ? -2.873 -12.610 28.703 1.00 71.38 338 GLU A N 1
ATOM 2674 C CA . GLU A 1 338 ? -3.828 -11.506 28.542 1.00 71.38 338 GLU A CA 1
ATOM 2675 C C . GLU A 1 338 ? -4.011 -11.118 27.067 1.00 71.38 338 GLU A C 1
ATOM 2677 O O . GLU A 1 338 ? -5.110 -10.762 26.653 1.00 71.38 338 GLU A O 1
ATOM 2682 N N . ARG A 1 339 ? -2.961 -11.242 26.240 1.00 64.69 339 ARG A N 1
ATOM 2683 C CA . ARG A 1 339 ? -3.062 -11.067 24.777 1.00 64.69 339 ARG A CA 1
ATOM 2684 C C . ARG A 1 339 ? -3.908 -12.152 24.119 1.00 64.69 339 ARG A C 1
ATOM 2686 O O . ARG A 1 339 ? -4.471 -11.903 23.060 1.00 64.69 339 ARG A O 1
ATOM 2693 N N . GLY A 1 340 ? -3.999 -13.332 24.733 1.00 64.62 340 GLY A N 1
ATOM 2694 C CA . GLY A 1 340 ? -4.888 -14.419 24.323 1.00 64.62 340 GLY A CA 1
ATOM 2695 C C . GLY A 1 340 ? -6.325 -14.274 24.834 1.00 64.62 340 GLY A C 1
ATOM 2696 O O . GLY A 1 340 ? -7.219 -14.946 24.319 1.00 64.62 340 GLY A O 1
ATOM 2697 N N . ASP A 1 341 ? -6.584 -13.380 25.796 1.00 78.81 341 ASP A N 1
ATOM 2698 C CA . ASP A 1 341 ? -7.914 -13.159 26.374 1.00 78.81 341 ASP A CA 1
ATOM 2699 C C . ASP A 1 341 ? -8.768 -12.201 25.529 1.00 78.81 341 ASP A C 1
ATOM 2701 O O . ASP A 1 341 ? -9.250 -11.149 25.958 1.00 78.81 341 ASP A O 1
ATOM 2705 N N . TRP A 1 342 ? -8.958 -12.577 24.269 1.00 80.75 342 TRP A N 1
ATOM 2706 C CA . TRP A 1 342 ? -9.569 -11.732 23.245 1.00 80.75 342 TRP A CA 1
ATOM 2707 C C . TRP A 1 342 ? -10.978 -11.263 23.602 1.00 80.75 342 TRP A C 1
ATOM 2709 O O . TRP A 1 342 ? -11.397 -10.190 23.184 1.00 80.75 342 TRP A O 1
ATOM 2719 N N . LYS A 1 343 ? -11.726 -12.058 24.371 1.00 83.62 343 LYS A N 1
ATOM 2720 C CA . LYS A 1 343 ? -13.110 -11.734 24.741 1.00 83.62 343 LYS A CA 1
ATOM 2721 C C . LYS A 1 343 ? -13.204 -10.638 25.796 1.00 83.62 343 LYS A C 1
ATOM 2723 O O . LYS A 1 343 ? -14.242 -9.990 25.880 1.00 83.62 343 LYS A O 1
ATOM 2728 N N . ASN A 1 344 ? -12.157 -10.460 26.596 1.00 89.12 344 ASN A N 1
ATOM 2729 C CA . ASN A 1 344 ? -12.174 -9.548 27.730 1.00 89.12 344 ASN A CA 1
ATOM 2730 C C . ASN A 1 344 ? -11.208 -8.372 27.550 1.00 89.12 344 ASN A C 1
ATOM 2732 O O . ASN A 1 344 ? -11.425 -7.337 28.170 1.00 89.12 344 ASN A O 1
ATOM 2736 N N . VAL A 1 345 ? -10.170 -8.494 26.716 1.00 88.25 345 VAL A N 1
ATOM 2737 C CA . VAL A 1 345 ? -9.119 -7.470 26.585 1.00 88.25 345 VAL A CA 1
ATOM 2738 C C . VAL A 1 345 ? -9.451 -6.357 25.581 1.00 88.25 345 VAL A C 1
ATOM 2740 O O . VAL A 1 345 ? -8.812 -5.304 25.612 1.00 88.25 345 VAL A O 1
ATOM 2743 N N . VAL A 1 346 ? -10.461 -6.541 24.720 1.00 89.38 346 VAL A N 1
ATOM 2744 C CA . VAL A 1 346 ? -10.898 -5.534 23.736 1.00 89.38 346 VAL A CA 1
ATOM 2745 C C . VAL A 1 346 ? -12.391 -5.226 23.801 1.00 89.38 346 VAL A C 1
ATOM 2747 O O . VAL A 1 346 ? -13.194 -6.028 24.273 1.00 89.38 346 VAL A O 1
ATOM 2750 N N . MET A 1 347 ? -12.774 -4.068 23.269 1.00 93.81 347 MET A N 1
ATOM 2751 C CA . MET A 1 347 ? -14.163 -3.654 23.094 1.00 93.81 347 MET A CA 1
ATOM 2752 C C . MET A 1 347 ? -14.343 -2.783 21.840 1.00 93.81 347 MET A C 1
ATOM 2754 O O . MET A 1 347 ? -13.391 -2.136 21.404 1.00 93.81 347 MET A O 1
ATOM 2758 N N . PRO A 1 348 ? -15.562 -2.696 21.273 1.00 93.69 348 PRO A N 1
ATOM 2759 C CA . PRO A 1 348 ? -15.868 -1.702 20.252 1.00 93.69 348 PRO A CA 1
ATOM 2760 C C . PRO A 1 348 ? -15.816 -0.291 20.845 1.00 93.69 348 PRO A C 1
ATOM 2762 O O . PRO A 1 348 ? -16.498 -0.027 21.832 1.00 93.69 348 PRO A O 1
ATOM 2765 N N . ALA A 1 349 ? -15.100 0.645 20.236 1.00 91.88 349 ALA A N 1
ATOM 2766 C CA . ALA A 1 349 ? -15.140 2.058 20.617 1.00 91.88 349 ALA A CA 1
ATOM 2767 C C . ALA A 1 349 ? -15.457 2.921 19.396 1.00 91.88 349 ALA A C 1
ATOM 2769 O O . ALA A 1 349 ? -14.939 2.677 18.312 1.00 91.88 349 ALA A O 1
ATOM 2770 N N . CYS A 1 350 ? -16.346 3.908 19.537 1.00 84.75 350 CYS A N 1
ATOM 2771 C CA . CYS A 1 350 ? -16.695 4.759 18.403 1.00 84.75 350 CYS A CA 1
ATOM 2772 C C . CYS A 1 350 ? -15.646 5.841 18.147 1.00 84.75 350 CYS A C 1
ATOM 2774 O O . CYS A 1 350 ? -15.167 6.494 19.081 1.00 84.75 350 CYS A O 1
ATOM 2776 N N . LEU A 1 351 ? -15.408 6.092 16.857 1.00 79.69 351 LEU A N 1
ATOM 2777 C CA . LEU A 1 351 ? -14.562 7.182 16.361 1.00 79.69 351 LEU A CA 1
ATOM 2778 C C . LEU A 1 351 ? -15.111 8.571 16.701 1.00 79.69 351 LEU A C 1
ATOM 2780 O O . LEU A 1 351 ? -14.376 9.548 16.761 1.00 79.69 351 LEU A O 1
ATOM 2784 N N . PHE A 1 352 ? -16.407 8.658 16.994 1.00 77.88 352 PHE A N 1
ATOM 2785 C CA . PHE A 1 352 ? -17.102 9.898 17.345 1.00 77.88 352 PHE A CA 1
ATOM 2786 C C . PHE A 1 352 ? -16.812 10.400 18.773 1.00 77.88 352 PHE A C 1
ATOM 2788 O O . PHE A 1 352 ? -17.533 11.262 19.273 1.00 77.88 352 PHE A O 1
ATOM 2795 N N . GLY A 1 353 ? -15.796 9.849 19.446 1.00 83.00 353 GLY A N 1
ATOM 2796 C CA . GLY A 1 353 ? -15.209 10.442 20.651 1.00 83.00 353 GLY A CA 1
ATOM 2797 C C . GLY A 1 353 ? -14.913 9.468 21.788 1.00 83.00 353 GLY A C 1
ATOM 2798 O O . GLY A 1 353 ? -14.064 9.765 22.618 1.00 83.00 353 GLY A O 1
ATOM 2799 N N . CYS A 1 354 ? -15.560 8.300 21.853 1.00 88.00 354 CYS A N 1
ATOM 2800 C CA . CYS A 1 354 ? -15.318 7.364 22.960 1.00 88.00 354 CYS A CA 1
ATOM 2801 C C . CYS A 1 354 ? -13.909 6.769 22.930 1.00 88.00 354 CYS A C 1
ATOM 2803 O O . CYS A 1 354 ? -13.299 6.640 23.985 1.00 88.00 354 CYS A O 1
ATOM 2805 N N . ASP A 1 355 ? -13.408 6.448 21.735 1.00 86.81 355 ASP A N 1
ATOM 2806 C CA . ASP A 1 355 ? -12.049 5.943 21.533 1.00 86.81 355 ASP A CA 1
ATOM 2807 C C . ASP A 1 355 ? -11.013 6.970 22.022 1.00 86.81 355 ASP A C 1
ATOM 2809 O O . ASP A 1 355 ? -10.278 6.722 22.975 1.00 86.81 355 ASP A O 1
ATOM 2813 N N . ALA A 1 356 ? -11.084 8.195 21.492 1.00 80.50 356 ALA A N 1
ATOM 2814 C CA . ALA A 1 356 ? -10.174 9.282 21.846 1.00 80.50 356 ALA A CA 1
ATOM 2815 C C . ALA A 1 356 ? -10.204 9.655 23.340 1.00 80.50 356 ALA A C 1
ATOM 2817 O O . ALA A 1 356 ? -9.147 9.860 23.939 1.00 80.50 356 ALA A O 1
ATOM 2818 N N . LEU A 1 357 ? -11.387 9.750 23.963 1.00 87.19 357 LEU A N 1
ATOM 2819 C CA . LEU A 1 357 ? -11.485 10.089 25.389 1.00 87.19 357 LEU A CA 1
ATOM 2820 C C . LEU A 1 357 ? -10.911 8.989 26.287 1.00 87.19 357 LEU A C 1
ATOM 2822 O O . LEU A 1 357 ? -10.274 9.297 27.294 1.00 87.19 357 LEU A O 1
ATOM 2826 N N . PHE A 1 358 ? -11.132 7.723 25.933 1.00 87.69 358 PHE A N 1
ATOM 2827 C CA . PHE A 1 358 ? -10.625 6.581 26.689 1.00 87.69 358 PHE A CA 1
ATOM 2828 C C . PHE A 1 358 ? -9.105 6.425 26.525 1.00 87.69 358 PHE A C 1
ATOM 2830 O O . PHE A 1 358 ? -8.375 6.209 27.498 1.00 87.69 358 PHE A O 1
ATOM 2837 N N . GLU A 1 359 ? -8.588 6.608 25.308 1.00 80.19 359 GLU A N 1
ATOM 2838 C CA . GLU A 1 359 ? -7.149 6.564 25.042 1.00 80.19 359 GLU A CA 1
ATOM 2839 C C . GLU A 1 359 ? -6.385 7.689 25.747 1.00 80.19 359 GLU A C 1
ATOM 2841 O O . GLU A 1 359 ? -5.314 7.447 26.308 1.00 80.19 359 GLU A O 1
ATOM 2846 N N . ARG A 1 360 ? -6.960 8.898 25.776 1.00 78.50 360 ARG A N 1
ATOM 2847 C CA . ARG A 1 360 ? -6.372 10.083 26.421 1.00 78.50 360 ARG A CA 1
ATOM 2848 C C . ARG A 1 360 ? -6.694 10.199 27.908 1.00 78.50 360 ARG A C 1
ATOM 2850 O O . ARG A 1 360 ? -6.297 11.179 28.527 1.00 78.50 360 ARG A O 1
ATOM 2857 N N . SER A 1 361 ? -7.387 9.217 28.484 1.00 84.88 361 SER A N 1
ATOM 2858 C CA . SER A 1 361 ? -7.716 9.167 29.918 1.00 84.88 361 SER A CA 1
ATOM 2859 C C . SER A 1 361 ? -8.612 10.305 30.412 1.00 84.88 361 SER A C 1
ATOM 2861 O O . SER A 1 361 ? -8.684 10.588 31.604 1.00 84.88 361 SER A O 1
ATOM 2863 N N . PHE A 1 362 ? -9.337 10.937 29.492 1.00 86.69 362 PHE A N 1
ATOM 2864 C CA . PHE A 1 362 ? -10.433 11.841 29.822 1.00 86.69 362 PHE A CA 1
ATOM 2865 C C . PHE A 1 362 ? -11.660 11.043 30.297 1.00 86.69 362 PHE A C 1
ATOM 2867 O O . PHE A 1 362 ? -12.519 11.573 31.001 1.00 86.69 362 PHE A O 1
ATOM 2874 N N . LEU A 1 363 ? -11.755 9.760 29.934 1.00 90.81 363 LEU A N 1
ATOM 2875 C CA . LEU A 1 363 ? -12.807 8.841 30.356 1.00 90.81 363 LEU A CA 1
ATOM 2876 C C . LEU A 1 363 ? -12.204 7.595 31.003 1.00 90.81 363 LEU A C 1
ATOM 2878 O O . LEU A 1 363 ? -11.500 6.834 30.344 1.00 90.81 363 LEU A O 1
ATOM 2882 N N . ASN A 1 364 ? -12.578 7.358 32.257 1.00 90.81 364 ASN A N 1
ATOM 2883 C CA . ASN A 1 364 ? -12.256 6.162 33.026 1.00 90.81 364 ASN A CA 1
ATOM 2884 C C . ASN A 1 364 ? -13.523 5.376 33.368 1.00 90.81 364 ASN A C 1
ATOM 2886 O O . ASN A 1 364 ? -14.647 5.866 33.222 1.00 90.81 364 ASN A O 1
ATOM 2890 N N . VAL A 1 365 ? -13.341 4.140 33.824 1.00 92.88 365 VAL A N 1
ATOM 2891 C CA . VAL A 1 365 ? -14.445 3.229 34.148 1.00 92.88 365 VAL A CA 1
ATOM 2892 C C . VAL A 1 365 ? -14.258 2.724 35.566 1.00 92.88 365 VAL A C 1
ATOM 2894 O O . VAL A 1 365 ? -13.302 2.004 35.833 1.00 92.88 365 VAL A O 1
ATOM 2897 N N . GLY A 1 366 ? -15.148 3.111 36.477 1.00 91.31 366 GLY A N 1
ATOM 2898 C CA . GLY A 1 366 ? -15.099 2.716 37.882 1.00 91.31 366 GLY A CA 1
ATOM 2899 C C . GLY A 1 366 ? -15.199 1.196 38.098 1.00 91.31 366 GLY A C 1
ATOM 2900 O O . GLY A 1 366 ? -15.535 0.448 37.175 1.00 91.31 366 GLY A O 1
ATOM 2901 N N . PRO A 1 367 ? -14.948 0.708 39.327 1.00 90.44 367 PRO A N 1
ATOM 2902 C CA . PRO A 1 367 ? -15.014 -0.724 39.662 1.00 90.44 367 PRO A CA 1
ATOM 2903 C C . PRO A 1 367 ? -16.427 -1.326 39.524 1.00 90.44 367 PRO A C 1
ATOM 2905 O O . PRO A 1 367 ? -16.601 -2.546 39.475 1.00 90.44 367 PRO A O 1
ATOM 2908 N N . ASP A 1 368 ? -17.442 -0.471 39.459 1.00 92.44 368 ASP A N 1
ATOM 2909 C CA . ASP A 1 368 ? -18.849 -0.769 39.198 1.00 92.44 368 ASP A CA 1
ATOM 2910 C C . ASP A 1 368 ? -19.235 -0.640 37.710 1.00 92.44 368 ASP A C 1
ATOM 2912 O O . ASP A 1 368 ? -20.384 -0.889 37.347 1.00 92.44 368 ASP A O 1
ATOM 2916 N N . GLY A 1 369 ? -18.287 -0.283 36.839 1.00 92.94 369 GLY A N 1
ATOM 2917 C CA . GLY A 1 369 ? -18.510 -0.075 35.411 1.00 92.94 369 GLY A CA 1
ATOM 2918 C C . GLY A 1 369 ? -19.023 1.318 35.048 1.00 92.94 369 GLY A C 1
ATOM 2919 O O . GLY A 1 369 ? -19.331 1.559 33.878 1.00 92.94 369 GLY A O 1
ATOM 2920 N N . VAL A 1 370 ? -19.140 2.234 36.014 1.00 94.94 370 VAL A N 1
ATOM 2921 C CA . VAL A 1 370 ? -19.666 3.584 35.784 1.00 94.94 370 VAL A CA 1
ATOM 2922 C C . VAL A 1 370 ? -18.599 4.479 35.158 1.00 94.94 370 VAL A C 1
ATOM 2924 O O . VAL A 1 370 ? -17.443 4.490 35.579 1.00 94.94 370 VAL A O 1
ATOM 2927 N N . ILE A 1 371 ? -18.994 5.248 34.145 1.00 94.31 371 ILE A N 1
ATOM 2928 C CA . ILE A 1 371 ? -18.138 6.233 33.488 1.00 94.31 371 ILE A CA 1
ATOM 2929 C C . ILE A 1 371 ? -17.761 7.335 34.481 1.00 94.31 371 ILE A C 1
ATOM 2931 O O . ILE A 1 371 ? -18.624 8.019 35.034 1.00 94.31 371 ILE A O 1
ATOM 2935 N N . GLN A 1 372 ? -16.457 7.540 34.638 1.00 91.38 372 GLN A N 1
ATOM 2936 C CA . GLN A 1 372 ? -15.857 8.615 35.414 1.00 91.38 372 GLN A CA 1
ATOM 2937 C C . GLN A 1 372 ? -15.110 9.544 34.460 1.00 91.38 372 GLN A C 1
ATOM 2939 O O . GLN A 1 372 ? -14.144 9.142 33.812 1.00 91.38 372 GLN A O 1
ATOM 2944 N N . LEU A 1 373 ? -15.577 10.783 34.346 1.00 90.62 373 LEU A N 1
ATOM 2945 C CA . LEU A 1 373 ? -14.962 11.785 33.485 1.00 90.62 373 LEU A CA 1
ATOM 2946 C C . LEU A 1 373 ? -13.843 12.507 34.242 1.00 90.62 373 LEU A C 1
ATOM 2948 O O . LEU A 1 373 ? -14.004 12.866 35.406 1.00 90.62 373 LEU A O 1
ATOM 2952 N N . GLN A 1 374 ? -12.714 12.706 33.573 1.00 84.69 374 GLN A N 1
ATOM 2953 C CA . GLN A 1 374 ? -11.512 13.351 34.094 1.00 84.69 374 GLN A CA 1
ATOM 2954 C C . GLN A 1 374 ? -11.072 14.477 33.151 1.00 84.69 374 GLN A C 1
ATOM 2956 O O . GLN A 1 374 ? -11.176 14.351 31.931 1.00 84.69 374 GLN A O 1
ATOM 2961 N N . GLY A 1 375 ? -10.560 15.575 33.708 1.00 84.31 375 GLY A N 1
ATOM 2962 C CA . GLY A 1 375 ? -10.088 16.730 32.935 1.00 84.31 375 GLY A CA 1
ATOM 2963 C C . GLY A 1 375 ? -11.146 17.812 32.684 1.00 84.31 375 GLY A C 1
ATOM 2964 O O . GLY A 1 375 ? -12.251 17.782 33.228 1.00 84.31 375 GLY A O 1
ATOM 2965 N N . ASN A 1 376 ? -10.781 18.818 31.883 1.00 85.94 376 ASN A N 1
ATOM 2966 C CA . ASN A 1 376 ? -11.625 19.984 31.625 1.00 85.94 376 ASN A CA 1
ATOM 2967 C C . ASN A 1 376 ? -12.508 19.793 30.383 1.00 85.94 376 ASN A C 1
ATOM 2969 O O . ASN A 1 376 ? -12.104 20.057 29.256 1.00 85.94 376 ASN A O 1
ATOM 2973 N N . TYR A 1 377 ? -13.759 19.394 30.595 1.00 89.31 377 TYR A N 1
ATOM 2974 C CA . TYR A 1 377 ? -14.727 19.235 29.506 1.00 89.31 377 TYR A CA 1
ATOM 2975 C C . TYR A 1 377 ? -15.421 20.532 29.077 1.00 89.31 377 TYR A C 1
ATOM 2977 O O . TYR A 1 377 ? -16.139 20.541 28.079 1.00 89.31 377 TYR A O 1
ATOM 2985 N N . ASN A 1 378 ? -15.203 21.633 29.798 1.00 89.00 378 ASN A N 1
ATOM 2986 C CA . ASN A 1 378 ? -15.871 22.909 29.545 1.00 89.00 378 ASN A CA 1
ATOM 2987 C C . ASN A 1 378 ? -15.112 23.808 28.558 1.00 89.00 378 ASN A C 1
ATOM 2989 O O . ASN A 1 378 ? -15.520 24.946 28.341 1.00 89.00 378 ASN A O 1
ATOM 2993 N N . GLU A 1 379 ? -14.030 23.318 27.947 1.00 86.31 379 GLU A N 1
ATOM 2994 C CA . GLU A 1 379 ? -13.252 24.075 26.956 1.00 86.31 379 GLU A CA 1
ATOM 2995 C C . GLU A 1 379 ? -14.083 24.467 25.733 1.00 86.31 379 GLU A C 1
ATOM 2997 O O . GLU A 1 379 ? -13.887 25.540 25.165 1.00 86.31 379 GLU A O 1
ATOM 3002 N N . THR A 1 380 ? -15.042 23.623 25.339 1.00 88.9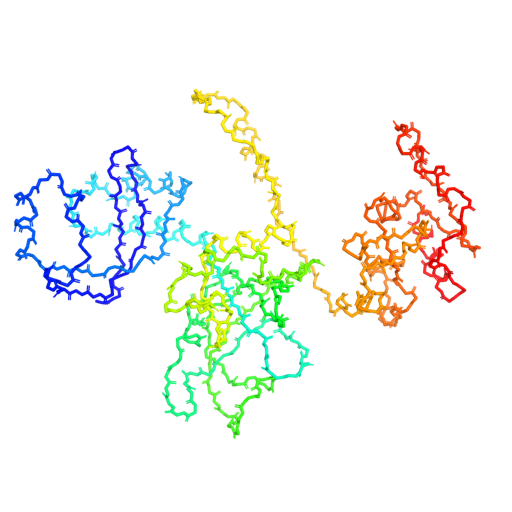4 380 THR A N 1
ATOM 3003 C CA . THR A 1 380 ? -15.989 23.937 24.267 1.00 88.94 380 THR A CA 1
ATOM 3004 C C . THR A 1 380 ? -17.396 23.432 24.599 1.00 88.94 380 THR A C 1
ATOM 3006 O O . THR A 1 380 ? -17.541 22.396 25.258 1.00 88.94 380 THR A O 1
ATOM 3009 N N . PRO A 1 381 ? -18.458 24.093 24.096 1.00 88.81 381 PRO A N 1
ATOM 3010 C CA . PRO A 1 381 ? -19.833 23.624 24.276 1.00 88.81 381 PRO A CA 1
ATOM 3011 C C . PRO A 1 381 ? -20.065 22.195 23.764 1.00 88.81 381 PRO A C 1
ATOM 3013 O O . PRO A 1 381 ? -20.799 21.425 24.383 1.00 88.81 381 PRO A O 1
ATOM 3016 N N . SER A 1 382 ? -19.420 21.819 22.656 1.00 84.88 382 SER A N 1
ATOM 3017 C CA . SER A 1 382 ? -19.545 20.487 22.053 1.00 84.88 382 SER A CA 1
ATOM 3018 C C . SER A 1 382 ? -18.954 19.396 22.944 1.00 84.88 382 SER A C 1
ATOM 3020 O O . SER A 1 382 ? -19.573 18.348 23.129 1.00 84.88 382 SER A O 1
ATOM 3022 N N . LEU A 1 383 ? -17.783 19.654 23.533 1.00 84.69 383 LEU A N 1
ATOM 3023 C CA . LEU A 1 383 ? -17.131 18.726 24.453 1.00 84.69 383 LEU A CA 1
ATOM 3024 C C . LEU A 1 383 ? -17.939 18.572 25.750 1.00 84.69 383 LEU A C 1
ATOM 3026 O O . LEU A 1 383 ? -18.164 17.447 26.197 1.00 84.69 383 LEU A O 1
ATOM 3030 N N . ALA A 1 384 ? -18.468 19.674 26.287 1.00 88.69 384 ALA A N 1
ATOM 3031 C CA . ALA A 1 384 ? -19.333 19.661 27.466 1.00 88.69 384 ALA A CA 1
ATOM 3032 C C . ALA A 1 384 ? -20.639 18.885 27.216 1.00 88.69 384 ALA A C 1
ATOM 3034 O O . ALA A 1 384 ? -21.062 18.068 28.038 1.00 88.69 384 ALA A O 1
ATOM 3035 N N . ALA A 1 385 ? -21.271 19.083 26.054 1.00 87.62 385 ALA A N 1
ATOM 3036 C CA . ALA A 1 385 ? -22.464 18.336 25.662 1.00 87.62 385 ALA A CA 1
ATOM 3037 C C . ALA A 1 385 ? -22.173 16.835 25.506 1.00 87.62 385 ALA A C 1
ATOM 3039 O O . ALA A 1 385 ? -22.975 15.992 25.921 1.00 87.62 385 ALA A O 1
ATOM 3040 N N . PHE A 1 386 ? -21.012 16.489 24.944 1.00 87.12 386 PHE A N 1
ATOM 3041 C CA . PHE A 1 386 ? -20.592 15.102 24.798 1.00 87.12 386 PHE A CA 1
ATOM 3042 C C . PHE A 1 386 ? -20.316 14.440 26.154 1.00 87.12 386 PHE A C 1
ATOM 3044 O O . PHE A 1 386 ? -20.850 13.360 26.403 1.00 87.12 386 PHE A O 1
ATOM 3051 N N . ALA A 1 387 ? -19.590 15.106 27.055 1.00 88.44 387 ALA A N 1
ATOM 3052 C CA . ALA A 1 387 ? -19.374 14.671 28.436 1.00 88.44 387 ALA A CA 1
ATOM 3053 C C . ALA A 1 387 ? -20.684 14.386 29.165 1.00 88.44 387 ALA A C 1
ATOM 3055 O O . ALA A 1 387 ? -20.902 13.279 29.653 1.00 88.44 387 ALA A O 1
ATOM 3056 N N . LYS A 1 388 ? -21.613 15.345 29.133 1.00 88.44 388 LYS A N 1
ATOM 3057 C CA . LYS A 1 388 ? -22.940 15.198 29.739 1.00 88.44 388 LYS A CA 1
ATOM 3058 C C . LYS A 1 388 ? -23.710 13.996 29.184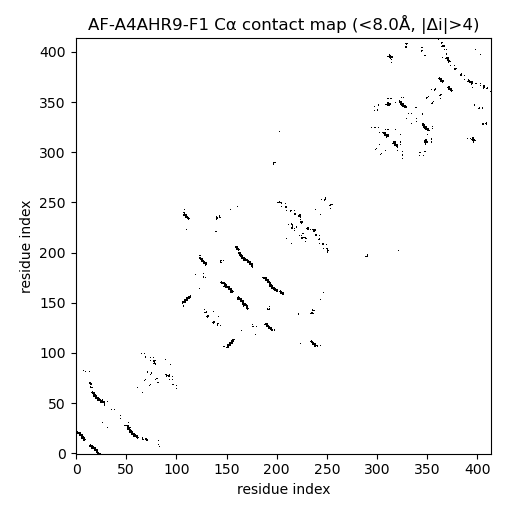 1.00 88.44 388 LYS A C 1
ATOM 3060 O O . LYS A 1 388 ? -24.528 13.398 29.874 1.00 88.44 388 LYS A O 1
ATOM 3065 N N . SER A 1 389 ? -23.456 13.619 27.930 1.00 89.06 389 SER A N 1
ATOM 3066 C CA . SER A 1 389 ? -24.071 12.436 27.322 1.00 89.06 389 SER A CA 1
ATOM 3067 C C . SER A 1 389 ? -23.505 11.104 27.834 1.00 89.06 389 SER A C 1
ATOM 3069 O O . SER A 1 389 ? -24.111 10.064 27.564 1.00 89.06 389 SER A O 1
ATOM 3071 N N . LEU A 1 390 ? -22.361 11.114 28.521 1.00 89.50 390 LEU A N 1
ATOM 3072 C CA . LEU A 1 390 ? -21.641 9.935 29.012 1.00 89.50 390 LEU A CA 1
ATOM 3073 C C . LEU A 1 390 ? -21.658 9.823 30.539 1.00 89.50 390 LEU A C 1
ATOM 3075 O O . LEU A 1 390 ? -21.679 8.710 31.056 1.00 89.50 390 LEU A O 1
ATOM 3079 N N . GLU A 1 391 ? -21.654 10.952 31.242 1.00 84.31 391 GLU A N 1
ATOM 3080 C CA . GLU A 1 391 ? -21.547 11.019 32.698 1.00 84.31 391 GLU A CA 1
ATOM 3081 C C . GLU A 1 391 ? -22.580 10.129 33.411 1.00 84.31 391 GLU A C 1
ATOM 3083 O O . GLU A 1 391 ? -23.770 10.135 33.085 1.00 84.31 391 GLU A O 1
ATOM 3088 N N . GLY A 1 392 ? -22.107 9.320 34.365 1.00 80.50 392 GLY A N 1
ATOM 3089 C CA . GLY A 1 392 ? -22.946 8.439 35.183 1.00 80.50 392 GLY A CA 1
ATOM 3090 C C . GLY A 1 392 ? -23.529 7.219 34.460 1.00 80.50 392 GLY A C 1
ATOM 3091 O O . GLY A 1 392 ? -24.251 6.436 35.078 1.00 80.50 392 GLY A O 1
ATOM 3092 N N . LYS A 1 393 ? -23.236 7.014 33.169 1.00 91.94 393 LYS A N 1
ATOM 3093 C CA . LYS A 1 393 ? -23.652 5.800 32.454 1.00 91.94 393 LYS A CA 1
ATOM 3094 C C . LYS A 1 393 ? -22.729 4.632 32.770 1.00 91.94 393 LYS A C 1
ATOM 3096 O O . LYS A 1 393 ? -21.540 4.810 33.008 1.00 91.94 393 LYS A O 1
ATOM 3101 N N . VAL A 1 394 ? -23.277 3.424 32.702 1.00 93.12 394 VAL A N 1
ATOM 3102 C CA . VAL A 1 394 ? -22.495 2.188 32.780 1.00 93.12 394 VAL A CA 1
ATOM 3103 C C . VAL A 1 394 ? -21.938 1.860 31.397 1.00 93.12 394 VAL A C 1
ATOM 3105 O O . VAL A 1 394 ? -22.678 1.855 30.408 1.00 93.12 394 VAL A O 1
ATOM 3108 N N . VAL A 1 395 ? -20.640 1.576 31.326 1.00 94.38 395 VAL A N 1
ATOM 3109 C CA . VAL A 1 395 ? -19.965 1.118 30.108 1.00 94.38 395 VAL A CA 1
ATOM 3110 C C . VAL A 1 395 ? -20.548 -0.227 29.684 1.00 94.38 395 VAL A C 1
ATOM 3112 O O . VAL A 1 395 ? -20.491 -1.207 30.420 1.00 94.38 395 VAL A O 1
ATOM 3115 N N . ARG A 1 396 ? -21.097 -0.297 28.468 1.00 93.50 396 ARG A N 1
ATOM 3116 C CA . ARG A 1 396 ? -21.734 -1.507 27.916 1.00 93.50 396 ARG A CA 1
ATOM 3117 C C . ARG A 1 396 ? -20.791 -2.708 27.866 1.00 93.50 396 ARG A C 1
ATOM 3119 O O . ARG A 1 396 ? -21.239 -3.836 28.038 1.00 93.50 396 ARG A O 1
ATOM 3126 N N . ALA A 1 397 ? -19.518 -2.472 27.572 1.00 93.44 397 ALA A N 1
ATOM 3127 C CA . ALA A 1 397 ? -18.506 -3.514 27.499 1.00 93.44 397 ALA A CA 1
ATOM 3128 C C . ALA A 1 397 ? -18.047 -4.004 28.880 1.00 93.44 397 ALA A C 1
ATOM 3130 O O . ALA A 1 397 ? -17.327 -4.995 28.944 1.00 93.44 397 ALA A O 1
ATOM 3131 N N . PHE A 1 398 ? -18.428 -3.340 29.974 1.00 95.31 398 PHE A N 1
ATOM 3132 C CA . PHE A 1 398 ? -17.991 -3.725 31.308 1.00 95.31 398 PHE A CA 1
ATOM 3133 C C . PHE A 1 398 ? -18.639 -5.041 31.747 1.00 95.31 398 PHE A C 1
ATOM 3135 O O . PHE A 1 398 ? -19.855 -5.222 31.684 1.00 95.31 398 PHE A O 1
ATOM 3142 N N . THR A 1 399 ? -17.810 -5.957 32.234 1.00 94.19 399 THR A N 1
ATOM 3143 C CA . THR A 1 399 ? -18.209 -7.248 32.790 1.00 94.19 399 THR A CA 1
ATOM 3144 C C . THR A 1 399 ? -17.364 -7.551 34.029 1.00 94.19 399 THR A C 1
ATOM 3146 O O . THR A 1 399 ? -16.254 -7.035 34.170 1.00 94.19 399 THR A O 1
ATOM 3149 N N . PRO A 1 400 ? -17.824 -8.432 34.934 1.00 93.19 400 PRO A N 1
ATOM 3150 C CA . PRO A 1 400 ? -16.997 -8.867 36.056 1.00 93.19 400 PRO A CA 1
ATOM 3151 C C . PRO A 1 400 ? -15.652 -9.481 35.630 1.00 93.19 400 PRO A C 1
ATOM 3153 O O . PRO A 1 400 ? -14.672 -9.333 36.351 1.00 93.19 400 PRO A O 1
ATOM 3156 N N . THR A 1 401 ? -15.587 -10.135 34.464 1.00 91.81 401 THR A N 1
ATOM 3157 C CA . THR A 1 401 ? -14.376 -10.801 33.958 1.00 91.81 401 THR A CA 1
ATOM 3158 C C . THR A 1 401 ? -13.343 -9.837 33.386 1.00 91.81 401 THR A C 1
ATOM 3160 O O . THR A 1 401 ? -12.155 -10.055 33.588 1.00 91.81 401 THR A O 1
ATOM 3163 N N . ASN A 1 402 ? -13.760 -8.752 32.726 1.00 93.94 402 ASN A N 1
ATOM 3164 C CA . ASN A 1 402 ? -12.826 -7.748 32.200 1.00 93.94 402 ASN A CA 1
ATOM 3165 C C . ASN A 1 402 ? -12.574 -6.563 33.143 1.00 93.94 402 ASN A C 1
ATOM 3167 O O . ASN A 1 402 ? -11.771 -5.688 32.812 1.00 93.94 402 ASN A O 1
ATOM 3171 N N . ARG A 1 403 ? -13.205 -6.547 34.327 1.00 94.75 403 ARG A N 1
ATOM 3172 C CA . ARG A 1 403 ? -12.997 -5.528 35.369 1.00 94.75 403 ARG A CA 1
ATOM 3173 C C . ARG A 1 403 ? -11.516 -5.271 35.631 1.00 94.75 403 ARG A C 1
ATOM 3175 O O . ARG A 1 403 ? -11.105 -4.119 35.689 1.00 94.75 403 ARG A O 1
ATOM 3182 N N . VAL A 1 404 ? -10.720 -6.334 35.725 1.00 93.62 404 VAL A N 1
ATOM 3183 C CA . VAL A 1 404 ? -9.279 -6.259 36.010 1.00 93.62 404 VAL A CA 1
ATOM 3184 C C . VAL A 1 404 ? -8.510 -5.417 34.984 1.00 93.62 404 VAL A C 1
ATOM 3186 O O . VAL A 1 404 ? -7.544 -4.743 35.335 1.00 93.62 404 VAL A O 1
ATOM 3189 N N . TYR A 1 405 ? -8.953 -5.390 33.722 1.00 93.81 405 TYR A N 1
ATOM 3190 C CA . TYR A 1 405 ? -8.329 -4.583 32.674 1.00 93.81 405 TYR A CA 1
ATOM 3191 C C . TYR A 1 405 ? -8.689 -3.102 32.797 1.00 93.81 405 TYR A C 1
ATOM 3193 O O . TYR A 1 405 ? -7.821 -2.249 32.604 1.00 93.81 405 TYR A O 1
ATOM 3201 N N . PHE A 1 406 ? -9.936 -2.792 33.166 1.00 93.25 406 PHE A N 1
ATOM 3202 C CA . PHE A 1 406 ? -10.357 -1.422 33.465 1.00 93.25 406 PHE A CA 1
ATOM 3203 C C . PHE A 1 406 ? -9.684 -0.889 34.738 1.00 93.25 406 PHE A C 1
ATOM 3205 O O . PHE A 1 406 ? -9.183 0.231 34.740 1.00 93.25 406 PHE A O 1
ATOM 3212 N N . GLU A 1 407 ? -9.583 -1.702 35.793 1.00 91.31 407 GLU A N 1
ATOM 3213 C CA . GLU A 1 407 ? -8.864 -1.347 37.025 1.00 91.31 407 GLU A CA 1
ATOM 3214 C C . GLU A 1 407 ? -7.385 -1.071 36.754 1.00 91.31 407 GLU A C 1
ATOM 3216 O O . GLU A 1 407 ? -6.853 -0.053 37.197 1.00 91.31 407 GLU A O 1
ATOM 3221 N N . TRP A 1 408 ? -6.725 -1.934 35.972 1.00 90.12 408 TRP A N 1
ATOM 3222 C CA . TRP A 1 408 ? -5.348 -1.693 35.553 1.00 90.12 408 TRP A CA 1
ATOM 3223 C C . TRP A 1 408 ? -5.212 -0.344 34.846 1.00 90.12 408 TRP A C 1
ATOM 3225 O O . TRP A 1 408 ? -4.304 0.419 35.170 1.00 90.12 408 TRP A O 1
ATOM 3235 N N . ARG A 1 409 ? -6.125 -0.041 33.911 1.00 85.69 409 ARG A N 1
ATOM 3236 C CA . ARG A 1 409 ? -6.118 1.201 33.129 1.00 85.69 409 ARG A CA 1
ATOM 3237 C C . ARG A 1 409 ? -6.249 2.426 34.029 1.00 85.69 409 ARG A C 1
ATOM 3239 O O . ARG A 1 409 ? -5.462 3.354 33.877 1.00 85.69 409 ARG A O 1
ATOM 3246 N N . ASN A 1 410 ? -7.170 2.397 34.990 1.00 87.88 410 ASN A N 1
ATOM 3247 C CA . ASN A 1 410 ? -7.350 3.482 35.9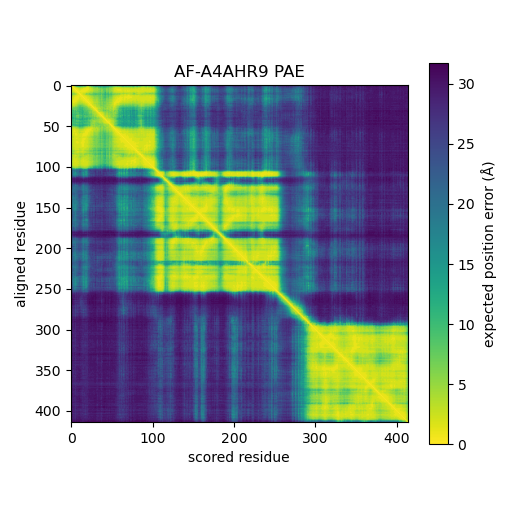56 1.00 87.88 410 ASN A CA 1
ATOM 3248 C C . ASN A 1 410 ? -6.093 3.706 36.815 1.00 87.88 410 ASN A C 1
ATOM 3250 O O . ASN A 1 410 ? -5.751 4.844 37.118 1.00 87.88 410 ASN A O 1
ATOM 3254 N N . ASN A 1 411 ? -5.383 2.632 37.172 1.00 83.00 411 ASN A N 1
ATOM 3255 C CA . ASN A 1 411 ? -4.183 2.693 38.012 1.00 83.00 411 ASN A CA 1
ATOM 3256 C C . ASN A 1 411 ? -2.921 3.171 37.273 1.00 83.00 411 ASN A C 1
ATOM 3258 O O . ASN A 1 411 ? -1.914 3.430 37.922 1.00 83.00 411 ASN A O 1
ATOM 3262 N N . GLN A 1 412 ? -2.937 3.293 35.941 1.00 71.94 412 GLN A N 1
ATOM 3263 C CA . GLN A 1 412 ? -1.818 3.885 35.184 1.00 71.94 412 GLN A CA 1
ATOM 3264 C C . GLN A 1 412 ? -1.812 5.423 35.210 1.00 71.94 412 GLN A C 1
ATOM 3266 O O . GLN A 1 412 ? -0.961 6.042 34.577 1.00 71.94 412 GLN A O 1
ATOM 3271 N N . LEU A 1 413 ? -2.788 6.031 35.886 1.00 56.53 413 LEU A N 1
ATOM 3272 C CA . LEU A 1 413 ? -3.054 7.471 35.886 1.00 56.53 413 LEU A CA 1
ATOM 3273 C C . LEU A 1 413 ? -2.832 8.118 37.259 1.00 56.53 413 LEU A C 1
ATOM 3275 O O . LEU A 1 413 ? -3.148 9.295 37.428 1.00 56.53 413 LEU A O 1
ATOM 3279 N N . GLY A 1 414 ? -2.343 7.329 38.223 1.00 40.78 414 GLY A N 1
ATOM 3280 C CA . GLY A 1 414 ? -1.970 7.764 39.569 1.00 40.78 414 GLY A CA 1
ATOM 3281 C C . GLY A 1 414 ? -0.524 8.218 39.663 1.00 40.78 414 GLY A C 1
ATOM 3282 O O . GLY A 1 414 ? 0.329 7.599 38.986 1.00 40.78 414 GLY A O 1
#

Sequence (414 aa):
MDDTIYLYGSSPISALTHMCVVEQVGIPFEERINDDDFWADSNALLERKARPWMRLRLIHSFSEQERRVLSLESMKLNGLQHAPQSRKRMPEGVAELIARELAVVKNFWWVNQGGTADRRQDFQHLWAPLTAADGRRMRHWDSLDEAKAGDVVVHYSHGYVIGSSQVSKASSPMARPADFETGAVRDDIGREVWLHHFREFEVPVELEAIPLELRRDDLGEGSPFEHSGKVQQGYFFPIVSEIAGEIFKAAGLLESGPTDGAERSEASAGDPFAQRQILLDATDGKAIVSYRKEQSGLRKLLFGTKVTERCGICAREYPVQFLHTAHIKSRSACALEERGDWKNVVMPACLFGCDALFERSFLNVGPDGVIQLQGNYNETPSLAAFAKSLEGKVVRAFTPTNRVYFEWRNNQLG

Mean predicted aligned error: 19.41 Å

Foldseek 3Di:
DQDKDWDADDPPLQFTFFIWGWPDKQDQPVPDDPPVVVDPDPVVVVVCNPDIDTDIDTDDTDDSVSSVLRHNVNQVVQPDVGRDPDDDDRRPSSVVSVCVSVVQVAFEKEFEDEDDDDPLDPLFKDWDFCADPVRHGDPQQVCQQVHAFQHKYFYDYDQWRFWIWGFHHGKDWDQQDPSDDDDDDRGTTIIMTGTHDTDTQPDTHGLVLQDQVQLLVWRAVFGLHDNRSDGDPHTMGTTDVSRVVSRCVSSVNDDDDDPDDDDDDDDDPDDCVVVVVVVVVVPDDDDDDDDDSCQVVLLCVAQPPHQWDAAQQLRDIDGSVQWDFDFLAPPVPDDPVRVVVSLQGTTTHGPVPRRVCLVVVQWAADLQQAIDGDDDQVPDPVSVVVCVSRHGDGRNSDDPVNSVSSVNSVVVVD

Radius of gyration: 27.98 Å; Cα contacts (8 Å, |Δi|>4): 622; chains: 1; bounding box: 54×69×86 Å

Solvent-accessible surface area (backbone atoms only — not comparable to full-atom values): 24219 Å² total; per-residue (Å²): 122,75,49,77,46,73,42,71,39,61,84,92,68,38,14,46,41,35,37,24,35,35,73,44,72,67,43,57,70,89,77,54,83,91,55,70,92,75,54,92,46,72,64,62,52,57,66,49,54,83,46,76,35,67,47,68,45,82,74,45,73,53,48,76,69,53,22,62,63,43,14,54,67,47,32,37,79,27,63,39,90,68,86,83,88,61,98,68,85,78,40,66,49,36,52,50,50,48,48,53,57,51,70,68,51,57,52,41,30,41,33,53,61,76,80,81,80,92,63,86,76,60,70,49,52,48,75,38,58,69,47,47,100,86,66,48,74,50,69,40,43,57,48,47,65,73,45,43,55,63,18,35,35,37,38,31,38,93,66,23,38,42,27,36,29,28,30,63,40,54,46,42,82,36,66,58,52,89,90,64,80,80,74,98,69,88,81,50,62,18,39,30,30,38,30,38,73,57,41,73,38,92,47,58,33,48,60,81,71,43,56,62,67,55,38,46,65,57,58,57,93,62,31,55,32,33,88,85,38,48,76,48,97,64,44,34,22,59,47,49,68,67,59,54,47,40,49,36,36,68,38,69,76,41,84,83,67,86,90,71,80,86,80,93,72,88,79,72,92,78,61,71,64,62,61,54,50,58,55,51,69,71,64,69,73,87,80,90,75,87,79,80,93,55,60,71,58,50,44,43,70,76,45,62,88,52,67,57,48,52,20,20,53,79,55,50,75,40,50,45,91,50,44,42,78,38,57,54,37,56,69,94,77,44,52,75,69,53,67,66,35,63,84,51,33,41,38,39,21,27,73,93,43,56,39,61,32,44,75,69,55,34,38,43,52,45,100,86,25,32,35,41,79,44,82,83,47,75,84,40,74,68,49,34,54,51,48,65,74,41,60,76,36,62,30,63,62,58,45,88,85,31,40,65,32,36,50,52,48,60,62,75,74,112

Nearest PDB structures (foldseek):
  6yex-assembly1_B  TM=4.108E-01  e=7.269E-16  Vibrio campbellii
  6yjb-assembly1_A  TM=4.220E-01  e=4.695E-15  Vibrio campbellii
  7z8w-assembly1_A  TM=5.356E-01  e=1.694E-02  Homo sapiens
  8bs6-assembly1_A  TM=5.664E-01  e=5.435E-02  Homo sapiens
  8bs5-assembly1_A  TM=5.093E-01  e=2.547E-02  Homo sapiens